Protein AF-A0A520H6G2-F1 (afdb_monomer_lite)

Sequence (380 aa):
ADELDKVNNKIVPRMNYEIDSRALRPFLKRNDLWWMGFTGRRPNNWNIYCNYYMLVTALLSGEDQKQNQQVVDKSIRSAQYFLAAYPSDGGCDEGPSYWNMAGGTFGMFVKTLSDVSGNKLDFSAHQKIHNMGSYIHKVHIDSNYFVNFADASTLVSVDPAKVMAYGTMFNDPKLKAFAAYFFQQNWYKYKTVQADEINVFFHNLESAAILLAQQPNTPLPANSWLPDLQILTSRQSAGSSKGLFFAAKGGHNAESHNHNDVGNFVLYLDGKPVVIDIGVGTYTKDTFNENRWLIWNIRSLWHNCPLVNGIEQKNGAQFKAQKVSTTSGRQLEQFSLDLSKAYPPEAQVSQWLRNFEFDRRTQSLTITESYQLDKWLGPS

Radius of gyration: 22.92 Å; chains: 1; bounding box: 66×37×67 Å

Structure (mmCIF, N/CA/C/O backbone):
data_AF-A0A520H6G2-F1
#
_entry.id   AF-A0A520H6G2-F1
#
loop_
_atom_site.group_PDB
_atom_site.id
_atom_site.type_symbol
_atom_site.label_atom_id
_atom_site.label_alt_id
_atom_site.label_comp_id
_atom_site.label_asym_id
_atom_site.label_entity_id
_atom_site.label_seq_id
_atom_site.pdbx_PDB_ins_code
_atom_site.Cartn_x
_atom_site.Cartn_y
_atom_site.Cartn_z
_atom_site.occupancy
_atom_site.B_iso_or_equiv
_atom_site.auth_seq_id
_atom_site.auth_comp_id
_atom_site.auth_asym_id
_atom_site.auth_atom_id
_atom_site.pdbx_PDB_model_num
ATOM 1 N N . ALA A 1 1 ? -25.848 9.832 28.481 1.00 60.44 1 ALA A N 1
ATOM 2 C CA . ALA A 1 1 ? -27.233 10.107 28.050 1.00 60.44 1 ALA A CA 1
ATOM 3 C C . ALA A 1 1 ? -27.775 11.321 28.804 1.00 60.44 1 ALA A C 1
ATOM 5 O O . ALA A 1 1 ? -28.230 12.272 28.183 1.00 60.44 1 ALA A O 1
ATOM 6 N N . ASP A 1 2 ? -27.537 11.354 30.114 1.00 72.56 2 ASP A N 1
ATOM 7 C CA . ASP A 1 2 ? -28.121 12.277 31.090 1.00 72.56 2 ASP A CA 1
ATOM 8 C C . ASP A 1 2 ? -28.006 13.773 30.751 1.00 72.56 2 ASP A C 1
ATOM 10 O O . ASP A 1 2 ? -28.967 14.509 30.946 1.00 72.56 2 ASP A O 1
ATOM 14 N N . GLU A 1 3 ? -26.884 14.255 30.204 1.00 83.88 3 GLU A N 1
ATOM 15 C CA . GLU A 1 3 ? -26.751 15.680 29.842 1.00 83.88 3 GLU A CA 1
ATOM 16 C C . GLU A 1 3 ? -27.542 16.070 28.580 1.00 83.88 3 GLU A C 1
ATOM 18 O O . GLU A 1 3 ? -28.084 17.170 28.508 1.00 83.88 3 GLU A O 1
ATOM 23 N N . LEU A 1 4 ? -27.660 15.173 27.591 1.00 83.19 4 LEU A N 1
ATOM 24 C CA . LEU A 1 4 ? -28.475 15.417 26.391 1.00 83.19 4 LEU A CA 1
ATOM 25 C C . LEU A 1 4 ? -29.968 15.281 26.695 1.00 83.19 4 LEU A C 1
ATOM 27 O O . LEU A 1 4 ? -30.775 16.046 26.166 1.00 83.19 4 LEU A O 1
ATOM 31 N N . ASP A 1 5 ? -30.329 14.359 27.587 1.00 85.19 5 ASP A N 1
ATOM 32 C CA . ASP A 1 5 ? -31.716 14.157 28.002 1.00 85.19 5 ASP A CA 1
ATOM 33 C C . ASP A 1 5 ? -32.266 15.353 28.791 1.00 85.19 5 ASP A C 1
ATOM 35 O O . ASP A 1 5 ? -33.452 15.668 28.668 1.00 85.19 5 ASP A O 1
ATOM 39 N N . LYS A 1 6 ? -31.402 16.085 29.515 1.00 90.12 6 LYS A N 1
ATOM 40 C CA . LYS A 1 6 ? -31.742 17.376 30.142 1.00 90.12 6 LYS A CA 1
ATOM 41 C C . LYS A 1 6 ? -32.110 18.459 29.124 1.00 90.12 6 LYS A C 1
ATOM 43 O O . LYS A 1 6 ? -32.913 19.330 29.443 1.00 90.12 6 LYS A O 1
ATOM 48 N N . VAL A 1 7 ? -31.533 18.422 27.919 1.00 92.25 7 VAL A N 1
ATOM 49 C CA . VAL A 1 7 ? -31.856 19.368 26.837 1.00 92.25 7 VAL A CA 1
ATOM 50 C C . VAL A 1 7 ? -33.122 18.925 26.109 1.00 92.25 7 VAL A C 1
ATOM 52 O O . VAL A 1 7 ? -34.040 19.720 25.914 1.00 92.25 7 VAL A O 1
ATOM 55 N N . ASN A 1 8 ? -33.176 17.657 25.690 1.00 92.62 8 ASN A N 1
ATOM 56 C CA . ASN A 1 8 ? -34.349 17.055 25.067 1.00 92.62 8 ASN A CA 1
ATOM 57 C C . ASN A 1 8 ? -34.266 15.523 25.124 1.00 92.62 8 ASN A C 1
ATOM 59 O O . ASN A 1 8 ? -33.536 14.893 24.354 1.00 92.62 8 ASN A O 1
ATOM 63 N N . ASN A 1 9 ? -35.116 14.929 25.960 1.00 91.31 9 ASN A N 1
ATOM 64 C CA . ASN A 1 9 ? -35.222 13.482 26.170 1.00 91.31 9 ASN A CA 1
ATOM 65 C C . ASN A 1 9 ? -35.617 12.655 24.929 1.00 91.31 9 ASN A C 1
ATOM 67 O O . ASN A 1 9 ? -35.671 11.430 24.999 1.00 91.31 9 ASN A O 1
ATOM 71 N N . LYS A 1 10 ? -35.915 13.286 23.784 1.00 93.19 10 LYS A N 1
ATOM 72 C CA . LYS A 1 10 ? -36.204 12.599 22.515 1.00 93.19 10 LYS A CA 1
ATOM 73 C C . LYS A 1 10 ? -34.976 12.422 21.624 1.00 93.19 10 LYS A C 1
ATOM 75 O O . LYS A 1 10 ? -35.053 11.647 20.672 1.00 93.19 10 LYS A O 1
ATOM 80 N N . ILE A 1 11 ? -33.867 13.117 21.894 1.00 90.69 11 ILE A N 1
ATOM 81 C CA . ILE A 1 11 ? -32.670 13.072 21.038 1.00 90.69 11 ILE A CA 1
ATOM 82 C C . ILE A 1 11 ? -32.054 11.674 21.054 1.00 90.69 11 ILE A C 1
ATOM 84 O O . ILE A 1 11 ? -31.912 11.067 19.993 1.00 90.69 11 ILE A O 1
ATOM 88 N N . VAL A 1 12 ? -31.746 11.136 22.237 1.00 88.75 12 VAL A N 1
ATOM 89 C CA . VAL A 1 12 ? -31.112 9.815 22.370 1.00 88.75 12 VAL A CA 1
ATOM 90 C C . VAL A 1 12 ? -32.008 8.698 21.804 1.00 88.75 12 VAL A C 1
ATOM 92 O O . VAL A 1 12 ? -31.524 7.942 20.957 1.00 88.75 12 VAL A O 1
ATOM 95 N N . PRO A 1 13 ? -33.321 8.622 22.125 1.00 89.56 13 PRO A N 1
ATOM 96 C CA . PRO A 1 13 ? -34.214 7.651 21.492 1.00 89.56 13 PRO A CA 1
ATOM 97 C C . PRO A 1 13 ? -34.267 7.772 19.967 1.00 89.56 13 PRO A C 1
ATOM 99 O O . PRO A 1 13 ? -34.276 6.759 19.265 1.00 89.56 13 PRO A O 1
ATOM 102 N N . ARG A 1 14 ? -34.272 9.001 19.427 1.00 92.25 14 ARG A N 1
ATOM 103 C CA . ARG A 1 14 ? -34.270 9.204 17.976 1.00 92.25 14 ARG A CA 1
ATOM 104 C C . ARG A 1 14 ? -32.958 8.751 17.344 1.00 92.25 14 ARG A C 1
ATOM 106 O O . ARG A 1 14 ? -33.006 8.097 16.308 1.00 92.25 14 ARG A O 1
ATOM 113 N N . MET A 1 15 ? -31.814 9.062 17.949 1.00 91.06 15 MET A N 1
ATOM 114 C CA . MET A 1 15 ? -30.508 8.595 17.475 1.00 91.06 15 MET A CA 1
ATOM 115 C C . MET A 1 15 ? -30.445 7.067 17.448 1.00 91.06 15 MET A C 1
ATOM 117 O O . MET A 1 15 ? -30.109 6.501 16.412 1.00 91.06 15 MET A O 1
ATOM 121 N N . ASN A 1 16 ? -30.853 6.404 18.534 1.00 90.31 16 ASN A N 1
ATOM 122 C CA . ASN A 1 16 ? -30.884 4.942 18.609 1.00 90.31 16 ASN A CA 1
ATOM 123 C C . ASN A 1 16 ? -31.793 4.336 17.532 1.00 90.31 16 ASN A C 1
ATOM 125 O O . ASN A 1 16 ? -31.393 3.400 16.843 1.00 90.31 16 ASN A O 1
ATOM 129 N N . TYR A 1 17 ? -32.984 4.907 17.322 1.00 92.38 17 TYR A N 1
ATOM 130 C CA . TYR A 1 17 ? -33.896 4.469 16.263 1.00 92.38 17 TYR A CA 1
ATOM 131 C C . TYR A 1 17 ? -33.285 4.609 14.858 1.00 92.38 17 TYR A C 1
ATOM 133 O O . TYR A 1 17 ? -33.437 3.719 14.018 1.00 92.38 17 TYR A O 1
ATOM 141 N N . GLU A 1 18 ? -32.602 5.720 14.569 1.00 95.00 18 GLU A N 1
ATOM 142 C CA . GLU A 1 18 ? -31.981 5.954 13.258 1.00 95.00 18 GLU A CA 1
ATOM 143 C C . GLU A 1 18 ? -30.767 5.042 13.030 1.00 95.00 18 GLU A C 1
ATOM 145 O O . GLU A 1 18 ? -30.628 4.487 11.940 1.00 95.00 18 GLU A O 1
ATOM 150 N N . ILE A 1 19 ? -29.934 4.818 14.053 1.00 94.12 19 ILE A N 1
ATOM 151 C CA . ILE A 1 19 ? -28.805 3.876 13.991 1.00 94.12 19 ILE A CA 1
ATOM 152 C C . ILE A 1 19 ? -29.310 2.456 13.723 1.00 94.12 19 ILE A C 1
ATOM 154 O O . ILE A 1 19 ? -28.844 1.786 12.798 1.00 94.12 19 ILE A O 1
ATOM 158 N N . ASP A 1 20 ? -30.308 2.005 14.477 1.00 93.25 20 ASP A N 1
ATOM 159 C CA . ASP A 1 20 ? -30.885 0.679 14.296 1.00 93.25 20 ASP A CA 1
ATOM 160 C C . ASP A 1 20 ? -31.537 0.524 12.907 1.00 93.25 20 ASP A C 1
ATOM 162 O O . ASP A 1 20 ? -31.262 -0.437 12.183 1.00 93.25 20 ASP A O 1
ATOM 166 N N . SER A 1 21 ? -32.376 1.483 12.501 1.00 94.94 21 SER A N 1
ATOM 167 C CA . SER A 1 21 ? -33.152 1.397 11.256 1.00 94.94 21 SER A CA 1
ATOM 168 C C . SER A 1 21 ? -32.323 1.554 9.985 1.00 94.94 21 SER A C 1
ATOM 170 O O . SER A 1 21 ? -32.639 0.901 8.986 1.00 94.94 21 SER A O 1
ATOM 172 N N . ARG A 1 22 ? -31.274 2.387 10.002 1.00 95.19 22 ARG A N 1
ATOM 173 C CA . ARG A 1 22 ? -30.458 2.687 8.815 1.00 95.19 22 ARG A CA 1
ATOM 174 C C . ARG A 1 22 ? -29.143 1.919 8.755 1.00 95.19 22 ARG A C 1
ATOM 176 O O . ARG A 1 22 ? -28.653 1.708 7.649 1.00 95.19 22 ARG A O 1
ATOM 183 N N . ALA A 1 23 ? -28.591 1.490 9.892 1.00 94.75 23 ALA A N 1
ATOM 184 C CA . ALA A 1 23 ? -27.298 0.807 9.944 1.00 94.75 23 ALA A CA 1
ATOM 185 C C . ALA A 1 23 ? -27.414 -0.642 10.439 1.00 94.75 23 ALA A C 1
ATOM 187 O O . ALA A 1 23 ? -27.197 -1.563 9.647 1.00 94.75 23 ALA A O 1
ATOM 188 N N . LEU A 1 24 ? -27.792 -0.875 11.705 1.00 95.44 24 LEU A N 1
ATOM 189 C CA . LEU A 1 24 ? -27.693 -2.209 12.325 1.00 95.44 24 LEU A CA 1
ATOM 190 C C . LEU A 1 24 ? -28.616 -3.243 11.659 1.00 95.44 24 LEU A C 1
ATOM 192 O O . LEU A 1 24 ? -28.146 -4.287 11.198 1.00 95.44 24 LEU A O 1
ATOM 196 N N . ARG A 1 25 ? -29.923 -2.961 11.532 1.00 95.19 25 ARG A N 1
ATOM 197 C CA . ARG A 1 25 ? -30.869 -3.892 10.884 1.00 95.19 25 ARG A CA 1
ATOM 198 C C . ARG A 1 25 ? -30.541 -4.142 9.411 1.00 95.19 25 ARG A C 1
ATOM 200 O O . ARG A 1 25 ? -30.551 -5.314 9.022 1.00 95.19 25 ARG A O 1
ATOM 207 N N . PRO A 1 26 ? -30.267 -3.123 8.571 1.00 96.88 26 PRO A N 1
ATOM 208 C CA . PRO A 1 26 ? -29.852 -3.359 7.191 1.00 96.88 26 PRO A CA 1
ATOM 209 C C . PRO A 1 26 ? -28.577 -4.196 7.091 1.00 96.88 26 PRO A C 1
ATOM 211 O O . PRO A 1 26 ? -28.556 -5.155 6.319 1.00 96.88 26 PRO A O 1
ATOM 214 N N . PHE A 1 27 ? -27.559 -3.899 7.909 1.00 97.50 27 PHE A N 1
ATOM 215 C CA . PHE A 1 27 ? -26.325 -4.679 7.955 1.00 97.50 27 PHE A CA 1
ATOM 216 C C . PHE A 1 27 ? -26.601 -6.139 8.298 1.00 97.50 27 PHE A C 1
ATOM 218 O O . PHE A 1 27 ? -26.108 -7.010 7.595 1.00 97.50 27 PHE A O 1
ATOM 225 N N . LEU A 1 28 ? -27.428 -6.436 9.305 1.00 97.19 28 LEU A N 1
ATOM 226 C CA . LEU A 1 28 ? -27.754 -7.813 9.691 1.00 97.19 28 LEU A CA 1
ATOM 227 C C . LEU A 1 28 ? -28.562 -8.562 8.626 1.00 97.19 28 LEU A C 1
ATOM 229 O O . LEU A 1 28 ? -28.247 -9.716 8.327 1.00 97.19 28 LEU A O 1
ATOM 233 N N . LYS A 1 29 ? -29.556 -7.908 8.013 1.00 97.69 29 LYS A N 1
ATOM 234 C CA . LYS A 1 29 ? -30.458 -8.528 7.027 1.00 97.69 29 LYS A CA 1
ATOM 235 C C . LYS A 1 29 ? -29.794 -8.822 5.682 1.00 97.69 29 LYS A C 1
ATOM 237 O O . LYS A 1 29 ? -30.203 -9.760 5.005 1.00 97.69 29 LYS A O 1
ATOM 242 N N . ARG A 1 30 ? -28.806 -8.024 5.274 1.00 97.31 30 ARG A N 1
ATOM 243 C CA . ARG A 1 30 ? -28.216 -8.091 3.930 1.00 97.31 30 ARG A CA 1
ATOM 244 C C . ARG A 1 30 ? -26.904 -8.853 3.911 1.00 97.31 30 ARG A C 1
ATOM 246 O O . ARG A 1 30 ? -26.015 -8.540 4.687 1.00 97.31 30 ARG A O 1
ATOM 253 N N . ASN A 1 31 ? -26.762 -9.817 3.009 1.00 96.81 31 ASN A N 1
ATOM 254 C CA . ASN A 1 31 ? -25.483 -10.487 2.718 1.00 96.81 31 ASN A CA 1
ATOM 255 C C . ASN A 1 31 ? -24.995 -10.200 1.290 1.00 96.81 31 ASN A C 1
ATOM 257 O O . ASN A 1 31 ? -24.000 -10.756 0.848 1.00 96.81 31 ASN A O 1
ATOM 261 N N . ASP A 1 32 ? -25.723 -9.356 0.564 1.00 95.94 32 ASP A N 1
ATOM 262 C CA . ASP A 1 32 ? -25.551 -9.069 -0.857 1.00 95.94 32 ASP A CA 1
ATOM 263 C C . ASP A 1 32 ? -24.778 -7.767 -1.115 1.00 95.94 32 ASP A C 1
ATOM 265 O O . ASP A 1 32 ? -24.527 -7.408 -2.265 1.00 95.94 32 ASP A O 1
ATOM 269 N N . LEU A 1 33 ? -24.387 -7.043 -0.059 1.00 95.62 33 LEU A N 1
ATOM 270 C CA . LEU A 1 33 ? -23.558 -5.853 -0.213 1.00 95.62 33 LEU A CA 1
ATOM 271 C C . LEU A 1 33 ? -22.179 -6.271 -0.731 1.00 95.62 33 LEU A C 1
ATOM 273 O O . LEU A 1 33 ? -21.486 -7.081 -0.118 1.00 95.62 33 LEU A O 1
ATOM 277 N N . TRP A 1 34 ? -21.783 -5.695 -1.865 1.00 94.19 34 TRP A N 1
ATOM 278 C CA . TRP A 1 34 ? -20.619 -6.121 -2.647 1.00 94.19 34 TRP A CA 1
ATOM 279 C C . TRP A 1 34 ? -19.295 -6.134 -1.868 1.00 94.19 34 TRP A C 1
ATOM 281 O O . TRP A 1 34 ? -18.396 -6.893 -2.219 1.00 94.19 34 TRP A O 1
ATOM 291 N N . TRP A 1 35 ? -19.169 -5.308 -0.827 1.00 95.44 35 TRP A N 1
ATOM 292 C CA . TRP A 1 35 ? -17.969 -5.199 0.000 1.00 95.44 35 TRP A CA 1
ATOM 293 C C . TRP A 1 35 ? -17.879 -6.290 1.075 1.00 95.44 35 TRP A C 1
ATOM 295 O O . TRP A 1 35 ? -16.805 -6.509 1.620 1.00 95.44 35 TRP A O 1
ATOM 305 N N . MET A 1 36 ? -18.965 -7.006 1.391 1.00 97.06 36 MET A N 1
ATOM 306 C CA . MET A 1 36 ? -19.001 -7.947 2.522 1.00 97.06 36 MET A CA 1
ATOM 307 C C . MET A 1 36 ? -18.187 -9.229 2.299 1.00 97.06 36 MET A C 1
ATOM 309 O O . MET A 1 36 ? -17.909 -9.942 3.262 1.00 97.06 36 MET A O 1
ATOM 313 N N . GLY A 1 37 ? -17.835 -9.556 1.053 1.00 96.06 37 GLY A N 1
ATOM 314 C CA . GLY A 1 37 ? -17.119 -10.789 0.698 1.00 96.06 37 GLY A CA 1
ATOM 315 C C . GLY A 1 37 ? -18.002 -12.041 0.584 1.00 96.06 37 GLY A C 1
ATOM 316 O O . GLY A 1 37 ? -17.571 -13.039 0.019 1.00 96.06 37 GLY A O 1
ATOM 317 N N . PHE A 1 38 ? -19.266 -11.994 1.024 1.00 96.88 38 PHE A N 1
ATOM 318 C CA . PHE A 1 38 ? -20.178 -13.149 0.985 1.00 96.88 38 PHE A CA 1
ATOM 319 C C . PHE A 1 38 ? -20.663 -13.541 -0.422 1.00 96.88 38 PHE A C 1
ATOM 321 O O . PHE A 1 38 ? -21.207 -14.628 -0.594 1.00 96.88 38 PHE A O 1
ATOM 328 N N . THR A 1 39 ? -20.485 -12.678 -1.425 1.00 94.31 39 THR A N 1
ATOM 329 C CA . THR A 1 39 ? -20.943 -12.903 -2.809 1.00 94.31 39 THR A CA 1
ATOM 330 C C . THR A 1 39 ? -19.839 -13.414 -3.741 1.00 94.31 39 THR A C 1
ATOM 332 O O . THR A 1 39 ? -20.042 -13.487 -4.949 1.00 94.31 39 THR A O 1
ATOM 335 N N . GLY A 1 40 ? -18.654 -13.733 -3.208 1.00 90.19 40 GLY A N 1
ATOM 336 C CA . GLY A 1 40 ? -17.501 -14.199 -3.987 1.00 90.19 40 GLY A CA 1
ATOM 337 C C . GLY A 1 40 ? -16.688 -13.088 -4.664 1.00 90.19 40 GLY A C 1
ATOM 338 O O . GLY A 1 40 ? -15.614 -13.360 -5.196 1.00 90.19 40 GLY A O 1
ATOM 339 N N . ARG A 1 41 ? -17.140 -11.825 -4.615 1.00 90.38 41 ARG A N 1
ATOM 340 C CA . ARG A 1 41 ? -16.319 -10.677 -5.029 1.00 90.38 41 ARG A CA 1
ATOM 341 C C . ARG A 1 41 ? -15.111 -10.548 -4.096 1.00 90.38 41 ARG A C 1
ATOM 343 O O . ARG A 1 41 ? -15.281 -10.537 -2.877 1.00 90.38 41 ARG A O 1
ATOM 350 N N . ARG A 1 42 ? -13.910 -10.388 -4.669 1.00 90.19 42 ARG A N 1
ATOM 351 C CA . ARG A 1 42 ? -12.683 -10.110 -3.905 1.00 90.19 42 ARG A CA 1
ATOM 352 C C . ARG A 1 42 ? -12.871 -8.827 -3.072 1.00 90.19 42 ARG A C 1
ATOM 354 O O . ARG A 1 42 ? -13.177 -7.787 -3.663 1.00 90.19 42 ARG A O 1
ATOM 361 N N . PRO A 1 43 ? -12.715 -8.883 -1.738 1.00 93.19 43 PRO A N 1
ATOM 362 C CA . PRO A 1 43 ? -12.791 -7.698 -0.892 1.00 93.19 43 PRO A CA 1
ATOM 363 C C . PRO A 1 43 ? -11.636 -6.729 -1.154 1.00 93.19 43 PRO A C 1
ATOM 365 O O . PRO A 1 43 ? -10.523 -7.159 -1.440 1.00 93.19 43 PRO A O 1
ATOM 368 N N . ASN A 1 44 ? -11.912 -5.440 -0.987 1.00 92.38 44 ASN A N 1
ATOM 369 C CA . ASN A 1 44 ? -10.935 -4.351 -0.949 1.00 92.38 44 ASN A CA 1
ATOM 370 C C . ASN A 1 44 ? -11.065 -3.598 0.392 1.00 92.38 44 ASN A C 1
ATOM 372 O O . ASN A 1 44 ? -11.763 -4.067 1.302 1.00 92.38 44 ASN A O 1
ATOM 376 N N . ASN A 1 45 ? -10.433 -2.431 0.521 1.00 94.31 45 ASN A N 1
ATOM 377 C CA . ASN A 1 45 ? -10.501 -1.589 1.720 1.00 94.31 45 ASN A CA 1
ATOM 378 C C . ASN A 1 45 ? -11.927 -1.337 2.269 1.00 94.31 45 ASN A C 1
ATOM 380 O O . ASN A 1 45 ? -12.103 -1.295 3.487 1.00 94.31 45 ASN A O 1
ATOM 384 N N . TRP A 1 46 ? -12.961 -1.248 1.418 1.00 95.56 46 TRP A N 1
ATOM 385 C CA . TRP A 1 46 ? -14.351 -1.037 1.857 1.00 95.56 46 TRP A CA 1
ATOM 386 C C . TRP A 1 46 ? -14.843 -2.109 2.823 1.00 95.56 46 TRP A C 1
ATOM 388 O O . TRP A 1 46 ? -15.635 -1.805 3.713 1.00 95.56 46 TRP A O 1
ATOM 398 N N . ASN A 1 47 ? -14.382 -3.355 2.671 1.00 97.88 47 ASN A N 1
ATOM 399 C CA . ASN A 1 47 ? -14.790 -4.435 3.558 1.00 97.88 47 ASN A CA 1
ATOM 400 C C . ASN A 1 47 ? -14.447 -4.109 5.008 1.00 97.88 47 ASN A C 1
ATOM 402 O O . ASN A 1 47 ? -15.332 -4.053 5.862 1.00 97.88 47 ASN A O 1
ATOM 406 N N . ILE A 1 48 ? -13.161 -3.894 5.284 1.00 97.56 48 ILE A N 1
ATOM 407 C CA . ILE A 1 48 ? -12.719 -3.699 6.656 1.00 97.56 48 ILE A CA 1
ATOM 408 C C . ILE A 1 48 ? -13.148 -2.339 7.189 1.00 97.56 48 ILE A C 1
ATOM 410 O O . ILE A 1 48 ? -13.519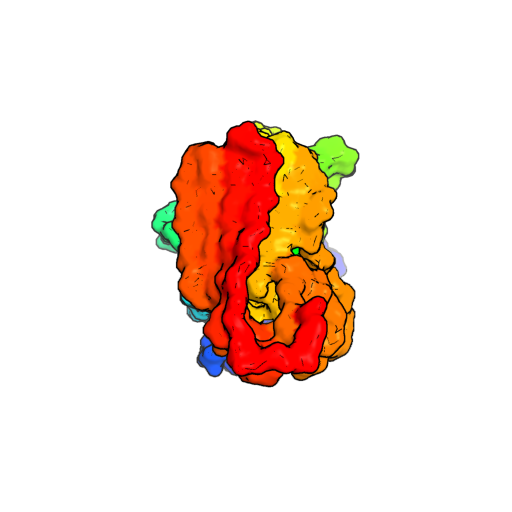 -2.242 8.358 1.00 97.56 48 ILE A O 1
ATOM 414 N N . TYR A 1 49 ? -13.195 -1.324 6.323 1.00 95.94 49 TYR A N 1
ATOM 415 C CA . TYR A 1 49 ? -13.680 -0.004 6.690 1.00 95.94 49 TYR A CA 1
ATOM 416 C C . TYR A 1 49 ? -15.125 -0.070 7.198 1.00 95.94 49 TYR A C 1
ATOM 418 O O . TYR A 1 49 ? -15.398 0.271 8.347 1.00 95.94 49 TYR A O 1
ATOM 426 N N . CYS A 1 50 ? -16.053 -0.613 6.403 1.00 97.19 50 CYS A N 1
ATOM 427 C CA . CYS A 1 50 ? -17.451 -0.738 6.814 1.00 97.19 50 CYS A CA 1
ATOM 428 C C . CYS A 1 50 ? -17.626 -1.652 8.037 1.00 97.19 50 CYS A C 1
ATOM 430 O O . CYS A 1 50 ? -18.379 -1.308 8.949 1.00 97.19 50 CYS A O 1
ATOM 432 N N . ASN A 1 51 ? -16.932 -2.794 8.093 1.00 98.38 51 ASN A N 1
ATOM 433 C CA . ASN A 1 51 ? -17.044 -3.719 9.224 1.00 98.38 51 ASN A CA 1
ATOM 434 C C . ASN A 1 51 ? -16.549 -3.110 10.543 1.00 98.38 51 ASN A C 1
ATOM 436 O O . ASN A 1 51 ? -17.182 -3.332 11.575 1.00 98.38 51 ASN A O 1
ATOM 440 N N . TYR A 1 52 ? -15.473 -2.318 10.521 1.00 97.19 52 TYR A N 1
ATOM 441 C CA . TYR A 1 52 ? -14.972 -1.633 11.711 1.00 97.19 52 TYR A CA 1
ATOM 442 C C . TYR A 1 52 ? -15.969 -0.623 12.267 1.00 97.19 52 TYR A C 1
ATOM 444 O O . TYR A 1 52 ? -16.278 -0.661 13.458 1.00 97.19 52 TYR A O 1
ATOM 452 N N . TYR A 1 53 ? -16.555 0.218 11.418 1.00 95.31 53 TYR A N 1
ATOM 453 C CA . TYR A 1 53 ? -17.544 1.182 11.893 1.00 95.31 53 TYR A CA 1
ATOM 454 C C . TYR A 1 53 ? -18.859 0.532 12.310 1.00 95.31 53 TYR A C 1
ATOM 456 O O . TYR A 1 53 ? -19.476 1.005 13.261 1.00 95.31 53 TYR A O 1
ATOM 464 N N . MET A 1 54 ? -19.269 -0.575 11.685 1.00 96.44 54 MET A N 1
ATOM 465 C CA . MET A 1 54 ? -20.414 -1.354 12.165 1.00 96.44 54 MET A CA 1
ATOM 466 C C . MET A 1 54 ? -20.144 -1.983 13.535 1.00 96.44 54 MET A C 1
ATOM 468 O O . MET A 1 54 ? -21.023 -1.943 14.394 1.00 96.44 54 MET A O 1
ATOM 472 N N . LEU A 1 55 ? -18.933 -2.508 13.759 1.00 96.00 55 LEU A N 1
ATOM 473 C CA . LEU A 1 55 ? -18.498 -3.026 15.057 1.00 96.00 55 LEU A CA 1
ATOM 474 C C . LEU A 1 55 ? -18.546 -1.929 16.126 1.00 96.00 55 LEU A C 1
ATOM 476 O O . LEU A 1 55 ? -19.229 -2.092 17.131 1.00 96.00 55 LEU A O 1
ATOM 480 N N . VAL A 1 56 ? -17.869 -0.802 15.897 1.00 93.75 56 VAL A N 1
ATOM 481 C CA . VAL A 1 56 ? -17.839 0.319 16.850 1.00 93.75 56 VAL A CA 1
ATOM 482 C C . VAL A 1 56 ? -19.246 0.863 17.096 1.00 93.75 56 VAL A C 1
ATOM 484 O O . VAL A 1 56 ? -19.609 1.118 18.239 1.00 93.75 56 VAL A O 1
ATOM 487 N N . THR A 1 57 ? -20.072 0.972 16.051 1.00 93.44 57 THR A N 1
ATOM 488 C CA . THR A 1 57 ? -21.469 1.398 16.192 1.00 93.44 57 THR A CA 1
ATOM 489 C C . THR A 1 57 ? -22.238 0.440 17.094 1.00 93.44 57 THR A C 1
ATOM 491 O O . THR A 1 57 ? -22.851 0.905 18.042 1.00 93.44 57 THR A O 1
ATOM 494 N N . ALA A 1 58 ? -22.184 -0.875 16.880 1.00 93.69 58 ALA A N 1
ATOM 495 C CA . ALA A 1 58 ? -22.876 -1.833 17.751 1.00 93.69 58 ALA A CA 1
ATOM 496 C C . ALA A 1 58 ? -22.336 -1.848 19.191 1.00 93.69 58 ALA A C 1
ATOM 498 O O . ALA A 1 58 ? -23.085 -2.098 20.122 1.00 93.69 58 ALA A O 1
ATOM 499 N N . LEU A 1 59 ? -21.051 -1.567 19.405 1.00 91.38 59 LEU A N 1
ATOM 500 C CA . LEU A 1 59 ? -20.487 -1.492 20.757 1.00 91.38 59 LEU A CA 1
ATOM 501 C C . LEU A 1 59 ? -20.905 -0.218 21.506 1.00 91.38 59 LEU A C 1
ATOM 503 O O . LEU A 1 59 ? -21.024 -0.243 22.728 1.00 91.38 59 LEU A O 1
ATOM 507 N N . LEU A 1 60 ? -21.114 0.889 20.787 1.00 88.44 60 LEU A N 1
ATOM 508 C CA . LEU A 1 60 ? -21.485 2.185 21.366 1.00 88.44 60 LEU A CA 1
ATOM 509 C C . LEU A 1 60 ? -22.996 2.447 21.373 1.00 88.44 60 LEU A C 1
ATOM 511 O O . LEU A 1 60 ? -23.464 3.292 22.134 1.00 88.44 60 LEU A O 1
ATOM 515 N N . SER A 1 61 ? -23.750 1.774 20.504 1.00 79.62 61 SER A N 1
ATOM 516 C CA . SER A 1 61 ? -25.191 1.956 20.343 1.00 79.62 61 SER A CA 1
ATOM 517 C C . SER A 1 61 ? -25.955 0.721 20.804 1.00 79.62 61 SER A C 1
ATOM 519 O O . SER A 1 61 ? -25.601 -0.413 20.497 1.00 79.62 61 SER A O 1
ATOM 521 N N . GLY A 1 62 ? -27.049 0.963 21.517 1.00 64.31 62 GLY A N 1
ATOM 522 C CA . GLY A 1 62 ? -28.040 -0.060 21.813 1.00 64.31 62 GLY A CA 1
ATOM 523 C C . GLY A 1 62 ? -27.953 -0.659 23.214 1.00 64.31 62 GLY A C 1
ATOM 524 O O . GLY A 1 62 ? -26.890 -0.968 23.743 1.00 64.31 62 GLY A O 1
ATOM 525 N N . GLU A 1 63 ? -29.139 -0.849 23.787 1.00 68.12 63 GLU A N 1
ATOM 526 C CA . GLU A 1 63 ? -29.386 -1.660 24.982 1.00 68.12 63 GLU A CA 1
ATOM 527 C C . GLU A 1 63 ? -29.559 -3.154 24.619 1.00 68.12 63 GLU A C 1
ATOM 529 O O . GLU A 1 63 ? -29.444 -4.025 25.481 1.00 68.12 63 GLU A O 1
ATOM 534 N N . ASP A 1 64 ? -29.812 -3.472 23.337 1.00 86.44 64 ASP A N 1
ATOM 535 C CA . ASP A 1 64 ? -30.039 -4.841 22.855 1.00 86.44 64 ASP A CA 1
ATOM 536 C C . ASP A 1 64 ? -28.718 -5.586 22.613 1.00 86.44 64 ASP A C 1
ATOM 538 O O . ASP A 1 64 ? -28.160 -5.639 21.512 1.00 86.44 64 ASP A O 1
ATOM 542 N N . GLN A 1 65 ? -28.245 -6.232 23.675 1.00 87.25 65 GLN A N 1
ATOM 543 C CA . GLN A 1 65 ? -27.034 -7.050 23.654 1.00 87.25 65 GLN A CA 1
ATOM 544 C C . GLN A 1 65 ? -27.078 -8.181 22.616 1.00 87.25 65 GLN A C 1
ATOM 546 O O . GLN A 1 65 ? -26.036 -8.561 22.078 1.00 87.25 65 GLN A O 1
ATOM 551 N N . LYS A 1 66 ? -28.261 -8.726 22.302 1.00 92.56 66 LYS A N 1
ATOM 552 C CA . LYS A 1 66 ? -28.386 -9.830 21.344 1.00 92.56 66 LYS A CA 1
ATOM 553 C C . LYS A 1 66 ? -28.164 -9.334 19.921 1.00 92.56 66 LYS A C 1
ATOM 555 O O . LYS A 1 66 ? -27.450 -9.987 19.160 1.00 92.56 66 LYS A O 1
ATOM 560 N N . GLN A 1 67 ? -28.751 -8.193 19.564 1.00 93.06 67 GLN A N 1
ATOM 561 C CA . GLN A 1 67 ? -28.498 -7.566 18.269 1.00 93.06 67 GLN A CA 1
ATOM 562 C C . GLN A 1 67 ? -27.015 -7.209 18.120 1.00 93.06 67 GLN A C 1
ATOM 564 O O . GLN A 1 67 ? -26.411 -7.517 17.090 1.00 93.06 67 GLN A O 1
ATOM 569 N N . ASN A 1 68 ? -26.413 -6.634 19.162 1.00 91.50 68 ASN A N 1
ATOM 570 C CA . ASN A 1 68 ? -25.004 -6.251 19.148 1.00 91.50 68 ASN A CA 1
ATOM 571 C C . ASN A 1 68 ? -24.092 -7.462 18.928 1.00 91.50 68 ASN A C 1
ATOM 573 O O . ASN A 1 68 ? -23.229 -7.418 18.050 1.00 91.50 68 ASN A O 1
ATOM 577 N N . GLN A 1 69 ? -24.349 -8.585 19.608 1.00 93.50 69 GLN A N 1
ATOM 578 C CA . GLN A 1 69 ? -23.610 -9.828 19.373 1.00 93.50 69 GLN A CA 1
ATOM 579 C C . GLN A 1 69 ? -23.713 -10.299 17.913 1.00 93.50 69 GLN A C 1
ATOM 581 O O . GLN A 1 69 ? -22.707 -10.661 17.309 1.00 93.50 69 GLN A O 1
ATOM 586 N N . GLN A 1 70 ? -24.900 -10.233 17.302 1.00 96.69 70 GLN A N 1
ATOM 587 C CA . GLN A 1 70 ? -25.073 -10.613 15.895 1.00 96.69 70 GLN A CA 1
ATOM 588 C C . GLN A 1 70 ? -24.273 -9.717 14.940 1.00 96.69 70 GLN A C 1
ATOM 590 O O . GLN A 1 70 ? -23.785 -10.195 13.911 1.00 96.69 70 GLN A O 1
ATOM 595 N N . VAL A 1 71 ? -24.143 -8.422 15.253 1.00 96.94 71 VAL A N 1
ATOM 596 C CA . VAL A 1 71 ? -23.338 -7.487 14.455 1.00 96.94 71 VAL A CA 1
ATOM 597 C C . VAL A 1 71 ? -21.857 -7.828 14.580 1.00 96.94 71 VAL A C 1
ATOM 599 O O . VAL A 1 71 ? -21.181 -7.896 13.553 1.00 96.94 71 VAL A O 1
ATOM 602 N N . VAL A 1 72 ? -21.372 -8.105 15.796 1.00 96.06 72 VAL A N 1
ATOM 603 C CA . VAL A 1 72 ? -19.992 -8.555 16.044 1.00 96.06 72 VAL A CA 1
ATOM 604 C C . VAL A 1 72 ? -19.696 -9.846 15.276 1.00 96.06 72 VAL A C 1
ATOM 606 O O . VAL A 1 72 ? -18.739 -9.906 14.507 1.00 96.06 72 VAL A O 1
ATOM 609 N N . ASP A 1 73 ? -20.552 -10.861 15.391 1.00 97.19 73 ASP A N 1
ATOM 610 C CA . ASP A 1 73 ? -20.353 -12.147 14.712 1.00 97.19 73 ASP A CA 1
ATOM 611 C C . ASP A 1 73 ? -20.319 -11.986 13.187 1.00 97.19 73 ASP A C 1
ATOM 613 O O . ASP A 1 73 ? -19.529 -12.617 12.476 1.00 97.19 73 ASP A O 1
ATOM 617 N N . LYS A 1 74 ? -21.195 -11.135 12.643 1.00 98.44 74 LYS A N 1
ATOM 618 C CA . LYS A 1 74 ? -21.253 -10.885 11.204 1.00 98.44 74 LYS A CA 1
ATOM 619 C C . LYS A 1 74 ? -20.062 -10.069 10.706 1.00 98.44 74 LYS A C 1
ATOM 621 O O . LYS A 1 74 ? -19.551 -10.389 9.631 1.00 98.44 74 LYS A O 1
ATOM 626 N N . SER A 1 75 ? -19.618 -9.061 11.456 1.00 98.31 75 SER A N 1
ATOM 627 C CA . SER A 1 75 ? -18.463 -8.247 11.075 1.00 98.31 75 SER A CA 1
ATOM 628 C C . SER A 1 75 ? -17.181 -9.076 11.079 1.00 98.31 75 SER A C 1
ATOM 630 O O . SER A 1 75 ? -16.418 -8.994 10.121 1.00 98.31 75 SER A O 1
ATOM 632 N N . ILE A 1 76 ? -17.003 -9.974 12.058 1.00 98.06 76 ILE A N 1
ATOM 633 C CA . ILE A 1 76 ? -15.887 -10.933 12.090 1.00 98.06 76 ILE A CA 1
ATOM 634 C C . ILE A 1 76 ? -15.913 -11.832 10.851 1.00 98.06 76 ILE A C 1
ATOM 636 O O . ILE A 1 76 ? -14.914 -11.919 10.137 1.00 98.06 76 ILE A O 1
ATOM 640 N N . ARG A 1 77 ? -17.055 -12.467 10.544 1.00 98.25 77 ARG A N 1
ATOM 641 C CA . ARG A 1 77 ? -17.177 -13.330 9.353 1.00 98.25 77 ARG A CA 1
ATOM 642 C C . ARG A 1 77 ? -16.895 -12.586 8.050 1.00 98.25 77 ARG A C 1
ATOM 644 O O . ARG A 1 77 ? -16.314 -13.162 7.139 1.00 98.25 77 ARG A O 1
ATOM 651 N N . SER A 1 78 ? -17.312 -11.327 7.937 1.00 98.50 78 SER A N 1
ATOM 652 C CA . SER A 1 78 ? -17.051 -10.518 6.746 1.00 98.50 78 SER A CA 1
ATOM 653 C C . SER A 1 78 ? -15.577 -10.092 6.655 1.00 98.50 78 SER A C 1
ATOM 655 O O . SER A 1 78 ? -14.976 -10.214 5.586 1.00 98.50 78 SER A O 1
ATOM 657 N N . ALA A 1 79 ? -14.968 -9.684 7.773 1.00 98.44 79 ALA A N 1
ATOM 658 C CA . ALA A 1 79 ? -13.562 -9.289 7.854 1.00 98.44 79 ALA A CA 1
ATOM 659 C C . ALA A 1 79 ? -12.591 -10.455 7.596 1.00 98.44 79 ALA A C 1
ATOM 661 O O . ALA A 1 79 ? -11.485 -10.238 7.101 1.00 98.44 79 ALA A O 1
ATOM 662 N N . GLN A 1 80 ? -13.000 -11.701 7.862 1.00 97.75 80 GLN A N 1
ATOM 663 C CA . GLN A 1 80 ? -12.225 -12.893 7.502 1.00 97.75 80 GLN A CA 1
ATOM 664 C C . GLN A 1 80 ? -11.967 -12.992 5.993 1.00 97.75 80 GLN A C 1
ATOM 666 O O . GLN A 1 80 ? -10.873 -13.390 5.602 1.00 97.75 80 GLN A O 1
ATOM 671 N N . TYR A 1 81 ? -12.915 -12.584 5.139 1.00 98.00 81 TYR A N 1
ATOM 672 C CA . TYR A 1 81 ? -12.689 -12.555 3.689 1.00 98.00 81 TYR A CA 1
ATOM 673 C C . TYR A 1 81 ? -11.633 -11.520 3.301 1.00 98.00 81 TYR A C 1
ATOM 675 O O . TYR A 1 81 ? -10.806 -11.792 2.431 1.00 98.00 81 TYR A O 1
ATOM 683 N N . PHE A 1 82 ? -11.633 -10.351 3.950 1.00 97.69 82 PHE A N 1
ATOM 684 C CA . PHE A 1 82 ? -10.594 -9.345 3.740 1.00 97.69 82 PHE A CA 1
ATOM 685 C C . PHE A 1 82 ? -9.228 -9.872 4.178 1.00 97.69 82 PHE A C 1
ATOM 687 O O . PHE A 1 82 ? -8.299 -9.873 3.374 1.00 97.69 82 PHE A O 1
ATOM 694 N N . LEU A 1 83 ? -9.119 -10.418 5.396 1.00 97.75 83 LEU A N 1
ATOM 695 C CA . LEU A 1 83 ? -7.873 -11.015 5.880 1.00 97.75 83 LEU A CA 1
ATOM 696 C C . LEU A 1 83 ? -7.397 -12.156 4.972 1.00 97.75 83 LEU A C 1
ATOM 698 O O . LEU A 1 83 ? -6.199 -12.278 4.740 1.00 97.75 83 LEU A O 1
ATOM 702 N N . ALA A 1 84 ? -8.300 -12.985 4.444 1.00 96.75 84 ALA A N 1
ATOM 703 C CA . ALA A 1 84 ? -7.950 -14.063 3.523 1.00 96.75 84 ALA A CA 1
ATOM 704 C C . ALA A 1 84 ? -7.385 -13.529 2.196 1.00 96.75 84 ALA A C 1
ATOM 706 O O . ALA A 1 84 ? -6.364 -14.032 1.735 1.00 96.75 84 ALA A O 1
ATOM 707 N N . ALA A 1 85 ? -8.007 -12.495 1.620 1.00 94.50 85 ALA A N 1
ATOM 708 C CA . ALA A 1 85 ? -7.620 -11.915 0.331 1.00 94.50 85 ALA A CA 1
ATOM 709 C C . ALA A 1 85 ? -6.394 -10.984 0.391 1.00 94.50 85 ALA A C 1
ATOM 711 O O . ALA A 1 85 ? -5.785 -10.715 -0.648 1.00 94.50 85 ALA A O 1
ATOM 712 N N . TYR A 1 86 ? -6.056 -10.476 1.579 1.00 96.25 86 TYR A N 1
ATOM 713 C CA . TYR A 1 86 ? -4.904 -9.602 1.795 1.00 96.25 86 TYR A CA 1
ATOM 714 C C . TYR A 1 86 ? -3.580 -10.363 1.567 1.00 96.25 86 TYR A C 1
ATOM 716 O O . TYR A 1 86 ? -3.511 -11.548 1.902 1.00 96.25 86 TYR A O 1
ATOM 724 N N . PRO A 1 87 ? -2.514 -9.737 1.048 1.00 96.12 87 PRO A N 1
ATOM 725 C CA . PRO A 1 87 ? -1.194 -10.363 0.932 1.00 96.12 87 PRO A CA 1
ATOM 726 C C . PRO A 1 87 ? -0.634 -10.920 2.253 1.00 96.12 87 PRO A C 1
ATOM 728 O O . PRO A 1 87 ? -0.818 -10.346 3.329 1.00 96.12 87 PRO A O 1
ATOM 731 N N . SER A 1 88 ? 0.056 -12.059 2.191 1.00 97.19 88 SER A N 1
ATOM 732 C CA . SER A 1 88 ? 0.682 -12.723 3.347 1.00 97.19 88 SER A CA 1
ATOM 733 C C . SER A 1 88 ? 1.895 -11.953 3.872 1.00 97.19 88 SER A C 1
ATOM 735 O O . SER A 1 88 ? 2.170 -11.964 5.075 1.00 97.19 88 SER A O 1
ATOM 737 N N . ASP A 1 89 ? 2.597 -11.247 2.987 1.00 96.56 89 ASP A N 1
ATOM 738 C CA . ASP A 1 89 ? 3.710 -10.346 3.313 1.00 96.56 89 ASP A CA 1
ATOM 739 C C . ASP A 1 89 ? 3.271 -8.988 3.901 1.00 96.56 89 ASP A C 1
ATOM 741 O O . ASP A 1 89 ? 4.120 -8.185 4.319 1.00 96.56 89 ASP A O 1
ATOM 745 N N . GLY A 1 90 ? 1.952 -8.763 3.989 1.00 97.19 90 GLY A N 1
ATOM 746 C CA . GLY A 1 90 ? 1.325 -7.561 4.530 1.00 97.19 90 GLY A CA 1
ATOM 747 C C . GLY A 1 90 ? 1.211 -6.396 3.550 1.00 97.19 90 GLY A C 1
ATOM 748 O O . GLY A 1 90 ? 0.787 -5.317 3.961 1.00 97.19 90 GLY A O 1
ATOM 749 N N . GLY A 1 91 ? 1.573 -6.588 2.281 1.00 96.25 91 GLY A N 1
ATOM 750 C CA . GLY A 1 91 ? 1.455 -5.578 1.237 1.00 96.25 91 GLY A CA 1
ATOM 751 C C . GLY A 1 91 ? 0.049 -4.980 1.114 1.00 96.25 91 GLY A C 1
ATOM 752 O O . GLY A 1 91 ? -0.926 -5.715 1.030 1.00 96.25 91 GLY A O 1
ATOM 753 N N . CYS A 1 92 ? -0.065 -3.649 1.081 1.00 95.88 92 CYS A N 1
ATOM 754 C CA . CYS A 1 92 ? -1.283 -2.966 0.629 1.00 95.88 92 CYS A CA 1
ATOM 755 C C . CYS A 1 92 ? -1.206 -2.820 -0.898 1.00 95.88 92 CYS A C 1
ATOM 757 O O . CYS A 1 92 ? -0.391 -2.032 -1.379 1.00 95.88 92 CYS A O 1
ATOM 759 N N . ASP A 1 93 ? -1.994 -3.590 -1.653 1.00 90.38 93 ASP A N 1
ATOM 760 C CA . ASP A 1 93 ? -2.004 -3.543 -3.126 1.00 90.38 93 ASP A CA 1
ATOM 761 C C . ASP A 1 93 ? -2.551 -2.208 -3.663 1.00 90.38 93 ASP A C 1
ATOM 763 O O . ASP A 1 93 ? -2.081 -1.723 -4.685 1.00 90.38 93 ASP A O 1
ATOM 767 N N . GLU A 1 94 ? -3.447 -1.563 -2.910 1.00 91.75 94 GLU A N 1
ATOM 768 C CA . GLU A 1 94 ? -3.943 -0.198 -3.164 1.00 91.75 94 GLU A CA 1
ATOM 769 C C . GLU A 1 94 ? -2.897 0.905 -2.873 1.00 91.75 94 GLU A C 1
ATOM 771 O O . GLU A 1 94 ? -3.147 2.087 -3.106 1.00 91.75 94 GLU A O 1
ATOM 776 N N . GLY A 1 95 ? -1.727 0.542 -2.334 1.00 93.56 95 GLY A N 1
ATOM 777 C CA . GLY A 1 95 ? -0.643 1.465 -1.999 1.00 93.56 95 GLY A CA 1
ATOM 778 C C . GLY A 1 95 ? -0.735 2.086 -0.592 1.00 93.56 95 GLY A C 1
ATOM 779 O O . GLY A 1 95 ? -1.712 1.897 0.143 1.00 93.56 95 GLY A O 1
ATOM 780 N N . PRO A 1 96 ? 0.300 2.833 -0.160 1.00 94.94 96 PRO A N 1
ATOM 781 C CA . PRO A 1 96 ? 0.403 3.341 1.211 1.00 94.94 96 PRO A CA 1
ATOM 782 C C . PRO A 1 96 ? -0.651 4.388 1.582 1.00 94.94 96 PRO A C 1
ATOM 784 O O . PRO A 1 96 ? -1.014 4.470 2.753 1.00 94.94 96 PRO A O 1
ATOM 787 N N . SER A 1 97 ? -1.197 5.150 0.628 1.00 92.50 97 SER A N 1
ATOM 788 C CA . SER A 1 97 ? -2.284 6.105 0.916 1.00 92.50 97 SER A CA 1
ATOM 789 C C . SER A 1 97 ? -3.566 5.420 1.384 1.00 92.50 97 SER A C 1
ATOM 791 O O . SER A 1 97 ? -4.296 5.969 2.205 1.00 92.50 97 SER A O 1
ATOM 793 N N . TYR A 1 98 ? -3.810 4.200 0.911 1.00 93.75 98 TYR A N 1
ATOM 794 C CA . TYR A 1 98 ? -4.962 3.395 1.300 1.00 93.75 98 TYR A CA 1
ATOM 795 C C . TYR A 1 98 ? -4.726 2.564 2.561 1.00 93.75 98 TYR A C 1
ATOM 797 O O . TYR A 1 98 ? -5.686 2.070 3.157 1.00 93.75 98 TYR A O 1
ATOM 805 N N . TRP A 1 99 ? -3.478 2.454 3.032 1.00 96.38 99 TRP A N 1
ATOM 806 C CA . TRP A 1 99 ? -3.146 1.639 4.199 1.00 96.38 99 TRP A CA 1
ATOM 807 C C . TRP A 1 99 ? -3.947 2.048 5.438 1.00 96.38 99 TRP A C 1
ATOM 809 O O . TRP A 1 99 ? -4.487 1.171 6.110 1.00 96.38 99 TRP A O 1
ATOM 819 N N . ASN A 1 100 ? -4.113 3.351 5.705 1.00 94.62 100 ASN A N 1
ATOM 820 C CA . ASN A 1 100 ? -4.909 3.835 6.842 1.00 94.62 100 ASN A CA 1
ATOM 821 C C . ASN A 1 100 ? -6.350 3.303 6.811 1.00 94.62 100 ASN A C 1
ATOM 823 O O . ASN A 1 100 ? -6.893 3.003 7.871 1.00 94.62 100 ASN A O 1
ATOM 827 N N . MET A 1 101 ? -6.956 3.184 5.624 1.00 94.06 101 MET A N 1
ATOM 828 C CA . MET A 1 101 ? -8.340 2.729 5.420 1.00 94.06 101 MET A CA 1
ATOM 829 C C . MET A 1 101 ? -8.454 1.200 5.376 1.00 94.06 101 MET A C 1
ATOM 831 O O . MET A 1 101 ? -9.505 0.652 5.701 1.00 94.06 101 MET A O 1
ATOM 835 N N . ALA A 1 102 ? -7.374 0.525 4.976 1.00 96.12 102 ALA A N 1
ATOM 836 C CA . ALA A 1 102 ? -7.273 -0.918 4.821 1.00 96.12 102 ALA A CA 1
ATOM 837 C C . ALA A 1 102 ? -6.573 -1.561 6.034 1.00 96.12 102 ALA A C 1
ATOM 839 O O . ALA A 1 102 ? -7.192 -1.766 7.080 1.00 96.12 102 ALA A O 1
ATOM 840 N N . GLY A 1 103 ? -5.277 -1.877 5.920 1.00 97.12 103 GLY A N 1
ATOM 841 C CA . GLY A 1 103 ? -4.503 -2.561 6.962 1.00 97.12 103 GLY A CA 1
ATOM 842 C C . GLY A 1 103 ? -4.478 -1.830 8.311 1.00 97.12 103 GLY A C 1
ATOM 843 O O . GLY A 1 103 ? -4.565 -2.473 9.356 1.00 97.12 103 GLY A O 1
ATOM 844 N N . GLY A 1 104 ? -4.440 -0.498 8.316 1.00 96.56 104 GLY A N 1
ATOM 845 C CA . GLY A 1 104 ? -4.530 0.327 9.521 1.00 96.56 104 GLY A CA 1
ATOM 846 C C . GLY A 1 104 ? -5.862 0.139 10.255 1.00 96.56 104 GLY A C 1
ATOM 847 O O . GLY A 1 104 ? -5.875 -0.170 11.447 1.00 96.56 104 GLY A O 1
ATOM 848 N N . THR A 1 105 ? -6.985 0.252 9.540 1.00 96.94 105 THR A N 1
ATOM 849 C CA . THR A 1 105 ? -8.328 0.003 10.094 1.00 96.94 105 THR A CA 1
ATOM 850 C C . THR A 1 105 ? -8.512 -1.451 10.525 1.00 96.94 105 THR A C 1
ATOM 852 O O . THR A 1 105 ? -9.136 -1.702 11.554 1.00 96.94 105 THR A O 1
ATOM 855 N N . PHE A 1 106 ? -7.913 -2.414 9.817 1.00 98.19 106 PHE A N 1
ATOM 856 C CA . PHE A 1 106 ? -7.899 -3.814 10.251 1.00 98.19 106 PHE A CA 1
ATOM 857 C C . PHE A 1 106 ? -7.235 -3.989 11.622 1.00 98.19 106 PHE A C 1
ATOM 859 O O . PHE A 1 106 ? -7.764 -4.698 12.475 1.00 98.19 106 PHE A O 1
ATOM 866 N N . GLY A 1 107 ? -6.115 -3.301 11.859 1.00 97.62 107 GLY A N 1
ATOM 867 C CA . GLY A 1 107 ? -5.433 -3.303 13.155 1.00 97.62 107 GLY A CA 1
ATOM 868 C C . GLY A 1 107 ? -6.326 -2.779 14.276 1.00 97.62 107 GLY A C 1
ATOM 869 O O . GLY A 1 107 ? -6.410 -3.386 15.342 1.00 97.62 107 GLY A O 1
ATOM 870 N N . MET A 1 108 ? -7.059 -1.694 14.011 1.00 96.69 108 MET A N 1
ATOM 871 C CA . MET A 1 108 ? -8.041 -1.160 14.958 1.00 96.69 108 MET A CA 1
ATOM 872 C C . MET A 1 108 ? -9.204 -2.125 15.188 1.00 96.69 108 MET A C 1
ATOM 874 O O . MET A 1 108 ? -9.621 -2.297 16.328 1.00 96.69 108 MET A O 1
ATOM 878 N N . PHE A 1 109 ? -9.693 -2.794 14.142 1.00 97.94 109 PHE A N 1
ATOM 879 C CA . PHE A 1 109 ? -10.753 -3.797 14.244 1.00 97.94 109 PHE A CA 1
ATOM 880 C C . PHE A 1 109 ? -10.370 -4.939 15.185 1.00 97.94 109 PHE A C 1
ATOM 882 O O . PHE A 1 109 ? -11.102 -5.222 16.133 1.00 97.94 109 PHE A O 1
ATOM 889 N N . VAL A 1 110 ? -9.207 -5.563 14.975 1.00 98.06 110 VAL A N 1
ATOM 890 C CA . VAL A 1 110 ? -8.765 -6.674 15.831 1.00 98.06 110 VAL A CA 1
ATOM 891 C C . VAL A 1 110 ? -8.415 -6.206 17.241 1.00 98.06 110 VAL A C 1
ATOM 893 O O . VAL A 1 110 ? -8.783 -6.887 18.194 1.00 98.06 110 VAL A O 1
ATOM 896 N N . LYS A 1 111 ? -7.817 -5.014 17.396 1.00 96.12 111 LYS A N 1
ATOM 897 C CA . LYS A 1 111 ? -7.578 -4.414 18.715 1.00 96.12 111 LYS A CA 1
ATOM 898 C C . LYS A 1 111 ? -8.891 -4.226 19.475 1.00 96.12 111 LYS A C 1
ATOM 900 O O . LYS A 1 111 ? -8.990 -4.651 20.619 1.00 96.12 111 LYS A O 1
ATOM 905 N N . THR A 1 112 ? -9.908 -3.636 18.843 1.00 95.81 112 THR A N 1
ATOM 906 C CA . THR A 1 112 ? -11.220 -3.436 19.470 1.00 95.81 112 THR A CA 1
ATOM 907 C C . THR A 1 112 ? -11.835 -4.767 19.900 1.00 95.81 112 THR A C 1
ATOM 909 O O . THR A 1 112 ? -12.344 -4.856 21.012 1.00 95.81 112 THR A O 1
ATOM 912 N N . LEU A 1 113 ? -11.746 -5.818 19.078 1.00 97.06 113 LEU A N 1
ATOM 913 C CA . LEU A 1 113 ? -12.210 -7.159 19.454 1.00 97.06 113 LEU A CA 1
ATOM 914 C C . LEU A 1 113 ? -11.443 -7.737 20.656 1.00 97.06 113 LEU A C 1
ATOM 916 O O . LEU A 1 113 ? -12.060 -8.312 21.557 1.00 97.06 113 LEU A O 1
ATOM 920 N N . SER A 1 114 ? -10.118 -7.576 20.698 1.00 96.75 114 SER A N 1
ATOM 921 C CA . SER A 1 114 ? -9.304 -7.968 21.854 1.00 96.75 114 SER A CA 1
ATOM 922 C C . SER A 1 114 ? -9.732 -7.217 23.114 1.00 96.75 114 SER A C 1
ATOM 924 O O . SER A 1 114 ? -10.051 -7.862 24.113 1.00 96.75 114 SER A O 1
ATOM 926 N N . ASP A 1 115 ? -9.846 -5.888 23.046 1.00 93.88 115 ASP A N 1
ATOM 927 C CA . ASP A 1 115 ? -10.213 -5.039 24.183 1.00 93.88 115 ASP A CA 1
ATOM 928 C C . ASP A 1 115 ? -11.582 -5.440 24.765 1.00 93.88 115 ASP A C 1
ATOM 930 O O . ASP A 1 115 ? -11.693 -5.738 25.956 1.00 93.88 115 ASP A O 1
ATOM 934 N N . VAL A 1 116 ? -12.630 -5.512 23.930 1.00 93.00 116 VAL A N 1
ATOM 935 C CA . VAL A 1 116 ? -13.999 -5.791 24.410 1.00 93.00 116 VAL A CA 1
ATOM 936 C C . VAL A 1 116 ? -14.201 -7.232 24.867 1.00 93.00 116 VAL A C 1
ATOM 938 O O . VAL A 1 116 ? -15.097 -7.510 25.661 1.00 93.00 116 VAL A O 1
ATOM 941 N N . SER A 1 117 ? -13.367 -8.161 24.396 1.00 93.88 117 SER A N 1
ATOM 942 C CA . SER A 1 117 ? -13.390 -9.553 24.856 1.00 93.88 117 SER A CA 1
ATOM 943 C C . SER A 1 117 ? -12.613 -9.774 26.160 1.00 93.88 117 SER A C 1
ATOM 945 O O . SER A 1 117 ? -12.581 -10.902 26.659 1.00 93.88 117 SER A O 1
ATOM 947 N N . GLY A 1 118 ? -11.974 -8.734 26.713 1.00 94.56 118 GLY A N 1
ATOM 948 C CA . GLY A 1 118 ? -11.062 -8.862 27.849 1.00 94.56 118 GLY A CA 1
ATOM 949 C C . GLY A 1 118 ? -9.825 -9.696 27.502 1.00 94.56 118 GLY A C 1
ATOM 950 O O . GLY A 1 118 ? -9.405 -10.526 28.303 1.00 94.56 118 GLY A O 1
ATOM 951 N N . ASN A 1 119 ? -9.286 -9.516 26.291 1.00 93.38 119 ASN A N 1
ATOM 952 C CA . ASN A 1 119 ? -8.150 -10.247 25.714 1.00 93.38 119 ASN A CA 1
ATOM 953 C C . ASN A 1 119 ? -8.371 -11.755 25.501 1.00 93.38 119 ASN A C 1
ATOM 955 O O . ASN A 1 119 ? -7.411 -12.511 25.376 1.00 93.38 119 ASN A O 1
ATOM 959 N N . LYS A 1 120 ? -9.626 -12.219 25.424 1.00 95.88 120 LYS A N 1
ATOM 960 C CA . LYS A 1 120 ? -9.927 -13.613 25.039 1.00 95.88 120 LYS A CA 1
ATOM 961 C C . LYS A 1 120 ? -9.716 -13.861 23.546 1.00 95.88 120 LYS A C 1
ATOM 963 O O . LYS A 1 120 ? -9.387 -14.976 23.153 1.00 95.88 120 LYS A O 1
ATOM 968 N N . LEU A 1 121 ? -9.932 -12.837 22.721 1.00 95.38 121 LEU A N 1
ATOM 969 C CA . LEU A 1 121 ? -9.531 -12.824 21.318 1.00 95.38 121 LEU A CA 1
ATOM 970 C C . LEU A 1 121 ? -8.131 -12.210 21.232 1.00 95.38 121 LEU A C 1
ATOM 972 O O . LEU A 1 121 ? -7.991 -10.993 21.331 1.00 95.38 121 LEU A O 1
ATOM 976 N N . ASP A 1 122 ? -7.106 -13.045 21.079 1.00 95.62 122 ASP A N 1
ATOM 977 C CA . ASP A 1 122 ? -5.707 -12.616 21.003 1.00 95.62 122 ASP A CA 1
ATOM 978 C C . ASP A 1 122 ? -5.140 -12.820 19.591 1.00 95.62 122 ASP A C 1
ATOM 980 O O . ASP A 1 122 ? -5.188 -13.916 19.029 1.00 95.62 122 ASP A O 1
ATOM 984 N N . PHE A 1 123 ? -4.594 -11.745 19.021 1.00 96.50 123 PHE A N 1
ATOM 985 C CA . PHE A 1 123 ? -3.997 -11.712 17.684 1.00 96.50 123 PHE A CA 1
ATOM 986 C C . PHE A 1 123 ? -2.495 -11.394 17.710 1.00 96.50 123 PHE A C 1
ATOM 988 O O . PHE A 1 123 ? -1.872 -11.321 16.649 1.00 96.50 123 PHE A O 1
ATOM 995 N N . SER A 1 124 ? -1.898 -11.240 18.897 1.00 96.12 124 SER A N 1
ATOM 996 C CA . SER A 1 124 ? -0.504 -10.813 19.105 1.00 96.12 124 SER A CA 1
ATOM 997 C C . SER A 1 124 ? 0.548 -11.767 18.525 1.00 96.12 124 SER A C 1
ATOM 999 O O . SER A 1 124 ? 1.688 -11.370 18.302 1.00 96.12 124 SER A O 1
ATOM 1001 N N . ALA A 1 125 ? 0.174 -13.012 18.220 1.00 97.00 125 ALA A N 1
ATOM 1002 C CA . ALA A 1 125 ? 1.040 -14.002 17.575 1.00 97.00 125 ALA A CA 1
ATOM 1003 C C . ALA A 1 125 ? 0.764 -14.186 16.066 1.00 97.00 125 ALA A C 1
ATOM 1005 O O . ALA A 1 125 ? 1.399 -15.014 15.411 1.00 97.00 125 ALA A O 1
ATOM 1006 N N . HIS A 1 126 ? -0.190 -13.453 15.479 1.00 98.00 126 HIS A N 1
ATOM 1007 C CA . HIS A 1 126 ? -0.615 -13.688 14.099 1.00 98.00 126 HIS A CA 1
ATOM 1008 C C . HIS A 1 126 ? 0.284 -12.966 13.080 1.00 98.00 126 HIS A C 1
ATOM 1010 O O . HIS A 1 126 ? 0.057 -11.805 12.735 1.00 98.00 126 HIS A O 1
ATOM 1016 N N . GLN A 1 127 ? 1.246 -13.688 12.494 1.00 98.12 127 GLN A N 1
ATOM 1017 C CA . GLN A 1 127 ? 2.282 -13.111 11.620 1.00 98.12 127 GLN A CA 1
ATOM 1018 C C . GLN A 1 127 ? 1.745 -12.269 10.453 1.00 98.12 127 GLN A C 1
ATOM 1020 O O . GLN A 1 127 ? 2.263 -11.190 10.186 1.00 98.12 127 GLN A O 1
ATOM 1025 N N . LYS A 1 128 ? 0.694 -12.723 9.756 1.00 98.31 128 LYS A N 1
ATOM 1026 C CA . LYS A 1 128 ? 0.097 -11.943 8.656 1.00 98.31 128 LYS A CA 1
ATOM 1027 C C . LYS A 1 128 ? -0.429 -10.584 9.127 1.00 98.31 128 LYS A C 1
ATOM 1029 O O . LYS A 1 128 ? -0.208 -9.587 8.457 1.00 98.31 128 LYS A O 1
ATOM 1034 N N . ILE A 1 129 ? -1.073 -10.537 10.295 1.00 98.50 129 ILE A N 1
ATOM 1035 C CA . ILE A 1 129 ? -1.599 -9.299 10.876 1.00 98.50 129 ILE A CA 1
ATOM 1036 C C . ILE A 1 129 ? -0.426 -8.390 11.263 1.00 98.50 129 ILE A C 1
ATOM 1038 O O . ILE A 1 129 ? -0.432 -7.214 10.914 1.00 98.50 129 ILE A O 1
ATOM 1042 N N . HIS A 1 130 ? 0.638 -8.929 11.870 1.00 98.56 130 HIS A N 1
ATOM 1043 C CA . HIS A 1 130 ? 1.861 -8.154 12.126 1.00 98.56 130 HIS A CA 1
ATOM 1044 C C . HIS A 1 130 ? 2.443 -7.563 10.839 1.00 98.56 130 HIS A C 1
ATOM 1046 O O . HIS A 1 130 ? 2.709 -6.364 10.773 1.00 98.56 130 HIS A O 1
ATOM 1052 N N . ASN A 1 131 ? 2.545 -8.376 9.786 1.00 98.56 131 ASN A N 1
ATOM 1053 C CA . ASN A 1 131 ? 3.044 -7.952 8.485 1.00 98.56 131 ASN A CA 1
ATOM 1054 C C . ASN A 1 131 ? 2.221 -6.799 7.889 1.00 98.56 131 ASN A C 1
ATOM 1056 O O . ASN A 1 131 ? 2.815 -5.872 7.335 1.00 98.56 131 ASN A O 1
ATOM 1060 N N . MET A 1 132 ? 0.887 -6.829 8.022 1.00 98.56 132 MET A N 1
ATOM 1061 C CA . MET A 1 132 ? -0.001 -5.736 7.593 1.00 98.56 132 MET A CA 1
ATOM 1062 C C . MET A 1 132 ? 0.357 -4.422 8.291 1.00 98.56 132 MET A C 1
ATOM 1064 O O . MET A 1 132 ? 0.401 -3.377 7.645 1.00 98.56 132 MET A O 1
ATOM 1068 N N . GLY A 1 133 ? 0.661 -4.473 9.591 1.00 98.00 133 GLY A N 1
ATOM 1069 C CA . GLY A 1 133 ? 1.146 -3.327 10.360 1.00 98.00 133 GLY A CA 1
ATOM 1070 C C . GLY A 1 133 ? 2.526 -2.843 9.912 1.00 98.00 133 GLY A C 1
ATOM 1071 O O . GLY A 1 133 ? 2.756 -1.646 9.755 1.00 98.00 133 GLY A O 1
ATOM 1072 N N . SER A 1 134 ? 3.447 -3.774 9.664 1.00 97.69 134 SER A N 1
ATOM 1073 C CA . SER A 1 134 ? 4.829 -3.474 9.275 1.00 97.69 134 SER A CA 1
ATOM 1074 C C . SER A 1 134 ? 4.989 -2.963 7.843 1.00 97.69 134 SER A C 1
ATOM 1076 O O . SER A 1 134 ? 6.001 -2.336 7.538 1.00 97.69 134 SER A O 1
ATOM 1078 N N . TYR A 1 135 ? 4.025 -3.198 6.950 1.00 98.31 135 TYR A N 1
ATOM 1079 C CA . TYR A 1 135 ? 4.099 -2.743 5.558 1.00 98.31 135 TYR A CA 1
ATOM 1080 C C . TYR A 1 135 ? 4.458 -1.261 5.433 1.00 98.31 135 TYR A C 1
ATOM 1082 O O . TYR A 1 135 ? 5.367 -0.919 4.678 1.00 98.31 135 TYR A O 1
ATOM 1090 N N . ILE A 1 136 ? 3.814 -0.396 6.220 1.00 97.44 136 ILE A N 1
ATOM 1091 C CA . ILE A 1 136 ? 3.925 1.053 6.042 1.00 97.44 136 ILE A CA 1
ATOM 1092 C C . ILE A 1 136 ? 5.366 1.563 6.207 1.00 97.44 136 ILE A C 1
ATOM 1094 O O . ILE A 1 136 ? 5.800 2.434 5.461 1.00 97.44 136 ILE A O 1
ATOM 1098 N N . HIS A 1 137 ? 6.165 0.967 7.101 1.00 96.88 137 HIS A N 1
ATOM 1099 C CA . HIS A 1 137 ? 7.567 1.363 7.266 1.00 96.88 137 HIS A CA 1
ATOM 1100 C C . HIS A 1 137 ? 8.511 0.706 6.241 1.00 96.88 137 HIS A C 1
ATOM 1102 O O . HIS A 1 137 ? 9.653 1.145 6.102 1.00 96.88 137 HIS A O 1
ATOM 1108 N N . LYS A 1 138 ? 8.089 -0.368 5.554 1.00 97.75 138 LYS A N 1
ATOM 1109 C CA . LYS A 1 138 ? 8.868 -1.028 4.483 1.00 97.75 138 LYS A CA 1
ATOM 1110 C C . LYS A 1 138 ? 8.857 -0.208 3.189 1.00 97.75 138 LYS A C 1
ATOM 1112 O O . LYS A 1 138 ? 9.813 -0.267 2.418 1.00 97.75 138 LYS A O 1
ATOM 1117 N N . VAL A 1 139 ? 7.792 0.570 2.982 1.00 97.69 139 VAL A N 1
ATOM 1118 C CA . VAL A 1 139 ? 7.601 1.473 1.832 1.00 97.69 139 VAL A CA 1
ATOM 1119 C C . VAL A 1 139 ? 7.828 2.952 2.171 1.00 97.69 139 VAL A C 1
ATOM 1121 O O . VAL A 1 139 ? 7.581 3.825 1.341 1.00 97.69 139 VAL A O 1
ATOM 1124 N N . HIS A 1 140 ? 8.316 3.250 3.379 1.00 98.06 140 HIS A N 1
ATOM 1125 C CA . HIS A 1 140 ? 8.679 4.604 3.800 1.00 98.06 140 HIS A CA 1
ATOM 1126 C C . HIS A 1 140 ? 10.032 5.022 3.216 1.00 98.06 140 HIS A C 1
ATOM 1128 O O . HIS A 1 140 ? 11.031 4.311 3.366 1.00 98.06 140 HIS A O 1
ATOM 1134 N N . ILE A 1 141 ? 10.069 6.185 2.565 1.00 97.94 141 ILE A N 1
ATOM 1135 C CA . ILE A 1 141 ? 11.277 6.730 1.938 1.00 97.94 141 ILE A CA 1
ATOM 1136 C C . ILE A 1 141 ? 12.010 7.613 2.948 1.00 97.94 141 ILE A C 1
ATOM 1138 O O . ILE A 1 141 ? 13.100 7.254 3.412 1.00 97.94 141 ILE A O 1
ATOM 1142 N N . ASP A 1 142 ? 11.378 8.738 3.288 1.00 96.94 142 ASP A N 1
ATOM 1143 C CA . ASP A 1 142 ? 11.803 9.743 4.263 1.00 96.94 142 ASP A CA 1
ATOM 1144 C C . ASP A 1 142 ? 10.645 10.709 4.557 1.00 96.94 142 ASP A C 1
ATOM 1146 O O . ASP A 1 142 ? 9.803 10.927 3.691 1.00 96.94 142 ASP A O 1
ATOM 1150 N N . SER A 1 143 ? 10.604 11.340 5.735 1.00 94.31 143 SER A N 1
ATOM 1151 C CA . SER A 1 143 ? 9.565 12.328 6.087 1.00 94.31 143 SER A CA 1
ATOM 1152 C C . SER A 1 143 ? 8.148 11.825 5.736 1.00 94.31 143 SER A C 1
ATOM 1154 O O . SER A 1 143 ? 7.769 10.747 6.192 1.00 94.31 143 SER A O 1
ATOM 1156 N N . ASN A 1 144 ? 7.389 12.536 4.894 1.00 94.44 144 ASN A N 1
ATOM 1157 C CA . ASN A 1 144 ? 6.073 12.102 4.409 1.00 94.44 144 ASN A CA 1
ATOM 1158 C C . ASN A 1 144 ? 6.126 11.435 3.022 1.00 94.44 144 ASN A C 1
ATOM 1160 O O . ASN A 1 144 ? 5.072 11.180 2.448 1.00 94.44 144 ASN A O 1
ATOM 1164 N N . TYR A 1 145 ? 7.313 11.159 2.475 1.00 97.25 145 TYR A N 1
ATOM 1165 C CA . TYR A 1 145 ? 7.485 10.455 1.206 1.00 97.25 145 TYR A CA 1
ATOM 1166 C C . TYR A 1 145 ? 7.381 8.941 1.388 1.00 97.25 145 TYR A C 1
ATOM 1168 O O . TYR A 1 145 ? 8.078 8.336 2.210 1.00 97.25 145 TYR A O 1
ATOM 1176 N N . PHE A 1 146 ? 6.537 8.324 0.568 1.00 97.75 146 PHE A N 1
ATOM 1177 C CA . PHE A 1 146 ? 6.338 6.878 0.507 1.00 97.75 146 PHE A CA 1
ATOM 1178 C C . PHE A 1 146 ? 6.375 6.410 -0.946 1.00 97.75 146 PHE A C 1
ATOM 1180 O O . PHE A 1 146 ? 6.119 7.189 -1.861 1.00 97.75 146 PHE A O 1
ATOM 1187 N N . VAL A 1 147 ? 6.686 5.131 -1.154 1.00 97.44 147 VAL A N 1
ATOM 1188 C CA . VAL A 1 147 ? 6.616 4.505 -2.481 1.00 97.44 147 VAL A CA 1
ATOM 1189 C C . VAL A 1 147 ? 5.161 4.492 -2.946 1.00 97.44 147 VAL A C 1
ATOM 1191 O O . VAL A 1 147 ? 4.340 3.768 -2.387 1.00 97.44 147 VAL A O 1
ATOM 1194 N N . ASN A 1 148 ? 4.841 5.301 -3.953 1.00 95.44 148 ASN A N 1
ATOM 1195 C CA . ASN A 1 148 ? 3.472 5.650 -4.322 1.00 95.44 148 ASN A CA 1
ATOM 1196 C C . ASN A 1 148 ? 2.943 4.920 -5.566 1.00 95.44 148 ASN A C 1
ATOM 1198 O O . ASN A 1 148 ? 2.289 5.534 -6.400 1.00 95.44 148 ASN A O 1
ATOM 1202 N N . PHE A 1 149 ? 3.207 3.617 -5.685 1.00 95.62 149 PHE A N 1
ATOM 1203 C CA . PHE A 1 149 ? 2.560 2.792 -6.714 1.00 95.62 149 PHE A CA 1
ATOM 1204 C C . PHE A 1 149 ? 1.050 2.638 -6.446 1.00 95.62 149 PHE A C 1
ATOM 1206 O O . PHE A 1 149 ? 0.629 2.722 -5.288 1.00 95.62 149 PHE A O 1
ATOM 1213 N N . ALA A 1 150 ? 0.271 2.343 -7.500 1.00 91.94 150 ALA A N 1
ATOM 1214 C CA . ALA A 1 150 ? -1.203 2.336 -7.498 1.00 91.94 150 ALA A CA 1
ATOM 1215 C C . ALA A 1 150 ? -1.812 3.733 -7.224 1.00 91.94 150 ALA A C 1
ATOM 1217 O O . ALA A 1 150 ? -1.150 4.751 -7.421 1.00 91.94 150 ALA A O 1
ATOM 1218 N N . ASP A 1 151 ? -3.075 3.818 -6.784 1.00 91.50 151 ASP A N 1
ATOM 1219 C CA . ASP A 1 151 ? -3.730 5.081 -6.394 1.00 91.50 151 ASP A CA 1
ATOM 1220 C C . ASP A 1 151 ? -3.170 5.654 -5.064 1.00 91.50 151 ASP A C 1
ATOM 1222 O O . ASP A 1 151 ? -3.909 6.044 -4.157 1.00 91.50 151 ASP A O 1
ATOM 1226 N N . ALA A 1 152 ? -1.845 5.749 -4.942 1.00 92.94 152 ALA A N 1
ATOM 1227 C CA . ALA A 1 152 ? -1.164 6.376 -3.825 1.00 92.94 152 ALA A CA 1
ATOM 1228 C C . ALA A 1 152 ? -0.633 7.773 -4.181 1.00 92.94 152 ALA A C 1
ATOM 1230 O O . ALA A 1 152 ? -0.098 8.036 -5.258 1.00 92.94 152 ALA A O 1
ATOM 1231 N N . SER A 1 153 ? -0.764 8.685 -3.223 1.00 92.56 153 SER A N 1
ATOM 1232 C CA . SER A 1 153 ? -0.089 9.977 -3.219 1.00 92.56 153 SER A CA 1
ATOM 1233 C C . SER A 1 153 ? 1.380 9.795 -2.849 1.00 92.56 153 SER A C 1
ATOM 1235 O O . SER A 1 153 ? 1.722 9.017 -1.958 1.00 92.56 153 SER A O 1
ATOM 1237 N N . THR A 1 154 ? 2.248 10.583 -3.480 1.00 90.88 154 THR A N 1
ATOM 1238 C CA . THR A 1 154 ? 3.674 10.680 -3.138 1.00 90.88 154 THR A CA 1
ATOM 1239 C C . THR A 1 154 ? 3.895 11.118 -1.688 1.00 90.88 154 THR A C 1
ATOM 1241 O O . THR A 1 154 ? 4.866 10.707 -1.052 1.00 90.88 154 THR A O 1
ATOM 1244 N N . LEU A 1 155 ? 2.987 11.948 -1.162 1.00 93.69 155 LEU A N 1
ATOM 1245 C CA . LEU A 1 155 ? 2.970 12.378 0.231 1.00 93.69 155 LEU A CA 1
ATOM 1246 C C . LEU A 1 155 ? 1.832 11.682 0.973 1.00 93.69 155 LEU A C 1
ATOM 1248 O O . LEU A 1 155 ? 0.662 11.875 0.635 1.00 93.69 155 LEU A O 1
ATOM 1252 N N . VAL A 1 156 ? 2.172 10.903 1.998 1.00 92.06 156 VAL A N 1
ATOM 1253 C CA . VAL A 1 156 ? 1.199 10.165 2.813 1.00 92.06 156 VAL A CA 1
ATOM 1254 C C . VAL A 1 156 ? 1.216 10.685 4.243 1.00 92.06 156 VAL A C 1
ATOM 1256 O O . VAL A 1 156 ? 2.273 10.904 4.837 1.00 92.06 156 VAL A O 1
ATOM 1259 N N . SER A 1 157 ? 0.020 10.881 4.795 1.00 89.56 157 SER A N 1
ATOM 1260 C CA . SER A 1 157 ? -0.178 11.085 6.225 1.00 89.56 157 SER A CA 1
ATOM 1261 C C . SER A 1 157 ? -0.514 9.742 6.857 1.00 89.56 157 SER A C 1
ATOM 1263 O O . SER A 1 157 ? -1.534 9.141 6.528 1.00 89.56 157 SER A O 1
ATOM 1265 N N . VAL A 1 158 ? 0.360 9.231 7.717 1.00 91.31 158 VAL A N 1
ATOM 1266 C CA . VAL A 1 158 ? 0.143 7.954 8.407 1.00 91.31 158 VAL A CA 1
ATOM 1267 C C . VAL A 1 158 ? -0.564 8.213 9.729 1.00 91.31 158 VAL A C 1
ATOM 1269 O O . VAL A 1 158 ? -0.104 9.049 10.502 1.00 91.31 158 VAL A O 1
ATOM 1272 N N . ASP A 1 159 ? -1.632 7.466 10.015 1.00 93.62 159 ASP A N 1
ATOM 1273 C CA . ASP A 1 159 ? -2.376 7.588 11.272 1.00 93.62 159 ASP A CA 1
ATOM 1274 C C . ASP A 1 159 ? -1.574 7.014 12.456 1.00 93.62 159 ASP A C 1
ATOM 1276 O O . ASP A 1 159 ? -1.431 5.787 12.567 1.00 93.62 159 ASP A O 1
ATOM 1280 N N . PRO A 1 160 ? -1.089 7.849 13.400 1.00 94.88 160 PRO A N 1
ATOM 1281 C CA . PRO A 1 160 ? -0.204 7.377 14.461 1.00 94.88 160 PRO A CA 1
ATOM 1282 C C . PRO A 1 160 ? -0.859 6.363 15.396 1.00 94.88 160 PRO A C 1
ATOM 1284 O O . PRO A 1 160 ? -0.229 5.367 15.745 1.00 94.88 160 PRO A O 1
ATOM 1287 N N . ALA A 1 161 ? -2.128 6.556 15.767 1.00 94.19 161 ALA A N 1
ATOM 1288 C CA . ALA A 1 161 ? -2.854 5.609 16.608 1.00 94.19 161 ALA A CA 1
ATOM 1289 C C . ALA A 1 161 ? -2.995 4.225 15.959 1.00 94.19 161 ALA A C 1
ATOM 1291 O O . ALA A 1 161 ? -2.835 3.216 16.646 1.00 94.19 161 ALA A O 1
ATOM 1292 N N . LYS A 1 162 ? -3.223 4.155 14.638 1.00 95.81 162 LYS A N 1
ATOM 1293 C CA . LYS A 1 162 ? -3.328 2.876 13.913 1.00 95.81 162 LYS A CA 1
ATOM 1294 C C . LYS A 1 162 ? -1.991 2.131 13.939 1.00 95.81 162 LYS A C 1
ATOM 1296 O O . LYS A 1 162 ? -1.952 0.936 14.218 1.00 95.81 162 LYS A O 1
ATOM 1301 N N . VAL A 1 163 ? -0.876 2.835 13.735 1.00 97.31 163 VAL A N 1
ATOM 1302 C CA . VAL A 1 163 ? 0.471 2.243 13.854 1.00 97.31 163 VAL A CA 1
ATOM 1303 C C . VAL A 1 163 ? 0.782 1.847 15.306 1.00 97.31 163 VAL A C 1
ATOM 1305 O O . VAL A 1 163 ? 1.300 0.757 15.553 1.00 97.31 163 VAL A O 1
ATOM 1308 N N . MET A 1 164 ? 0.437 2.693 16.281 1.00 96.81 164 MET A N 1
ATOM 1309 C CA . MET A 1 164 ? 0.642 2.429 17.710 1.00 96.81 164 MET A CA 1
ATOM 1310 C C . MET A 1 164 ? -0.158 1.213 18.192 1.00 96.81 164 MET A C 1
ATOM 1312 O O . MET A 1 164 ? 0.341 0.452 19.024 1.00 96.81 164 MET A O 1
ATOM 1316 N N . ALA A 1 165 ? -1.357 0.986 17.647 1.00 96.12 165 ALA A N 1
ATOM 1317 C CA . ALA A 1 165 ? -2.156 -0.205 17.915 1.00 96.12 165 ALA A CA 1
ATOM 1318 C C . ALA A 1 165 ? -1.395 -1.482 17.533 1.00 96.12 165 ALA A C 1
ATOM 1320 O O . ALA A 1 165 ? -1.267 -2.382 18.362 1.00 96.12 165 ALA A O 1
ATOM 1321 N N . TYR A 1 166 ? -0.804 -1.530 16.334 1.00 98.38 166 TYR A N 1
ATOM 1322 C CA . TYR A 1 166 ? 0.063 -2.639 15.929 1.00 98.38 166 TYR A CA 1
ATOM 1323 C C . TYR A 1 166 ? 1.309 -2.757 16.811 1.00 98.38 166 TYR A C 1
ATOM 1325 O O . TYR A 1 166 ? 1.627 -3.847 17.282 1.00 98.38 166 TYR A O 1
ATOM 1333 N N . GLY A 1 167 ? 1.997 -1.640 17.068 1.00 97.88 167 GLY A N 1
ATOM 1334 C CA . GLY A 1 167 ? 3.189 -1.625 17.914 1.00 97.88 167 GLY A CA 1
ATOM 1335 C C . GLY A 1 167 ? 2.916 -2.172 19.313 1.00 97.88 167 GLY A C 1
ATOM 1336 O O . GLY A 1 167 ? 3.702 -2.954 19.838 1.00 97.88 167 GLY A O 1
ATOM 1337 N N . THR A 1 168 ? 1.782 -1.814 19.908 1.00 96.75 168 THR A N 1
ATOM 1338 C CA . THR A 1 168 ? 1.354 -2.329 21.214 1.00 96.75 168 THR A CA 1
ATOM 1339 C C . THR A 1 168 ? 0.972 -3.803 21.141 1.00 96.75 168 THR A C 1
ATOM 1341 O O . THR A 1 168 ? 1.530 -4.591 21.899 1.00 96.75 168 THR A O 1
ATOM 1344 N N . MET A 1 169 ? 0.094 -4.181 20.205 1.00 97.38 169 MET A N 1
ATOM 1345 C CA . MET A 1 169 ? -0.411 -5.551 20.050 1.00 97.38 169 MET A CA 1
ATOM 1346 C C . MET A 1 169 ? 0.709 -6.578 19.829 1.00 97.38 169 MET A C 1
ATOM 1348 O O . MET A 1 169 ? 0.665 -7.654 20.412 1.00 97.38 169 MET A O 1
ATOM 1352 N N . PHE A 1 170 ? 1.724 -6.243 19.030 1.00 98.06 170 PHE A N 1
ATOM 1353 C CA . PHE A 1 170 ? 2.849 -7.137 18.719 1.00 98.06 170 PHE A CA 1
ATOM 1354 C C . PHE A 1 170 ? 4.103 -6.871 19.560 1.00 98.06 170 PHE A C 1
ATOM 1356 O O . PHE A 1 170 ? 5.151 -7.465 19.320 1.00 98.06 170 PHE A O 1
ATOM 1363 N N . ASN A 1 171 ? 4.023 -5.945 20.520 1.00 97.62 171 ASN A N 1
ATOM 1364 C CA . ASN A 1 171 ? 5.173 -5.422 21.255 1.00 97.62 171 ASN A CA 1
ATOM 1365 C C . ASN A 1 171 ? 6.359 -5.024 20.342 1.00 97.62 171 ASN A C 1
ATOM 1367 O O . ASN A 1 171 ? 7.521 -5.257 20.669 1.00 97.62 171 ASN A O 1
ATOM 1371 N N . ASP A 1 172 ? 6.065 -4.412 19.194 1.00 98.19 172 ASP A N 1
ATOM 1372 C CA . ASP A 1 172 ? 7.055 -4.033 18.188 1.00 98.19 172 ASP A CA 1
ATOM 1373 C C . ASP A 1 172 ? 7.580 -2.605 18.454 1.00 98.19 172 ASP A C 1
ATOM 1375 O O . ASP A 1 172 ? 6.866 -1.621 18.211 1.00 98.19 172 ASP A O 1
ATOM 1379 N N . PRO A 1 173 ? 8.830 -2.445 18.936 1.00 97.81 173 PRO A N 1
ATOM 1380 C CA . PRO A 1 173 ? 9.383 -1.131 19.246 1.00 97.81 173 PRO A CA 1
ATOM 1381 C C . PRO A 1 173 ? 9.587 -0.263 17.999 1.00 97.81 173 PRO A C 1
ATOM 1383 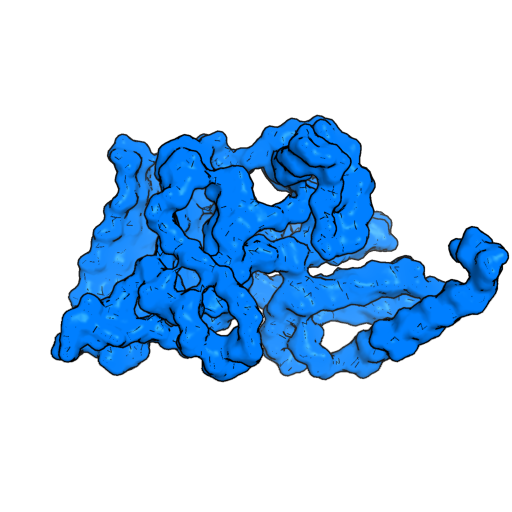O O . PRO A 1 173 ? 9.547 0.963 18.107 1.00 97.81 173 PRO A O 1
ATOM 1386 N N . LYS A 1 174 ? 9.776 -0.863 16.814 1.00 97.69 174 LYS A N 1
ATOM 1387 C CA . LYS A 1 174 ? 9.941 -0.115 15.561 1.00 97.69 174 LYS A CA 1
ATOM 1388 C C . LYS A 1 174 ? 8.635 0.571 15.188 1.00 97.69 174 LYS A C 1
ATOM 1390 O O . LYS A 1 174 ? 8.652 1.752 14.859 1.00 97.69 174 LYS A O 1
ATOM 1395 N N . LEU A 1 175 ? 7.511 -0.137 15.302 1.00 98.38 175 LEU A N 1
ATOM 1396 C CA . LEU A 1 175 ? 6.186 0.432 15.047 1.00 98.38 175 LEU A CA 1
ATOM 1397 C C . LEU A 1 175 ? 5.806 1.490 16.086 1.00 98.38 175 LEU A C 1
ATOM 1399 O O . LEU A 1 175 ? 5.319 2.553 15.710 1.00 98.38 175 LEU A O 1
ATOM 1403 N N . LYS A 1 176 ? 6.098 1.261 17.374 1.00 98.38 176 LYS A N 1
ATOM 1404 C CA . LYS A 1 176 ? 5.878 2.273 18.425 1.00 98.38 176 LYS A CA 1
ATOM 1405 C C . LYS A 1 176 ? 6.648 3.567 18.133 1.00 98.38 176 LYS A C 1
ATOM 1407 O O . LYS A 1 176 ? 6.071 4.651 18.181 1.00 98.38 176 LYS A O 1
ATOM 1412 N N . ALA A 1 177 ? 7.933 3.460 17.788 1.00 98.12 177 ALA A N 1
ATOM 1413 C CA . ALA A 1 177 ? 8.766 4.616 17.457 1.00 98.12 177 ALA A CA 1
ATOM 1414 C C . ALA A 1 177 ? 8.331 5.313 16.154 1.00 98.12 177 ALA A C 1
ATOM 1416 O O . ALA A 1 177 ? 8.363 6.542 16.081 1.00 98.12 177 ALA A O 1
ATOM 1417 N N . PHE A 1 178 ? 7.875 4.544 15.158 1.00 97.88 178 PHE A N 1
ATOM 1418 C CA . PHE A 1 178 ? 7.354 5.070 13.893 1.00 97.88 178 PHE A CA 1
ATOM 1419 C C . PHE A 1 178 ? 6.048 5.847 14.087 1.00 97.88 178 PHE A C 1
ATOM 1421 O O . PHE A 1 178 ? 5.898 6.946 13.560 1.00 97.88 178 PHE A O 1
ATOM 1428 N N . ALA A 1 179 ? 5.133 5.325 14.907 1.00 97.06 179 ALA A N 1
ATOM 1429 C CA . ALA A 1 179 ? 3.922 6.036 15.304 1.00 97.06 179 ALA A CA 1
ATOM 1430 C C . ALA A 1 179 ? 4.258 7.362 16.005 1.00 97.06 179 ALA A C 1
ATOM 1432 O O . ALA A 1 179 ? 3.721 8.414 15.657 1.00 97.06 179 ALA A O 1
ATOM 1433 N N . ALA A 1 180 ? 5.194 7.323 16.959 1.00 97.12 180 ALA A N 1
ATOM 1434 C CA . ALA A 1 180 ? 5.640 8.506 17.686 1.00 97.12 180 ALA A CA 1
ATOM 1435 C C . ALA A 1 180 ? 6.250 9.565 16.758 1.00 97.12 180 ALA A C 1
ATOM 1437 O O . ALA A 1 180 ? 5.949 10.744 16.917 1.00 97.12 180 ALA A O 1
ATOM 1438 N N . TYR A 1 181 ? 7.037 9.159 15.755 1.00 95.94 181 TYR A N 1
ATOM 1439 C CA . TYR A 1 181 ? 7.611 10.068 14.760 1.00 95.94 181 TYR A CA 1
ATOM 1440 C C . TYR A 1 181 ? 6.536 10.907 14.052 1.00 95.94 181 TYR A C 1
ATOM 1442 O O . TYR A 1 181 ? 6.593 12.135 14.114 1.00 95.94 181 TYR A O 1
ATOM 1450 N N . PHE A 1 182 ? 5.517 10.275 13.460 1.00 94.06 182 PHE A N 1
ATOM 1451 C CA . PHE A 1 182 ? 4.456 11.007 12.752 1.00 94.06 182 PHE A CA 1
ATOM 1452 C C . PHE A 1 182 ? 3.581 11.847 13.685 1.00 94.06 182 PHE A C 1
ATOM 1454 O O . PHE A 1 182 ? 3.225 12.977 13.347 1.00 94.06 182 PHE A O 1
ATOM 1461 N N . PHE A 1 183 ? 3.268 11.343 14.882 1.00 94.62 183 PHE A N 1
ATOM 1462 C CA . PHE A 1 183 ? 2.501 12.120 15.857 1.00 94.62 183 PHE A CA 1
ATOM 1463 C C . PHE A 1 183 ? 3.252 13.385 16.289 1.00 94.62 183 PHE A C 1
ATOM 1465 O O . PHE A 1 183 ? 2.705 14.489 16.274 1.00 94.62 183 PHE A O 1
ATOM 1472 N N . GLN A 1 184 ? 4.526 13.231 16.655 1.00 94.12 184 GLN A N 1
ATOM 1473 C CA . GLN A 1 184 ? 5.346 14.310 17.194 1.00 94.12 184 GLN A CA 1
ATOM 1474 C C . GLN A 1 184 ? 5.677 15.380 16.152 1.00 94.12 184 GLN A C 1
ATOM 1476 O O . GLN A 1 184 ? 5.717 16.560 16.501 1.00 94.12 184 GLN A O 1
ATOM 1481 N N . GLN A 1 185 ? 5.847 15.012 14.877 1.00 88.62 185 GLN A N 1
ATOM 1482 C CA . GLN A 1 185 ? 6.037 15.981 13.792 1.00 88.62 185 GLN A CA 1
ATOM 1483 C C . GLN A 1 185 ? 4.901 17.007 13.721 1.00 88.62 185 GLN A C 1
ATOM 1485 O O . GLN A 1 185 ? 5.150 18.215 13.694 1.00 88.62 185 GLN A O 1
ATOM 1490 N N . ASN A 1 186 ? 3.656 16.533 13.750 1.00 83.50 186 ASN A N 1
ATOM 1491 C CA . ASN A 1 186 ? 2.481 17.399 13.743 1.00 83.50 186 ASN A CA 1
ATOM 1492 C C . ASN A 1 186 ? 2.319 18.143 15.072 1.00 83.50 186 ASN A C 1
ATOM 1494 O O . ASN A 1 186 ? 2.110 19.360 15.089 1.00 83.50 186 ASN A O 1
ATOM 1498 N N . TRP A 1 187 ? 2.470 17.436 16.194 1.00 86.62 187 TRP A N 1
ATOM 1499 C CA . TRP A 1 187 ? 2.270 18.011 17.520 1.00 86.62 187 TRP A CA 1
ATOM 1500 C C . TRP A 1 187 ? 3.250 19.145 17.831 1.00 86.62 187 TRP A C 1
ATOM 1502 O O . TRP A 1 187 ? 2.848 20.194 18.337 1.00 86.62 187 TRP A O 1
ATOM 1512 N N . TYR A 1 188 ? 4.540 18.978 17.539 1.00 86.50 188 TYR A N 1
ATOM 1513 C CA . TYR A 1 188 ? 5.529 20.011 17.842 1.00 86.50 188 TYR A CA 1
ATOM 1514 C C . TYR A 1 188 ? 5.392 21.241 16.952 1.00 86.50 188 TYR A C 1
ATOM 1516 O O . TYR A 1 188 ? 5.649 22.345 17.432 1.00 86.50 188 TYR A O 1
ATOM 1524 N N . LYS A 1 189 ? 4.936 21.071 15.708 1.00 82.44 189 LYS A N 1
ATOM 1525 C CA . LYS A 1 189 ? 4.763 22.177 14.766 1.00 82.44 189 LYS A CA 1
ATOM 1526 C C . LYS A 1 189 ? 3.466 22.957 14.985 1.00 82.44 189 LYS A C 1
ATOM 1528 O O . LYS A 1 189 ? 3.488 24.182 14.924 1.00 82.44 189 LYS A O 1
ATOM 1533 N N . TYR A 1 190 ? 2.358 22.266 15.243 1.00 83.94 190 TYR A N 1
ATOM 1534 C CA . TYR A 1 190 ? 1.022 22.873 15.213 1.00 83.94 190 TYR A CA 1
ATOM 1535 C C . TYR A 1 190 ? 0.251 22.773 16.528 1.00 83.94 190 TYR A C 1
ATOM 1537 O O . TYR A 1 190 ? -0.741 23.473 16.692 1.00 83.94 190 TYR A O 1
ATOM 1545 N N . LYS A 1 191 ? 0.681 21.922 17.471 1.00 82.81 191 LYS A N 1
ATOM 1546 C CA . LYS A 1 191 ? -0.091 21.573 18.682 1.00 82.81 191 LYS A CA 1
ATOM 1547 C C . LYS A 1 191 ? -1.489 21.030 18.357 1.00 82.81 191 LYS A C 1
ATOM 1549 O O . LYS A 1 191 ? -2.422 21.186 19.137 1.00 82.81 191 LYS A O 1
ATOM 1554 N N . THR A 1 192 ? -1.620 20.375 17.205 1.00 79.56 192 THR A N 1
ATOM 1555 C CA . THR A 1 192 ? -2.865 19.772 16.727 1.00 79.56 192 THR A CA 1
ATOM 1556 C C . THR A 1 192 ? -2.708 18.270 16.564 1.00 79.56 192 THR A C 1
ATOM 1558 O O . THR A 1 192 ? -1.640 17.779 16.195 1.00 79.56 192 THR A O 1
ATOM 1561 N N . VAL A 1 193 ? -3.806 17.549 16.771 1.00 80.88 193 VAL A N 1
ATOM 1562 C CA . VAL A 1 193 ? -3.936 16.149 16.371 1.00 80.88 193 VAL A CA 1
ATOM 1563 C C . VAL A 1 193 ? -4.495 16.126 14.955 1.00 80.88 193 VAL A C 1
ATOM 1565 O O . VAL A 1 193 ? -5.627 16.550 14.737 1.00 80.88 193 VAL A O 1
ATOM 1568 N N . GLN A 1 194 ? -3.698 15.664 13.992 1.00 71.00 194 GLN A N 1
ATOM 1569 C CA . GLN A 1 194 ? -4.197 15.426 12.642 1.00 71.00 194 GLN A CA 1
ATOM 1570 C C . GLN A 1 194 ? -5.059 14.164 12.651 1.00 71.00 194 GLN A C 1
ATOM 1572 O O . GLN A 1 194 ? -4.628 13.116 13.133 1.00 71.00 194 GLN A O 1
ATOM 1577 N N . ALA A 1 195 ? -6.276 14.286 12.140 1.00 79.88 195 ALA A N 1
ATOM 1578 C CA . ALA A 1 195 ? -7.172 13.169 11.925 1.00 79.88 195 ALA A CA 1
ATOM 1579 C C . ALA A 1 195 ? -8.211 13.568 10.881 1.00 79.88 195 ALA A C 1
ATOM 1581 O O . ALA A 1 195 ? -8.852 14.611 11.012 1.00 79.88 195 ALA A O 1
ATOM 1582 N N . ASP A 1 196 ? -8.399 12.706 9.891 1.00 77.12 196 ASP A N 1
ATOM 1583 C CA . ASP A 1 196 ? -9.440 12.876 8.874 1.00 77.12 196 ASP A CA 1
ATOM 1584 C C . ASP A 1 196 ? -10.772 12.238 9.327 1.00 77.12 196 ASP A C 1
ATOM 1586 O O . ASP A 1 196 ? -11.807 12.384 8.679 1.00 77.12 196 ASP A O 1
ATOM 1590 N N . GLU A 1 197 ? -10.761 11.556 10.481 1.00 83.19 197 GLU A N 1
ATOM 1591 C CA . GLU A 1 197 ? -11.890 10.830 11.061 1.00 83.19 197 GLU A CA 1
ATOM 1592 C C . GLU A 1 197 ? -12.013 11.126 12.564 1.00 83.19 197 GLU A C 1
ATOM 1594 O O . GLU A 1 197 ? -11.023 11.135 13.301 1.00 83.19 197 GLU A O 1
ATOM 1599 N N . ILE A 1 198 ? -13.241 11.303 13.059 1.00 85.19 198 ILE A N 1
ATOM 1600 C CA . ILE A 1 198 ? -13.486 11.637 14.471 1.00 85.19 198 ILE A CA 1
ATOM 1601 C C . ILE A 1 198 ? -13.020 10.536 15.440 1.00 85.19 198 ILE A C 1
ATOM 1603 O O . ILE A 1 198 ? -12.490 10.826 16.508 1.00 85.19 198 ILE A O 1
ATOM 1607 N N . ASN A 1 199 ? -13.162 9.261 15.074 1.00 84.44 199 ASN A N 1
ATOM 1608 C CA . ASN A 1 199 ? -12.663 8.144 15.880 1.00 84.44 199 ASN A CA 1
ATOM 1609 C C . ASN A 1 199 ? -11.131 8.134 15.926 1.00 84.44 199 ASN A C 1
ATOM 1611 O O . ASN A 1 199 ? -10.562 7.909 16.987 1.00 84.44 199 ASN A O 1
ATOM 1615 N N . VAL A 1 200 ? -10.455 8.407 14.805 1.00 85.81 200 VAL A N 1
ATOM 1616 C CA . VAL A 1 200 ? -8.987 8.497 14.767 1.00 85.81 200 VAL A CA 1
ATOM 1617 C C . VAL A 1 200 ? -8.500 9.661 15.617 1.00 85.81 200 VAL A C 1
ATOM 1619 O O . VAL A 1 200 ? -7.518 9.507 16.339 1.00 85.81 200 VAL A O 1
ATOM 1622 N N . PHE A 1 201 ? -9.211 10.791 15.600 1.00 90.25 201 PHE A N 1
ATOM 1623 C CA . PHE A 1 201 ? -8.933 11.914 16.490 1.00 90.25 201 PHE A CA 1
ATOM 1624 C C . PHE A 1 201 ? -8.951 11.483 17.961 1.00 90.25 201 PHE A C 1
ATOM 1626 O O . PHE A 1 201 ? -7.979 11.732 18.673 1.00 90.25 201 PHE A O 1
ATOM 1633 N N . PHE A 1 202 ? -10.001 10.782 18.401 1.00 90.25 202 PHE A N 1
ATOM 1634 C CA . PHE A 1 202 ? -10.084 10.282 19.775 1.00 90.25 202 PHE A CA 1
ATOM 1635 C C . PHE A 1 202 ? -8.996 9.254 20.097 1.00 90.25 202 PHE A C 1
ATOM 1637 O O . PHE A 1 202 ? -8.323 9.407 21.109 1.00 90.25 202 PHE A O 1
ATOM 1644 N N . HIS A 1 203 ? -8.730 8.284 19.218 1.00 91.31 203 HIS A N 1
ATOM 1645 C CA . HIS A 1 203 ? -7.657 7.302 19.437 1.00 91.31 203 HIS A CA 1
ATOM 1646 C C . HIS A 1 203 ? -6.273 7.954 19.537 1.00 91.31 203 HIS A C 1
ATOM 1648 O O . HIS A 1 203 ? -5.446 7.561 20.363 1.00 91.31 203 HIS A O 1
ATOM 1654 N N . ASN A 1 204 ? -6.011 8.971 18.712 1.00 91.56 204 ASN A N 1
ATOM 1655 C CA . ASN A 1 204 ? -4.783 9.758 18.776 1.00 91.56 204 ASN A CA 1
ATOM 1656 C C . ASN A 1 204 ? -4.706 10.582 20.069 1.00 91.56 204 ASN A C 1
ATOM 1658 O O . ASN A 1 204 ? -3.626 10.673 20.649 1.00 91.56 204 ASN A O 1
ATOM 1662 N N . LEU A 1 205 ? -5.818 11.162 20.536 1.00 91.00 205 LEU A N 1
ATOM 1663 C CA . LEU A 1 205 ? -5.875 11.871 21.818 1.00 91.00 205 LEU A CA 1
ATOM 1664 C C . LEU A 1 205 ? -5.632 10.934 23.005 1.00 91.00 205 LEU A C 1
ATOM 1666 O O . LEU A 1 205 ? -4.811 11.246 23.864 1.00 91.00 205 LEU A O 1
ATOM 1670 N N . GLU A 1 206 ? -6.294 9.779 23.038 1.00 91.38 206 GLU A N 1
ATOM 1671 C CA . GLU A 1 206 ? -6.112 8.758 24.077 1.00 91.38 206 GLU A CA 1
ATOM 1672 C C . GLU A 1 206 ? -4.667 8.251 24.115 1.00 91.38 206 GLU A C 1
ATOM 1674 O O . GLU A 1 206 ? -4.084 8.061 25.182 1.00 91.38 206 GLU A O 1
ATOM 1679 N N . SER A 1 207 ? -4.052 8.100 22.941 1.00 92.12 207 SER A N 1
ATOM 1680 C CA . SER A 1 207 ? -2.666 7.647 22.809 1.00 92.12 207 SER A CA 1
ATOM 1681 C C . SER A 1 207 ? -1.637 8.775 22.947 1.00 92.12 207 SER A C 1
ATOM 1683 O O . SER A 1 207 ? -0.438 8.491 22.942 1.00 92.12 207 SER A O 1
ATOM 1685 N N . ALA A 1 208 ? -2.051 10.043 23.069 1.00 93.38 208 ALA A N 1
ATOM 1686 C CA . ALA A 1 208 ? -1.157 11.197 22.947 1.00 93.38 208 ALA A CA 1
ATOM 1687 C C . ALA A 1 208 ? -0.028 11.176 23.982 1.00 93.38 208 ALA A C 1
ATOM 1689 O O . ALA A 1 208 ? 1.133 11.372 23.631 1.00 93.38 208 ALA A O 1
ATOM 1690 N N . ALA A 1 209 ? -0.341 10.890 25.250 1.00 93.94 209 ALA A N 1
ATOM 1691 C CA . ALA A 1 209 ? 0.668 10.832 26.308 1.00 93.94 209 ALA A CA 1
ATOM 1692 C C . ALA A 1 209 ? 1.729 9.750 26.032 1.00 93.94 209 ALA A C 1
ATOM 1694 O O . ALA A 1 209 ? 2.924 10.002 26.180 1.00 93.94 209 ALA A O 1
ATOM 1695 N N . ILE A 1 210 ? 1.299 8.573 25.564 1.00 95.19 210 ILE A N 1
ATOM 1696 C CA . ILE A 1 210 ? 2.190 7.459 25.206 1.00 95.19 210 ILE A CA 1
ATOM 1697 C C . ILE A 1 210 ? 3.040 7.832 23.983 1.00 95.19 210 ILE A C 1
ATOM 1699 O O . ILE A 1 210 ? 4.254 7.639 23.989 1.00 95.19 210 ILE A O 1
ATOM 1703 N N . LEU A 1 211 ? 2.421 8.410 22.951 1.00 95.56 211 LEU A N 1
ATOM 1704 C CA . LEU A 1 211 ? 3.092 8.841 21.723 1.00 95.56 211 LEU A CA 1
ATOM 1705 C C . LEU A 1 211 ? 4.126 9.945 21.976 1.00 95.56 211 LEU A C 1
ATOM 1707 O O . LEU A 1 211 ? 5.176 9.943 21.339 1.00 95.56 211 LEU A O 1
ATOM 1711 N N . LEU A 1 212 ? 3.860 10.867 22.904 1.00 95.50 212 LEU A N 1
ATOM 1712 C CA . LEU A 1 212 ? 4.787 11.938 23.287 1.00 95.50 212 LEU A CA 1
ATOM 1713 C C . LEU A 1 212 ? 5.931 11.451 24.182 1.00 95.50 212 LEU A C 1
ATOM 1715 O O . LEU A 1 212 ? 7.014 12.027 24.139 1.00 95.50 212 LEU A O 1
ATOM 1719 N N . ALA A 1 213 ? 5.704 10.413 24.988 1.00 96.06 213 ALA A N 1
ATOM 1720 C CA . ALA A 1 213 ? 6.738 9.816 25.833 1.00 96.06 213 ALA A CA 1
ATOM 1721 C C . ALA A 1 213 ? 7.679 8.876 25.057 1.00 96.06 213 ALA A C 1
ATOM 1723 O O . ALA A 1 213 ? 8.805 8.619 25.486 1.00 96.06 213 ALA A O 1
ATOM 1724 N N . GLN A 1 214 ? 7.225 8.344 23.922 1.00 97.75 214 GLN A N 1
ATOM 1725 C CA . GLN A 1 214 ? 7.997 7.438 23.083 1.00 97.75 214 GLN A CA 1
ATOM 1726 C C . GLN A 1 214 ? 9.104 8.185 22.323 1.00 97.75 214 GLN A C 1
ATOM 1728 O O . GLN A 1 214 ? 8.871 9.236 21.731 1.00 97.75 214 GLN A O 1
ATOM 1733 N N . GLN A 1 215 ? 10.309 7.608 22.274 1.00 96.88 215 GLN A N 1
ATOM 1734 C CA . GLN A 1 215 ? 11.385 8.138 21.430 1.00 96.88 215 GLN A CA 1
ATOM 1735 C C . GLN A 1 215 ? 11.020 7.957 19.945 1.00 96.88 215 GLN A C 1
ATOM 1737 O O . GLN A 1 215 ? 10.837 6.806 19.522 1.00 96.88 215 GLN A O 1
ATOM 1742 N N . PRO A 1 216 ? 10.886 9.047 19.162 1.00 96.88 216 PRO A N 1
ATOM 1743 C CA . PRO A 1 216 ? 10.494 8.971 17.761 1.00 96.88 216 PRO A CA 1
ATOM 1744 C C . PRO A 1 216 ? 11.644 8.422 16.916 1.00 96.88 216 PRO A C 1
ATOM 1746 O O . PRO A 1 216 ? 12.793 8.840 17.058 1.00 96.88 216 PRO A O 1
ATOM 1749 N N . ASN A 1 217 ? 11.343 7.502 16.003 1.00 96.62 217 ASN A N 1
ATOM 1750 C CA . ASN A 1 217 ? 12.324 7.015 15.038 1.00 96.62 217 ASN A CA 1
ATOM 1751 C C . ASN A 1 217 ? 11.643 6.460 13.785 1.00 96.62 217 ASN A C 1
ATOM 1753 O O . ASN A 1 217 ? 10.506 5.999 13.837 1.00 96.62 217 ASN A O 1
ATOM 1757 N N . THR A 1 218 ? 12.370 6.436 12.671 1.00 96.12 218 THR A N 1
ATOM 1758 C CA . THR A 1 218 ? 11.943 5.772 11.437 1.00 96.12 218 THR A CA 1
ATOM 1759 C C . THR A 1 218 ? 12.782 4.504 11.218 1.00 96.12 218 THR A C 1
ATOM 1761 O O . THR A 1 218 ? 14.007 4.560 11.324 1.00 96.12 218 THR A O 1
ATOM 1764 N N . PRO A 1 219 ? 12.174 3.326 10.954 1.00 95.69 219 PRO A N 1
ATOM 1765 C CA . PRO A 1 219 ? 12.937 2.077 10.840 1.00 95.69 219 PRO A CA 1
ATOM 1766 C C . PRO A 1 219 ? 13.937 2.026 9.678 1.00 95.69 219 PRO A C 1
ATOM 1768 O O . PRO A 1 219 ? 14.967 1.371 9.812 1.00 95.69 219 PRO A O 1
ATOM 1771 N N . LEU A 1 220 ? 13.616 2.673 8.548 1.00 97.19 220 LEU A N 1
ATOM 1772 C CA . LEU A 1 220 ? 14.458 2.826 7.349 1.00 97.19 220 LEU A CA 1
ATOM 1773 C C . LEU A 1 220 ? 15.323 1.583 7.027 1.00 97.19 220 LEU A C 1
ATOM 1775 O O . LEU A 1 220 ? 16.557 1.653 7.076 1.00 97.19 220 LEU A O 1
ATOM 1779 N N . PRO A 1 221 ? 14.709 0.421 6.727 1.00 96.88 221 PRO A N 1
ATOM 1780 C CA . PRO A 1 221 ? 15.456 -0.809 6.469 1.00 96.88 221 PRO A CA 1
ATOM 1781 C C . PRO A 1 221 ? 16.343 -0.679 5.219 1.00 96.88 221 PRO A C 1
ATOM 1783 O O . PRO A 1 221 ? 16.009 0.070 4.302 1.00 96.88 221 PRO A O 1
ATOM 1786 N N . ALA A 1 222 ? 17.463 -1.417 5.176 1.00 96.88 222 ALA A N 1
ATOM 1787 C CA . ALA A 1 222 ? 18.392 -1.424 4.033 1.00 96.88 222 ALA A CA 1
ATOM 1788 C C . ALA A 1 222 ? 17.717 -1.845 2.720 1.00 96.88 222 ALA A C 1
ATOM 1790 O O . ALA A 1 222 ? 18.046 -1.311 1.661 1.00 96.88 222 ALA A O 1
ATOM 1791 N N . ASN A 1 223 ? 16.806 -2.812 2.816 1.00 97.50 223 ASN A N 1
ATOM 1792 C CA . ASN A 1 223 ? 15.903 -3.230 1.759 1.00 97.50 223 ASN A CA 1
ATOM 1793 C C . ASN A 1 223 ? 14.622 -3.828 2.356 1.00 97.50 223 ASN A C 1
ATOM 1795 O O . ASN A 1 223 ? 14.535 -4.100 3.559 1.00 97.50 223 ASN A O 1
ATOM 1799 N N . SER A 1 224 ? 13.605 -4.005 1.525 1.00 97.81 224 SER A N 1
ATOM 1800 C CA . SER A 1 224 ? 12.420 -4.798 1.838 1.00 97.81 224 SER A CA 1
ATOM 1801 C C . SER A 1 224 ? 11.880 -5.425 0.562 1.00 97.81 224 SER A C 1
ATOM 1803 O O . SER A 1 224 ? 11.682 -4.729 -0.428 1.00 97.81 224 SER A O 1
ATOM 1805 N N . TRP A 1 225 ? 11.624 -6.731 0.608 1.00 97.88 225 TRP A N 1
ATOM 1806 C CA . TRP A 1 225 ? 10.984 -7.476 -0.471 1.00 97.88 225 TRP A CA 1
ATOM 1807 C C . TRP A 1 225 ? 9.569 -7.883 -0.056 1.00 97.88 225 TRP A C 1
ATOM 1809 O O . TRP A 1 225 ? 9.380 -8.501 0.995 1.00 97.88 225 TRP A O 1
ATOM 1819 N N . LEU A 1 226 ? 8.589 -7.511 -0.876 1.00 98.12 226 LEU A N 1
ATOM 1820 C CA . LEU A 1 226 ? 7.181 -7.874 -0.744 1.00 98.12 226 LEU A CA 1
ATOM 1821 C C . LEU A 1 226 ? 6.831 -8.831 -1.896 1.00 98.12 226 LEU A C 1
ATOM 1823 O O . LEU A 1 226 ? 6.489 -8.351 -2.977 1.00 98.12 226 LEU A O 1
ATOM 1827 N N . PRO A 1 227 ? 6.991 -10.160 -1.727 1.00 97.38 227 PRO A N 1
ATOM 1828 C CA . P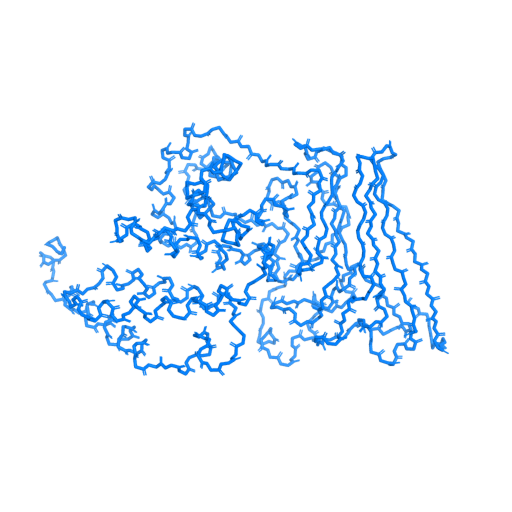RO A 1 227 ? 6.835 -11.133 -2.811 1.00 97.38 227 PRO A CA 1
ATOM 1829 C C . PRO A 1 227 ? 5.436 -11.188 -3.428 1.00 97.38 227 PRO A C 1
ATOM 1831 O O . PRO A 1 227 ? 5.331 -11.455 -4.624 1.00 97.38 227 PRO A O 1
ATOM 1834 N N . ASP A 1 228 ? 4.380 -10.938 -2.653 1.00 96.31 228 ASP A N 1
ATOM 1835 C CA . ASP A 1 228 ? 3.004 -11.057 -3.143 1.00 96.31 228 ASP A CA 1
ATOM 1836 C C . ASP A 1 228 ? 2.635 -9.867 -4.043 1.00 96.31 228 ASP A C 1
ATOM 1838 O O . ASP A 1 228 ? 1.914 -10.041 -5.023 1.00 96.31 228 ASP A O 1
ATOM 1842 N N . LEU A 1 229 ? 3.176 -8.676 -3.746 1.00 95.56 229 LEU A N 1
ATOM 1843 C CA . LEU A 1 229 ? 3.066 -7.475 -4.595 1.00 95.56 229 LEU A CA 1
ATOM 1844 C C . LEU A 1 229 ? 4.198 -7.350 -5.624 1.00 95.56 229 LEU A C 1
ATOM 1846 O O . LEU A 1 229 ? 4.144 -6.521 -6.529 1.00 95.56 229 LEU A O 1
ATOM 1850 N N . GLN A 1 230 ? 5.262 -8.132 -5.450 1.00 97.88 230 GLN A N 1
ATOM 1851 C CA . GLN A 1 230 ? 6.530 -8.018 -6.166 1.00 97.88 230 GLN A CA 1
ATOM 1852 C C . GLN A 1 230 ? 7.137 -6.609 -6.104 1.00 97.88 230 GLN A C 1
ATOM 1854 O O . GLN A 1 230 ? 7.608 -6.077 -7.111 1.00 97.88 230 GLN A O 1
ATOM 1859 N N . ILE A 1 231 ? 7.125 -6.005 -4.915 1.00 98.19 231 ILE A N 1
ATOM 1860 C CA . ILE A 1 231 ? 7.724 -4.691 -4.667 1.00 98.19 231 ILE A CA 1
ATOM 1861 C C . ILE A 1 231 ? 9.038 -4.868 -3.917 1.00 98.19 231 ILE A C 1
ATOM 1863 O O . ILE A 1 231 ? 9.082 -5.470 -2.840 1.00 98.19 231 ILE A O 1
ATOM 1867 N N . LEU A 1 232 ? 10.099 -4.288 -4.468 1.00 98.56 232 LEU A N 1
ATOM 1868 C CA . LEU A 1 232 ? 11.387 -4.146 -3.805 1.00 98.56 232 LEU A CA 1
ATOM 1869 C C . LEU A 1 232 ? 11.590 -2.687 -3.401 1.00 98.56 232 LEU A C 1
ATOM 1871 O O . LEU A 1 232 ? 11.373 -1.787 -4.209 1.00 98.56 232 LEU A O 1
ATOM 1875 N N . THR A 1 233 ? 12.072 -2.461 -2.182 1.00 98.56 233 THR A N 1
ATOM 1876 C CA . THR A 1 233 ? 12.672 -1.189 -1.763 1.00 98.56 233 THR A CA 1
ATOM 1877 C C . THR A 1 233 ? 14.113 -1.421 -1.335 1.00 98.56 233 THR A C 1
ATOM 1879 O O . THR A 1 233 ? 14.447 -2.476 -0.797 1.00 98.56 233 THR A O 1
ATOM 1882 N N . SER A 1 234 ? 14.986 -0.449 -1.579 1.00 98.44 234 SER A N 1
ATOM 1883 C CA . SER A 1 234 ? 16.406 -0.510 -1.249 1.00 98.44 234 SER A CA 1
ATOM 1884 C C . SER A 1 234 ? 16.937 0.889 -0.969 1.00 98.44 234 SER A C 1
ATOM 1886 O O . SER A 1 234 ? 16.530 1.855 -1.609 1.00 98.44 234 SER A O 1
ATOM 1888 N N . ARG A 1 235 ? 17.853 1.020 -0.012 1.00 97.75 235 ARG A N 1
ATOM 1889 C CA . ARG A 1 235 ? 18.506 2.294 0.304 1.00 97.75 235 ARG A CA 1
ATOM 1890 C C . ARG A 1 235 ? 20.006 2.155 0.476 1.00 97.75 235 ARG A C 1
ATOM 1892 O O . ARG A 1 235 ? 20.523 1.071 0.758 1.00 97.75 235 ARG A O 1
ATOM 1899 N N . GLN A 1 236 ? 20.685 3.290 0.363 1.00 98.06 236 GLN A N 1
ATOM 1900 C CA . GLN A 1 236 ? 22.129 3.432 0.472 1.00 98.06 236 GLN A CA 1
ATOM 1901 C C . GLN A 1 236 ? 22.670 2.898 1.803 1.00 98.06 236 GLN A C 1
ATOM 1903 O O . GLN A 1 236 ? 23.627 2.126 1.817 1.00 98.06 236 GLN A O 1
ATOM 1908 N N . SER A 1 237 ? 22.028 3.275 2.911 1.00 96.75 237 SER A N 1
ATOM 1909 C CA . SER A 1 237 ? 22.417 2.881 4.266 1.00 96.75 237 SER A CA 1
ATOM 1910 C C . SER A 1 237 ? 21.178 2.648 5.125 1.00 96.75 237 SER A C 1
ATOM 1912 O O . SER A 1 237 ? 20.272 3.480 5.149 1.00 96.75 237 SER A O 1
ATOM 1914 N N . ALA A 1 238 ? 21.139 1.534 5.860 1.00 96.69 238 ALA A N 1
ATOM 1915 C CA . ALA A 1 238 ? 20.089 1.284 6.848 1.00 96.69 238 ALA A CA 1
ATOM 1916 C C . ALA A 1 238 ? 20.033 2.413 7.891 1.00 96.69 238 ALA A C 1
ATOM 1918 O O . ALA A 1 238 ? 21.074 2.928 8.300 1.00 96.69 238 ALA A O 1
ATOM 1919 N N . GLY A 1 239 ? 18.831 2.771 8.342 1.00 96.81 239 GLY A N 1
ATOM 1920 C CA . GLY A 1 239 ? 18.629 3.783 9.382 1.00 96.81 239 GLY A CA 1
ATOM 1921 C C . GLY A 1 239 ? 18.848 5.230 8.926 1.00 96.81 239 GLY A C 1
ATOM 1922 O O . GLY A 1 239 ? 18.901 6.118 9.770 1.00 96.81 239 GLY A O 1
ATOM 1923 N N . SER A 1 240 ? 19.001 5.488 7.623 1.00 96.56 240 SER A N 1
ATOM 1924 C CA . SER A 1 240 ? 19.261 6.828 7.087 1.00 96.56 240 SER A CA 1
ATOM 1925 C C . SER A 1 240 ? 18.481 7.085 5.797 1.00 96.56 240 SER A C 1
ATOM 1927 O O . SER A 1 240 ? 18.305 6.187 4.969 1.00 96.56 240 SER A O 1
ATOM 1929 N N . SER A 1 241 ? 18.024 8.324 5.612 1.00 96.38 241 SER A N 1
ATOM 1930 C CA . SER A 1 241 ? 17.505 8.827 4.334 1.00 96.38 241 SER A CA 1
ATOM 1931 C C . SER A 1 241 ? 18.598 9.422 3.440 1.00 96.38 241 SER A C 1
ATOM 1933 O O . SER A 1 241 ? 18.328 9.698 2.276 1.00 96.38 241 SER A O 1
ATOM 1935 N N . LYS A 1 242 ? 19.830 9.588 3.951 1.00 97.69 242 LYS A N 1
ATOM 1936 C CA . LYS A 1 242 ? 20.974 10.083 3.169 1.00 97.69 242 LYS A CA 1
ATOM 1937 C C . LYS A 1 242 ? 21.423 9.072 2.112 1.00 97.69 242 LYS A C 1
ATOM 1939 O O . LYS A 1 242 ? 21.557 7.882 2.413 1.00 97.69 242 LYS A O 1
ATOM 1944 N N . GLY A 1 243 ? 21.758 9.570 0.929 1.00 98.00 243 GLY A N 1
ATOM 1945 C CA . GLY A 1 243 ? 22.123 8.795 -0.251 1.00 98.00 243 GLY A CA 1
ATOM 1946 C C . GLY A 1 243 ? 20.909 8.336 -1.055 1.00 98.00 243 GLY A C 1
ATOM 1947 O O . GLY A 1 243 ? 19.813 8.880 -0.919 1.00 98.00 243 GLY A O 1
ATOM 1948 N N . LEU A 1 244 ? 21.114 7.348 -1.925 1.00 98.44 244 LEU A N 1
ATOM 1949 C CA . LEU A 1 244 ? 20.057 6.854 -2.799 1.00 98.44 244 LEU A CA 1
ATOM 1950 C C . LEU A 1 244 ? 19.019 5.995 -2.063 1.00 98.44 244 LEU A C 1
ATOM 1952 O O . LEU A 1 244 ? 19.354 5.174 -1.206 1.00 98.44 244 LEU A O 1
ATOM 1956 N N . PHE A 1 245 ? 17.764 6.126 -2.476 1.00 98.69 245 PHE A N 1
ATOM 1957 C CA . PHE A 1 245 ? 16.686 5.174 -2.227 1.00 98.69 245 PHE A CA 1
ATOM 1958 C C . PHE A 1 245 ? 16.057 4.784 -3.566 1.00 98.69 245 PHE A C 1
ATOM 1960 O O . PHE A 1 245 ? 15.781 5.646 -4.395 1.00 98.69 245 PHE A O 1
ATOM 1967 N N . PHE A 1 246 ? 15.815 3.495 -3.761 1.00 98.31 246 PHE A N 1
ATOM 1968 C CA . PHE A 1 246 ? 15.252 2.897 -4.965 1.00 98.31 246 PHE A CA 1
ATOM 1969 C C . PHE A 1 246 ? 14.058 2.019 -4.592 1.00 98.31 246 PHE A C 1
ATOM 1971 O O . PHE A 1 246 ? 14.119 1.269 -3.615 1.00 98.31 246 PHE A O 1
ATOM 1978 N N . ALA A 1 247 ? 12.996 2.075 -5.391 1.00 98.62 247 ALA A N 1
ATOM 1979 C CA . ALA A 1 247 ? 11.938 1.077 -5.345 1.00 98.62 247 ALA A CA 1
ATOM 1980 C C . ALA A 1 247 ? 11.474 0.704 -6.750 1.00 98.62 247 ALA A C 1
ATOM 1982 O O . ALA A 1 247 ? 11.441 1.559 -7.630 1.00 98.62 247 ALA A O 1
ATOM 1983 N N . ALA A 1 248 ? 11.093 -0.555 -6.947 1.00 98.56 248 ALA A N 1
ATOM 1984 C CA . ALA A 1 248 ? 10.557 -1.057 -8.208 1.00 98.56 248 ALA A CA 1
ATOM 1985 C C . ALA A 1 248 ? 9.444 -2.076 -7.971 1.00 98.56 248 ALA A C 1
ATOM 1987 O O . ALA A 1 248 ? 9.400 -2.731 -6.924 1.00 98.56 248 ALA A O 1
ATOM 1988 N N . LYS A 1 249 ? 8.555 -2.195 -8.959 1.00 97.62 249 LYS A N 1
ATOM 1989 C CA . LYS A 1 249 ? 7.362 -3.039 -8.910 1.00 97.62 249 LYS A CA 1
ATOM 1990 C C . LYS A 1 249 ? 7.326 -4.022 -10.076 1.00 97.62 249 LYS A C 1
ATOM 1992 O O . LYS A 1 249 ? 7.554 -3.648 -11.222 1.00 97.62 249 LYS A O 1
ATOM 1997 N N . GLY A 1 250 ? 7.006 -5.277 -9.778 1.00 97.88 250 GLY A N 1
ATOM 1998 C CA . GLY A 1 250 ? 6.532 -6.264 -10.746 1.00 97.88 250 GLY A CA 1
ATOM 1999 C C . GLY A 1 250 ? 5.003 -6.282 -10.788 1.00 97.88 250 GLY A C 1
ATOM 2000 O O . GLY A 1 250 ? 4.379 -5.338 -11.261 1.00 97.88 250 GLY A O 1
ATOM 2001 N N . GLY A 1 251 ? 4.409 -7.357 -10.280 1.00 96.69 251 GLY A N 1
ATOM 2002 C CA . GLY A 1 251 ? 2.974 -7.468 -10.036 1.00 96.69 251 GLY A CA 1
ATOM 2003 C C . GLY A 1 251 ? 2.171 -7.704 -11.311 1.00 96.69 251 GLY A C 1
ATOM 2004 O O . GLY A 1 251 ? 2.656 -8.312 -12.277 1.00 96.69 251 GLY A O 1
ATOM 2005 N N . HIS A 1 252 ? 0.915 -7.257 -11.303 1.00 97.38 252 HIS A N 1
ATOM 2006 C CA . HIS A 1 252 ? 0.019 -7.363 -12.454 1.00 97.38 252 HIS A CA 1
ATOM 2007 C C . HIS A 1 252 ? -0.990 -6.213 -12.553 1.00 97.38 252 HIS A C 1
ATOM 2009 O O . HIS A 1 252 ? -1.426 -5.646 -11.554 1.00 97.38 252 HIS A O 1
ATOM 2015 N N . ASN A 1 253 ? -1.483 -5.951 -13.764 1.00 97.00 253 ASN A N 1
ATOM 2016 C CA . ASN A 1 253 ? -2.386 -4.834 -14.060 1.00 97.00 253 ASN A CA 1
ATOM 2017 C C . ASN A 1 253 ? -3.863 -5.109 -13.693 1.00 97.00 253 ASN A C 1
ATOM 2019 O O . ASN A 1 253 ? -4.783 -4.725 -14.417 1.00 97.00 253 ASN A O 1
ATOM 2023 N N . ALA A 1 254 ? -4.108 -5.814 -12.588 1.00 94.06 254 ALA A N 1
ATOM 2024 C CA . ALA A 1 254 ? -5.449 -6.069 -12.037 1.00 94.06 254 ALA A CA 1
ATOM 2025 C C . ALA A 1 254 ? -5.452 -6.153 -10.502 1.00 94.06 254 ALA A C 1
ATOM 2027 O O . ALA A 1 254 ? -6.285 -6.840 -9.905 1.00 94.06 254 ALA A O 1
ATOM 2028 N N . GLU A 1 255 ? -4.460 -5.530 -9.872 1.00 91.88 255 GLU A N 1
ATOM 2029 C CA . GLU A 1 255 ? -4.448 -5.278 -8.431 1.00 91.88 255 GLU A CA 1
ATOM 2030 C C . GLU A 1 255 ? -5.538 -4.253 -8.065 1.00 91.88 255 GLU A C 1
ATOM 2032 O O . GLU A 1 255 ? -6.074 -3.553 -8.928 1.00 91.88 255 GLU A O 1
ATOM 2037 N N . SER A 1 256 ? -5.920 -4.169 -6.792 1.00 87.12 256 SER A N 1
ATOM 2038 C CA . SER A 1 256 ? -6.920 -3.181 -6.372 1.00 87.12 256 SER A CA 1
ATOM 2039 C C . SER A 1 256 ? -6.365 -1.769 -6.570 1.00 87.12 256 SER A C 1
ATOM 2041 O O . SER A 1 256 ? -5.234 -1.499 -6.183 1.00 87.12 256 SER A O 1
ATOM 2043 N N . HIS A 1 257 ? -7.149 -0.864 -7.168 1.00 90.12 257 HIS A N 1
ATOM 2044 C CA . HIS A 1 257 ? -6.735 0.532 -7.390 1.00 90.12 257 HIS A CA 1
ATOM 2045 C C . HIS A 1 257 ? -5.427 0.707 -8.191 1.00 90.12 257 HIS A C 1
ATOM 2047 O O . HIS A 1 257 ? -4.763 1.736 -8.104 1.00 90.12 257 HIS A O 1
ATOM 2053 N N . ASN A 1 258 ? -5.060 -0.281 -9.007 1.00 93.19 258 ASN A N 1
ATOM 2054 C CA . ASN A 1 258 ? -3.799 -0.272 -9.736 1.00 93.19 258 ASN A CA 1
ATOM 2055 C C . ASN A 1 258 ? -3.780 0.707 -10.918 1.00 93.19 258 ASN A C 1
ATOM 2057 O O . ASN A 1 258 ? -4.827 1.148 -11.417 1.00 93.19 258 ASN A O 1
ATOM 2061 N N . HIS A 1 259 ? -2.564 0.954 -11.403 1.00 96.19 259 HIS A N 1
ATOM 2062 C CA . HIS A 1 259 ? -2.270 1.515 -12.721 1.00 96.19 259 HIS A CA 1
ATOM 2063 C C . HIS A 1 259 ? -1.671 0.433 -13.627 1.00 96.19 259 HIS A C 1
ATOM 2065 O O . HIS A 1 259 ? -1.395 -0.679 -13.172 1.00 96.19 259 HIS A O 1
ATOM 2071 N N . ASN A 1 260 ? -1.509 0.726 -14.916 1.00 97.62 260 ASN A N 1
ATOM 2072 C CA . ASN A 1 260 ? -0.794 -0.151 -15.838 1.00 97.62 260 ASN A CA 1
ATOM 2073 C C . ASN A 1 260 ? 0.716 0.114 -15.720 1.00 97.62 260 ASN A C 1
ATOM 2075 O O . ASN A 1 260 ? 1.299 0.768 -16.579 1.00 97.62 260 ASN A O 1
ATOM 2079 N N . ASP A 1 261 ? 1.328 -0.333 -14.623 1.00 97.25 261 ASP A N 1
ATOM 2080 C CA . ASP A 1 261 ? 2.649 0.116 -14.163 1.00 97.25 261 ASP A CA 1
ATOM 2081 C C . ASP A 1 261 ? 3.635 -1.032 -13.870 1.00 97.25 261 ASP A C 1
ATOM 2083 O O . ASP A 1 261 ? 4.581 -0.881 -13.093 1.00 97.25 261 ASP A O 1
ATOM 2087 N N . VAL A 1 262 ? 3.457 -2.198 -14.496 1.00 98.50 262 VAL A N 1
ATOM 2088 C CA . VAL A 1 262 ? 4.359 -3.342 -14.295 1.00 98.50 262 VAL A CA 1
ATOM 2089 C C . VAL A 1 262 ? 5.772 -2.991 -14.774 1.00 98.50 262 VAL A C 1
ATOM 2091 O O . VAL A 1 262 ? 5.983 -2.655 -15.937 1.00 98.50 262 VAL A O 1
ATOM 2094 N N . GLY A 1 263 ? 6.769 -3.109 -13.896 1.00 98.19 263 GLY A N 1
ATOM 2095 C CA . GLY A 1 263 ? 8.158 -2.730 -14.177 1.00 98.19 263 GLY A CA 1
ATOM 2096 C C . GLY A 1 263 ? 8.506 -1.279 -13.887 1.00 98.19 263 GLY A C 1
ATOM 2097 O O . GLY A 1 263 ? 9.646 -0.879 -14.136 1.00 98.19 263 GLY A O 1
ATOM 2098 N N . ASN A 1 264 ? 7.565 -0.510 -13.349 1.00 98.38 264 ASN A N 1
ATOM 2099 C CA . ASN A 1 264 ? 7.797 0.846 -12.894 1.00 98.38 264 ASN A CA 1
ATOM 2100 C C . ASN A 1 264 ? 8.785 0.902 -11.716 1.00 98.38 264 ASN A C 1
ATOM 2102 O O . ASN A 1 264 ? 8.955 -0.062 -10.960 1.00 98.38 264 ASN A O 1
ATOM 2106 N N . PHE A 1 265 ? 9.441 2.049 -11.561 1.00 98.62 265 PHE A N 1
ATOM 2107 C CA . PHE A 1 265 ? 10.399 2.299 -10.494 1.00 98.62 265 PHE A CA 1
ATOM 2108 C C . PHE A 1 265 ? 10.444 3.776 -10.104 1.00 98.62 265 PHE A C 1
ATOM 2110 O O . PHE A 1 265 ? 10.028 4.643 -10.866 1.00 98.62 265 PHE A O 1
ATOM 2117 N N . VAL A 1 266 ? 10.998 4.051 -8.925 1.00 98.62 266 VAL A N 1
ATOM 2118 C CA . VAL A 1 266 ? 11.279 5.399 -8.425 1.00 98.62 266 VAL A CA 1
ATOM 2119 C C . VAL A 1 266 ? 12.682 5.469 -7.825 1.00 98.62 266 VAL A C 1
ATOM 2121 O O . VAL A 1 266 ? 13.210 4.472 -7.320 1.00 98.62 266 VAL A O 1
ATOM 2124 N N . LEU A 1 267 ? 13.285 6.657 -7.864 1.00 98.62 267 LEU A N 1
ATOM 2125 C CA . LEU A 1 267 ? 14.608 6.941 -7.311 1.00 98.62 267 LEU A CA 1
ATOM 2126 C C . LEU A 1 267 ? 14.581 8.260 -6.538 1.00 98.62 267 LEU A C 1
ATOM 2128 O O . LEU A 1 267 ? 14.080 9.273 -7.026 1.00 98.62 267 LEU A O 1
ATOM 2132 N N . TYR A 1 268 ? 15.165 8.241 -5.348 1.00 98.62 268 TYR A N 1
ATOM 2133 C CA . TYR A 1 268 ? 15.287 9.384 -4.453 1.00 98.62 268 TYR A CA 1
ATOM 2134 C C . TYR A 1 268 ? 16.749 9.556 -4.036 1.00 98.62 268 TYR A C 1
ATOM 2136 O O . TYR A 1 268 ? 17.481 8.573 -3.926 1.00 98.62 268 TYR A O 1
ATOM 2144 N N . LEU A 1 269 ? 17.160 10.794 -3.771 1.00 98.44 269 LEU A N 1
ATOM 2145 C CA . LEU A 1 269 ? 18.471 11.153 -3.232 1.00 98.44 269 LEU A CA 1
ATOM 2146 C C . LEU A 1 269 ? 18.274 12.025 -1.992 1.00 98.44 269 LEU A C 1
ATOM 2148 O O . LEU A 1 269 ? 17.593 13.046 -2.057 1.00 98.44 269 LEU A O 1
ATOM 2152 N N . ASP A 1 270 ? 18.858 11.622 -0.864 1.00 97.94 270 ASP A N 1
ATOM 2153 C CA . ASP A 1 270 ? 18.736 12.329 0.418 1.00 97.94 270 ASP A CA 1
ATOM 2154 C C . ASP A 1 270 ? 17.269 12.586 0.818 1.00 97.94 270 ASP A C 1
ATOM 2156 O O . ASP A 1 270 ? 16.899 13.681 1.245 1.00 97.94 270 ASP A O 1
ATOM 2160 N N . GLY A 1 271 ? 16.411 11.582 0.604 1.00 97.00 271 GLY A N 1
ATOM 2161 C CA . GLY A 1 271 ? 14.970 11.660 0.866 1.00 97.00 271 GLY A CA 1
ATOM 2162 C C . GLY A 1 271 ? 14.166 12.503 -0.134 1.00 97.00 271 GLY A C 1
ATOM 2163 O O . GLY A 1 271 ? 12.957 12.644 0.033 1.00 97.00 271 GLY A O 1
ATOM 2164 N N . LYS A 1 272 ? 14.795 13.053 -1.182 1.00 97.75 272 LYS A N 1
ATOM 2165 C CA . LYS A 1 272 ? 14.144 13.917 -2.180 1.00 97.75 272 LYS A CA 1
ATOM 2166 C C . LYS A 1 272 ? 13.951 13.206 -3.522 1.00 97.75 272 LYS A C 1
ATOM 2168 O O . LYS A 1 272 ? 14.821 12.428 -3.912 1.00 97.75 272 LYS A O 1
ATOM 2173 N N . PRO A 1 273 ? 12.843 13.468 -4.236 1.00 97.06 273 PRO A N 1
ATOM 2174 C CA . PRO A 1 273 ? 12.538 12.797 -5.499 1.00 97.06 273 PRO A CA 1
ATOM 2175 C C . PRO A 1 273 ? 13.552 13.130 -6.605 1.00 97.06 273 PRO A C 1
ATOM 2177 O O . PRO A 1 273 ? 13.949 14.286 -6.749 1.00 97.06 273 PRO A O 1
ATOM 2180 N N . VAL A 1 274 ? 13.929 12.124 -7.404 1.00 97.56 274 VAL A N 1
ATOM 2181 C CA . VAL A 1 274 ? 14.767 12.259 -8.615 1.00 97.56 274 VAL A CA 1
ATOM 2182 C C . VAL A 1 274 ? 14.043 11.668 -9.825 1.00 97.56 274 VAL A C 1
ATOM 2184 O O . VAL A 1 274 ? 13.760 12.385 -10.779 1.00 97.56 274 VAL A O 1
ATOM 2187 N N . VAL A 1 275 ? 13.702 10.377 -9.762 1.00 98.00 275 VAL A N 1
ATOM 2188 C CA . VAL A 1 275 ? 12.811 9.707 -10.720 1.00 98.00 275 VAL A CA 1
ATOM 2189 C C . VAL A 1 275 ? 11.525 9.396 -9.978 1.00 98.00 275 VAL A C 1
ATOM 2191 O O . VAL A 1 275 ? 11.551 8.683 -8.973 1.00 98.00 275 VAL A O 1
ATOM 2194 N N . ILE A 1 276 ? 10.424 9.979 -10.435 1.00 96.75 276 ILE A N 1
ATOM 2195 C CA . ILE A 1 276 ? 9.151 9.958 -9.717 1.00 96.75 276 ILE A CA 1
ATOM 2196 C C . ILE A 1 276 ? 8.150 9.027 -10.375 1.00 96.75 276 ILE A C 1
ATOM 2198 O O . ILE A 1 276 ? 8.218 8.769 -11.576 1.00 96.75 276 ILE A O 1
ATOM 2202 N N . ASP A 1 277 ? 7.181 8.606 -9.574 1.00 96.31 277 ASP A N 1
ATOM 2203 C CA . ASP A 1 277 ? 5.878 8.204 -10.065 1.00 96.31 277 ASP A CA 1
ATOM 2204 C C . ASP A 1 277 ? 4.891 9.345 -9.804 1.00 96.31 277 ASP A C 1
ATOM 2206 O O . ASP A 1 277 ? 4.880 9.921 -8.711 1.00 96.31 277 ASP A O 1
ATOM 2210 N N . ILE A 1 278 ? 4.082 9.683 -10.803 1.00 92.19 278 ILE A N 1
ATOM 2211 C CA . ILE A 1 278 ? 3.103 10.772 -10.711 1.00 92.19 278 ILE A CA 1
ATOM 2212 C C . ILE A 1 278 ? 1.948 10.471 -9.741 1.00 92.19 278 ILE A C 1
ATOM 2214 O O . ILE A 1 278 ? 1.320 11.402 -9.240 1.00 92.19 278 ILE A O 1
ATOM 2218 N N . GLY A 1 279 ? 1.694 9.195 -9.454 1.00 91.75 279 GLY A N 1
ATOM 2219 C CA . GLY A 1 279 ? 0.719 8.709 -8.494 1.00 91.75 279 GLY A CA 1
ATOM 2220 C C . GLY A 1 279 ? -0.735 8.941 -8.892 1.00 91.75 279 GLY A C 1
ATOM 2221 O O . GLY A 1 279 ? -1.127 8.985 -10.063 1.00 91.75 279 GLY A O 1
ATOM 2222 N N . VAL A 1 280 ? -1.566 9.056 -7.860 1.00 93.50 280 VAL A N 1
ATOM 2223 C CA . VAL A 1 280 ? -3.015 9.220 -7.984 1.00 93.50 280 VAL A CA 1
ATOM 2224 C C . VAL A 1 280 ? -3.415 10.595 -8.534 1.00 93.50 280 VAL A C 1
ATOM 2226 O O . VAL A 1 280 ? -2.973 11.642 -8.063 1.00 93.50 280 VAL A O 1
ATOM 2229 N N . GLY A 1 281 ? -4.314 10.593 -9.517 1.00 91.69 281 GLY A N 1
ATOM 2230 C CA . GLY A 1 281 ? -4.978 11.789 -10.031 1.00 91.69 281 GLY A CA 1
ATOM 2231 C C . GLY A 1 281 ? -6.271 12.117 -9.279 1.00 91.69 281 GLY A C 1
ATOM 2232 O O . GLY A 1 281 ? -6.785 11.329 -8.487 1.00 91.69 281 GLY A O 1
ATOM 2233 N N . THR A 1 282 ? -6.857 13.282 -9.556 1.00 93.06 282 THR A N 1
ATOM 2234 C CA . THR A 1 282 ? -8.194 13.616 -9.042 1.00 93.06 282 THR A CA 1
ATOM 2235 C C . THR A 1 282 ? -9.236 12.641 -9.585 1.00 93.06 282 THR A C 1
ATOM 2237 O O . THR A 1 282 ? -9.329 12.437 -10.796 1.00 93.06 282 THR A O 1
ATOM 2240 N N . TYR A 1 283 ? -10.051 12.066 -8.699 1.00 93.62 283 TYR A N 1
ATOM 2241 C CA . TYR A 1 283 ? -11.112 11.151 -9.106 1.00 93.62 283 TYR A CA 1
ATOM 2242 C C . TYR A 1 283 ? -12.186 11.855 -9.926 1.00 93.62 283 TYR A C 1
ATOM 2244 O O . TYR A 1 283 ? -12.655 12.944 -9.594 1.00 93.62 283 TYR A O 1
ATOM 2252 N N . THR A 1 284 ? -12.584 11.195 -11.005 1.00 94.31 284 THR A N 1
ATOM 2253 C CA . THR A 1 284 ? -13.609 11.650 -11.937 1.00 94.31 284 THR A CA 1
ATOM 2254 C C . THR A 1 284 ? -14.708 10.595 -12.030 1.00 94.31 284 THR A C 1
ATOM 2256 O O . THR A 1 284 ? -14.619 9.512 -11.447 1.00 94.31 284 THR A O 1
ATOM 2259 N N . LYS A 1 285 ? -15.754 10.879 -12.812 1.00 95.81 285 LYS A N 1
ATOM 2260 C CA . LYS A 1 285 ? -16.800 9.893 -13.121 1.00 95.81 285 LYS A CA 1
ATOM 2261 C C . LYS A 1 285 ? -16.254 8.604 -13.760 1.00 95.81 285 LYS A C 1
ATOM 2263 O O . LYS A 1 285 ? -16.936 7.587 -13.711 1.00 95.81 285 LYS A O 1
ATOM 2268 N N . ASP A 1 286 ? -15.055 8.657 -14.343 1.00 96.12 286 ASP A N 1
ATOM 2269 C CA . ASP A 1 286 ? -14.431 7.562 -15.085 1.00 96.12 286 ASP A CA 1
ATOM 2270 C C . ASP A 1 286 ? -13.501 6.691 -14.218 1.00 96.12 286 ASP A C 1
ATOM 2272 O O . ASP A 1 286 ? -13.032 5.649 -14.659 1.00 96.12 286 ASP A O 1
ATOM 2276 N N . THR A 1 287 ? -13.248 7.058 -12.954 1.00 93.75 287 THR A N 1
ATOM 2277 C CA . THR A 1 287 ? -12.282 6.354 -12.085 1.00 93.75 287 THR A CA 1
ATOM 2278 C C . THR A 1 287 ? -12.670 4.907 -11.760 1.00 93.75 287 THR A C 1
ATOM 2280 O O . THR A 1 287 ? -11.789 4.062 -11.584 1.00 93.75 287 THR A O 1
ATOM 2283 N N . PHE A 1 288 ? -13.971 4.616 -11.665 1.00 92.00 288 PHE A N 1
ATOM 2284 C CA . PHE A 1 288 ? -14.503 3.327 -11.197 1.00 92.00 288 PHE A CA 1
ATOM 2285 C C . PHE A 1 288 ? -15.370 2.610 -12.236 1.00 92.00 288 PHE A C 1
ATOM 2287 O O . PHE A 1 288 ? -16.195 1.768 -11.879 1.00 92.00 288 PHE A O 1
ATOM 2294 N N . ASN A 1 289 ? -15.199 2.950 -13.512 1.00 93.50 289 ASN A N 1
ATOM 2295 C CA . ASN A 1 289 ? -15.891 2.316 -14.628 1.00 93.50 289 ASN A CA 1
ATOM 2296 C C . ASN A 1 289 ? -14.882 1.852 -15.698 1.00 93.50 289 ASN A C 1
ATOM 2298 O O . ASN A 1 289 ? -13.666 1.912 -15.512 1.00 93.50 289 ASN A O 1
ATOM 2302 N N . GLU A 1 290 ? -15.389 1.361 -16.821 1.00 94.00 290 GLU A N 1
ATOM 2303 C CA . GLU A 1 290 ? -14.609 0.871 -17.957 1.00 94.00 290 GLU A CA 1
ATOM 2304 C C . GLU A 1 290 ? -13.662 1.915 -18.577 1.00 94.00 290 GLU A C 1
ATOM 2306 O O . GLU A 1 290 ? -12.636 1.539 -19.147 1.00 94.00 290 GLU A O 1
ATOM 2311 N N . ASN A 1 291 ? -13.946 3.212 -18.414 1.0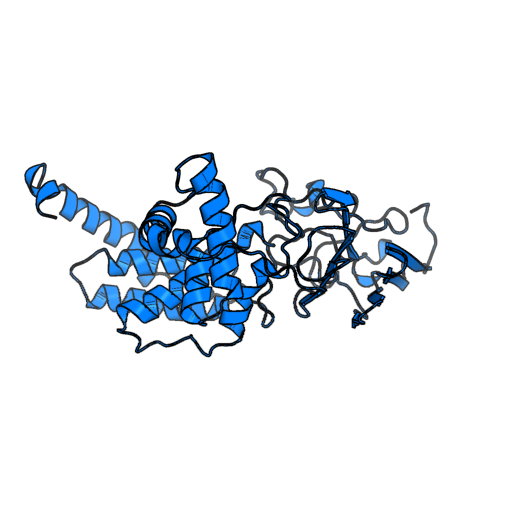0 96.19 291 ASN A N 1
ATOM 2312 C CA . ASN A 1 291 ? -13.121 4.309 -18.920 1.00 96.19 291 ASN A CA 1
ATOM 2313 C C . ASN A 1 291 ? -11.901 4.601 -18.036 1.00 96.19 291 ASN A C 1
ATOM 2315 O O . ASN A 1 291 ? -11.070 5.419 -18.432 1.00 96.19 291 ASN A O 1
ATOM 2319 N N . ARG A 1 292 ? -11.742 3.934 -16.880 1.00 95.56 292 ARG A N 1
ATOM 2320 C CA . ARG A 1 292 ? -10.590 4.109 -15.974 1.00 95.56 292 ARG A CA 1
ATOM 2321 C C . ARG A 1 292 ? -9.261 4.080 -16.726 1.00 95.56 292 ARG A C 1
ATOM 2323 O O . ARG A 1 292 ? -8.384 4.897 -16.478 1.00 95.56 292 ARG A O 1
ATOM 2330 N N . TRP A 1 293 ? -9.130 3.170 -17.684 1.00 95.25 293 TRP A N 1
ATOM 2331 C CA . TRP A 1 293 ? -7.891 2.941 -18.433 1.00 95.25 293 TRP A CA 1
ATOM 2332 C C . TRP A 1 293 ? -7.599 4.008 -19.501 1.00 95.25 293 TRP A C 1
ATOM 2334 O O . TRP A 1 293 ? -6.528 3.995 -20.099 1.00 95.25 293 TRP A O 1
ATOM 2344 N N . LEU A 1 294 ? -8.527 4.943 -19.734 1.00 94.69 294 LEU A N 1
ATOM 2345 C CA . LEU A 1 294 ? -8.310 6.134 -20.561 1.00 94.69 294 LEU A CA 1
ATOM 2346 C C . LEU A 1 294 ? -7.717 7.297 -19.754 1.00 94.69 294 LEU A C 1
ATOM 2348 O O . LEU A 1 294 ? -7.191 8.246 -20.341 1.00 94.69 294 LEU A O 1
ATOM 2352 N N . ILE A 1 295 ? -7.796 7.237 -18.421 1.00 96.75 295 ILE A N 1
ATOM 2353 C CA . ILE A 1 295 ? -7.255 8.264 -17.535 1.00 96.75 295 ILE A CA 1
ATOM 2354 C C . ILE A 1 295 ? -5.732 8.259 -17.667 1.00 96.75 295 ILE A C 1
ATOM 2356 O O . ILE A 1 295 ? -5.074 7.238 -17.480 1.00 96.75 295 ILE A O 1
ATOM 2360 N N . TRP A 1 296 ? -5.176 9.421 -18.004 1.00 95.56 296 TRP A N 1
ATOM 2361 C CA . TRP A 1 296 ? -3.772 9.568 -18.378 1.00 95.56 296 TRP A CA 1
ATOM 2362 C C . TRP A 1 296 ? -2.811 9.035 -17.307 1.00 95.56 296 TRP A C 1
ATOM 2364 O O . TRP A 1 296 ? -1.933 8.256 -17.643 1.00 95.56 296 TRP A O 1
ATOM 2374 N N . ASN A 1 297 ? -3.022 9.345 -16.026 1.00 95.25 297 ASN A N 1
ATOM 2375 C CA . ASN A 1 297 ? -2.108 8.930 -14.960 1.00 95.25 297 ASN A CA 1
ATOM 2376 C C . ASN A 1 297 ? -2.203 7.440 -14.577 1.00 95.25 297 ASN A C 1
ATOM 2378 O O . ASN A 1 297 ? -1.464 7.009 -13.709 1.00 95.25 297 ASN A O 1
ATOM 2382 N N . ILE A 1 298 ? -3.129 6.679 -15.174 1.00 96.81 298 ILE A N 1
ATOM 2383 C CA . ILE A 1 298 ? -3.304 5.228 -14.953 1.00 96.81 298 ILE A CA 1
ATOM 2384 C C . ILE A 1 298 ? -2.619 4.421 -16.074 1.00 96.81 298 ILE A C 1
ATOM 2386 O O . ILE A 1 298 ? -2.445 3.204 -15.984 1.00 96.81 298 ILE A O 1
ATOM 2390 N N . ARG A 1 299 ? -2.261 5.092 -17.170 1.00 97.06 299 ARG A N 1
ATOM 2391 C CA . ARG A 1 299 ? -1.692 4.510 -18.385 1.00 97.06 299 ARG A CA 1
ATOM 2392 C C . ARG A 1 299 ? -0.178 4.336 -18.257 1.00 97.06 299 ARG A C 1
ATOM 2394 O O . ARG A 1 299 ? 0.497 5.213 -17.726 1.00 97.06 299 ARG A O 1
ATOM 2401 N N . SER A 1 300 ? 0.372 3.258 -18.825 1.00 97.25 300 SER A N 1
ATOM 2402 C CA . SER A 1 300 ? 1.806 2.932 -18.708 1.00 97.25 300 SER A CA 1
ATOM 2403 C C . SER A 1 300 ? 2.734 4.016 -19.244 1.00 97.25 300 SER A C 1
ATOM 2405 O O . SER A 1 300 ? 3.848 4.151 -18.751 1.00 97.25 300 SER A O 1
ATOM 2407 N N . LEU A 1 301 ? 2.273 4.798 -20.227 1.00 95.44 301 LEU A N 1
ATOM 2408 C CA . LEU A 1 301 ? 3.004 5.935 -20.795 1.00 95.44 301 LEU A CA 1
ATOM 2409 C C . LEU A 1 301 ? 3.414 6.987 -19.753 1.00 95.44 301 LEU A C 1
ATOM 2411 O O . LEU A 1 301 ? 4.357 7.738 -19.977 1.00 95.44 301 LEU A O 1
ATOM 2415 N N . TRP A 1 302 ? 2.695 7.061 -18.635 1.00 95.75 302 TRP A N 1
ATOM 2416 C CA . TRP A 1 302 ? 2.928 8.050 -17.586 1.00 95.75 302 TRP A CA 1
ATOM 2417 C C . 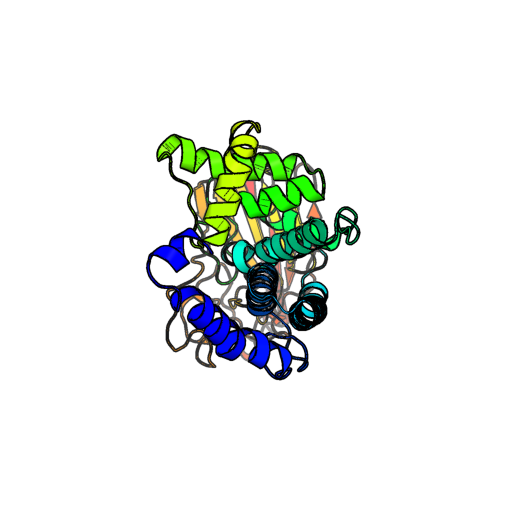TRP A 1 302 ? 3.647 7.484 -16.357 1.00 95.75 302 TRP A C 1
ATOM 2419 O O . TRP A 1 302 ? 3.790 8.173 -15.348 1.00 95.75 302 TRP A O 1
ATOM 2429 N N . HIS A 1 303 ? 4.153 6.259 -16.477 1.00 97.44 303 HIS A N 1
ATOM 2430 C CA . HIS A 1 303 ? 5.030 5.610 -15.511 1.00 97.44 303 HIS A CA 1
ATOM 2431 C C . HIS A 1 303 ? 6.411 5.396 -16.137 1.00 97.44 303 HIS A C 1
ATOM 2433 O O . HIS A 1 303 ? 6.587 5.537 -17.348 1.00 97.44 303 HIS A O 1
ATOM 2439 N N . ASN A 1 304 ? 7.407 4.997 -15.342 1.00 97.56 304 ASN A N 1
ATOM 2440 C CA . ASN A 1 304 ? 8.759 4.721 -15.838 1.00 97.56 304 ASN A CA 1
ATOM 2441 C C . ASN A 1 304 ? 8.832 3.358 -16.556 1.00 97.56 304 ASN A C 1
ATOM 2443 O O . ASN A 1 304 ? 9.697 2.532 -16.267 1.00 97.56 304 ASN A O 1
ATOM 2447 N N . CYS A 1 305 ? 7.901 3.100 -17.474 1.00 97.12 305 CYS A N 1
ATOM 2448 C CA . CYS A 1 305 ? 7.737 1.877 -18.252 1.00 97.12 305 CYS A CA 1
ATOM 2449 C C . CYS A 1 305 ? 8.087 2.131 -19.728 1.00 97.12 305 CYS A C 1
ATOM 2451 O O . CYS A 1 305 ? 7.934 3.252 -20.209 1.00 97.12 305 CYS A O 1
ATOM 2453 N N . PRO A 1 306 ? 8.555 1.115 -20.472 1.00 95.75 306 PRO A N 1
ATOM 2454 C CA . PRO A 1 306 ? 8.830 1.288 -21.889 1.00 95.75 306 PRO A CA 1
ATOM 2455 C C . PRO A 1 306 ? 7.523 1.362 -22.692 1.00 95.75 306 PRO A C 1
ATOM 2457 O O . PRO A 1 306 ? 6.510 0.757 -22.335 1.00 95.75 306 PRO A O 1
ATOM 2460 N N . LEU A 1 307 ? 7.550 2.056 -23.821 1.00 95.88 307 LEU A N 1
ATOM 2461 C CA . LEU A 1 307 ? 6.625 1.785 -24.917 1.00 95.88 307 LEU A CA 1
ATOM 2462 C C . LEU A 1 307 ? 7.240 0.698 -25.795 1.00 95.88 307 LEU A C 1
ATOM 2464 O O . LEU A 1 307 ? 8.447 0.684 -26.033 1.00 95.88 307 LEU A O 1
ATOM 2468 N N . VAL A 1 308 ? 6.425 -0.225 -26.289 1.00 96.69 308 VAL A N 1
ATOM 2469 C CA . VAL A 1 308 ? 6.909 -1.324 -27.128 1.00 96.69 308 VAL A CA 1
ATOM 2470 C C . VAL A 1 308 ? 6.201 -1.240 -28.466 1.00 96.69 308 VAL A C 1
ATOM 2472 O O . VAL A 1 308 ? 4.994 -1.452 -28.523 1.00 96.69 308 VAL A O 1
ATOM 2475 N N . ASN A 1 309 ? 6.925 -0.900 -29.540 1.00 96.69 309 ASN A N 1
ATOM 2476 C CA . ASN A 1 309 ? 6.319 -0.641 -30.855 1.00 96.69 309 ASN A CA 1
ATOM 2477 C C . ASN A 1 309 ? 5.206 0.437 -30.798 1.00 96.69 309 ASN A C 1
ATOM 2479 O O . ASN A 1 309 ? 4.188 0.332 -31.482 1.00 96.69 309 ASN A O 1
ATOM 2483 N N . GLY A 1 310 ? 5.366 1.449 -29.935 1.00 95.62 310 GLY A N 1
ATOM 2484 C CA . GLY A 1 310 ? 4.343 2.467 -29.665 1.00 95.62 310 GLY A CA 1
ATOM 2485 C C . GLY A 1 310 ? 3.113 1.961 -28.895 1.00 95.62 310 GLY A C 1
ATOM 2486 O O . GLY A 1 310 ? 2.128 2.688 -28.776 1.00 95.62 310 GLY A O 1
ATOM 2487 N N . ILE A 1 311 ? 3.144 0.726 -28.381 1.00 97.38 311 ILE A N 1
ATOM 2488 C CA . ILE A 1 311 ? 2.048 0.098 -27.641 1.00 97.38 311 ILE A CA 1
ATOM 2489 C C . ILE A 1 311 ? 2.329 0.134 -26.136 1.00 97.38 311 ILE A C 1
ATOM 2491 O O . ILE A 1 311 ? 3.419 -0.194 -25.664 1.00 97.38 311 ILE A O 1
ATOM 2495 N N . GLU A 1 312 ? 1.304 0.532 -25.389 1.00 97.81 312 GLU A N 1
ATOM 2496 C CA . GLU A 1 312 ? 1.273 0.564 -23.930 1.00 97.81 312 GLU A CA 1
ATOM 2497 C C . GLU A 1 312 ? 0.916 -0.794 -23.315 1.00 97.81 312 GLU A C 1
ATOM 2499 O O . GLU A 1 312 ? 0.394 -1.696 -23.976 1.00 97.81 312 GLU A O 1
ATOM 2504 N N . GLN A 1 313 ? 1.146 -0.924 -22.010 1.00 98.25 313 GLN A N 1
ATOM 2505 C CA . GLN A 1 313 ? 0.626 -2.055 -21.253 1.00 98.25 313 GLN A CA 1
ATOM 2506 C C . GLN A 1 313 ? -0.903 -2.030 -21.191 1.00 98.25 313 GLN A C 1
ATOM 2508 O O . GLN A 1 313 ? -1.544 -0.977 -21.273 1.00 98.25 313 GLN A O 1
ATOM 2513 N N . LYS A 1 314 ? -1.497 -3.205 -20.978 1.00 97.88 314 LYS A N 1
ATOM 2514 C CA . LYS A 1 314 ? -2.952 -3.372 -20.905 1.00 97.88 314 LYS A CA 1
ATOM 2515 C C . LYS A 1 314 ? -3.393 -3.821 -19.515 1.00 97.88 314 LYS A C 1
ATOM 2517 O O . LYS A 1 314 ? -2.632 -4.445 -18.781 1.00 97.88 314 LYS A O 1
ATOM 2522 N N . ASN A 1 315 ? -4.631 -3.498 -19.159 1.00 97.19 315 ASN A N 1
ATOM 2523 C CA . ASN A 1 315 ? -5.236 -3.884 -17.891 1.00 97.19 315 ASN A CA 1
ATOM 2524 C C . ASN A 1 315 ? -5.716 -5.344 -17.904 1.00 97.19 315 ASN A C 1
ATOM 2526 O O . ASN A 1 315 ? -6.217 -5.840 -18.916 1.00 97.19 315 ASN A O 1
ATOM 2530 N N . GLY A 1 316 ? -5.610 -6.025 -16.766 1.00 97.06 316 GLY A N 1
ATOM 2531 C CA . GLY A 1 316 ? -6.014 -7.420 -16.582 1.00 97.06 316 GLY A CA 1
ATOM 2532 C C . GLY A 1 316 ? -4.950 -8.262 -15.876 1.00 97.06 316 GLY A C 1
ATOM 2533 O O . GLY A 1 316 ? -3.758 -7.997 -15.974 1.00 97.06 316 GLY A O 1
ATOM 2534 N N . ALA A 1 317 ? -5.377 -9.316 -15.176 1.00 96.44 317 ALA A N 1
ATOM 2535 C CA . ALA A 1 317 ? -4.481 -10.171 -14.386 1.00 96.44 317 ALA A CA 1
ATOM 2536 C C . ALA A 1 317 ? -3.495 -10.978 -15.251 1.00 96.44 317 ALA A C 1
ATOM 2538 O O . ALA A 1 317 ? -2.451 -11.425 -14.775 1.00 96.44 317 ALA A O 1
ATOM 2539 N N . GLN A 1 318 ? -3.825 -11.177 -16.529 1.00 97.81 318 GLN A N 1
ATOM 2540 C CA . GLN A 1 318 ? -2.933 -11.773 -17.518 1.00 97.81 318 GLN A CA 1
ATOM 2541 C C . GLN A 1 318 ? -1.769 -10.851 -17.902 1.00 97.81 318 GLN A C 1
ATOM 2543 O O . GLN A 1 318 ? -0.744 -11.359 -18.355 1.00 97.81 318 GLN A O 1
ATOM 2548 N N . PHE A 1 319 ? -1.920 -9.536 -17.707 1.00 98.50 319 PHE A N 1
ATOM 2549 C CA . PHE A 1 319 ? -0.886 -8.549 -17.979 1.00 98.50 319 PHE A CA 1
ATOM 2550 C C . PHE A 1 319 ? -0.040 -8.338 -16.733 1.00 98.50 319 PHE A C 1
ATOM 2552 O O . PHE A 1 319 ? -0.433 -7.633 -15.805 1.00 98.50 319 PHE A O 1
ATOM 2559 N N . LYS A 1 320 ? 1.088 -9.042 -16.676 1.00 98.56 320 LYS A N 1
ATOM 2560 C CA . LYS A 1 320 ? 1.883 -9.196 -15.456 1.00 98.56 320 LYS A CA 1
ATOM 2561 C C . LYS A 1 320 ? 3.362 -9.367 -15.740 1.00 98.56 320 LYS A C 1
ATOM 2563 O O . LYS A 1 320 ? 3.735 -9.796 -16.833 1.00 98.56 320 LYS A O 1
ATOM 2568 N N . ALA A 1 321 ? 4.179 -9.127 -14.722 1.00 98.44 321 ALA A N 1
ATOM 2569 C CA . ALA A 1 321 ? 5.588 -9.474 -14.766 1.00 98.44 321 ALA A CA 1
ATOM 2570 C C . ALA A 1 321 ? 5.772 -11.000 -14.805 1.00 98.44 321 ALA A C 1
ATOM 2572 O O . ALA A 1 321 ? 5.023 -11.767 -14.187 1.00 98.44 321 ALA A O 1
ATOM 2573 N N . GLN A 1 322 ? 6.802 -11.455 -15.511 1.00 98.31 322 GLN A N 1
ATOM 2574 C CA . GLN A 1 322 ? 7.263 -12.841 -15.480 1.00 98.31 322 GLN A CA 1
ATOM 2575 C C . GLN A 1 322 ? 8.715 -12.917 -15.016 1.00 98.31 322 GLN A C 1
ATOM 2577 O O . GLN A 1 322 ? 9.433 -11.924 -15.038 1.00 98.31 322 GLN A O 1
ATOM 2582 N N . LYS A 1 323 ? 9.151 -14.115 -14.599 1.00 97.88 323 LYS A N 1
ATOM 2583 C CA . LYS A 1 323 ? 10.544 -14.389 -14.195 1.00 97.88 323 LYS A CA 1
ATOM 2584 C C . LYS A 1 323 ? 11.090 -13.363 -13.190 1.00 97.88 323 LYS A C 1
ATOM 2586 O O . LYS A 1 323 ? 12.239 -12.951 -13.287 1.00 97.88 323 LYS A O 1
ATOM 2591 N N . VAL A 1 324 ? 10.243 -12.939 -12.253 1.00 98.56 324 VAL A N 1
ATOM 2592 C CA . VAL A 1 324 ? 10.615 -11.932 -11.261 1.00 98.56 324 VAL A CA 1
ATOM 2593 C C . VAL A 1 324 ? 11.589 -12.540 -10.267 1.00 98.56 324 VAL A C 1
ATOM 2595 O O . VAL A 1 324 ? 11.300 -13.573 -9.663 1.00 98.56 324 VAL A O 1
ATOM 2598 N N . SER A 1 325 ? 12.736 -11.897 -10.101 1.00 98.00 325 SER A N 1
ATOM 2599 C CA . SER A 1 325 ? 13.781 -12.333 -9.183 1.00 98.00 325 SER A CA 1
ATOM 2600 C C . SER A 1 325 ? 14.418 -11.148 -8.482 1.00 98.00 325 SER A C 1
ATOM 2602 O O . SER A 1 325 ? 14.616 -10.094 -9.084 1.00 98.00 325 SER A O 1
ATOM 2604 N N . THR A 1 326 ? 14.791 -11.352 -7.223 1.00 97.75 326 THR A N 1
ATOM 2605 C CA . THR A 1 326 ? 15.557 -10.388 -6.437 1.00 97.75 326 THR A CA 1
ATOM 2606 C C . THR A 1 326 ? 16.741 -11.088 -5.785 1.00 97.75 326 THR A C 1
ATOM 2608 O O . THR A 1 326 ? 16.599 -12.207 -5.286 1.00 97.75 326 THR A O 1
ATOM 2611 N N . THR A 1 327 ? 17.892 -10.424 -5.763 1.00 97.31 327 THR A N 1
ATOM 2612 C CA . THR A 1 327 ? 19.085 -10.877 -5.042 1.00 97.31 327 THR A CA 1
ATOM 2613 C C . THR A 1 327 ? 19.577 -9.745 -4.156 1.00 97.31 327 THR A C 1
ATOM 2615 O O . THR A 1 327 ? 20.078 -8.730 -4.642 1.00 97.31 327 THR A O 1
ATOM 2618 N N . SER A 1 328 ? 19.458 -9.944 -2.845 1.00 94.62 328 SER A N 1
ATOM 2619 C CA . SER A 1 328 ? 19.814 -8.942 -1.844 1.00 94.62 328 SER A CA 1
ATOM 2620 C C . SER A 1 328 ? 21.176 -9.221 -1.225 1.00 94.62 328 SER A C 1
ATOM 2622 O O . SER A 1 328 ? 21.366 -10.210 -0.517 1.00 94.62 328 SER A O 1
ATOM 2624 N N . GLY A 1 329 ? 22.126 -8.319 -1.455 1.00 92.56 329 GLY A N 1
ATOM 2625 C CA . GLY A 1 329 ? 23.449 -8.328 -0.845 1.00 92.56 329 GLY A CA 1
ATOM 2626 C C . GLY A 1 329 ? 23.731 -7.060 -0.038 1.00 92.56 329 GLY A C 1
ATOM 2627 O O . GLY A 1 329 ? 23.057 -6.038 -0.154 1.00 92.56 329 GLY A O 1
ATOM 2628 N N . ARG A 1 330 ? 24.794 -7.100 0.777 1.00 93.31 330 ARG A N 1
ATOM 2629 C CA . ARG A 1 330 ? 25.224 -5.942 1.585 1.00 93.31 330 ARG A CA 1
ATOM 2630 C C . ARG A 1 330 ? 25.614 -4.733 0.727 1.00 93.31 330 ARG A C 1
ATOM 2632 O O . ARG A 1 330 ? 25.420 -3.599 1.149 1.00 93.31 330 ARG A O 1
ATOM 2639 N N . GLN A 1 331 ? 26.222 -4.977 -0.432 1.00 95.88 331 GLN A N 1
ATOM 2640 C CA . GLN A 1 331 ? 26.727 -3.933 -1.332 1.00 95.88 331 GLN A CA 1
ATOM 2641 C C . GLN A 1 331 ? 25.843 -3.760 -2.565 1.00 95.88 331 GLN A C 1
ATOM 2643 O O . GLN A 1 331 ? 25.634 -2.634 -2.999 1.00 95.88 331 GLN A O 1
ATOM 2648 N N . LEU A 1 332 ? 25.295 -4.859 -3.078 1.00 97.44 332 LEU A N 1
ATOM 2649 C CA . LEU A 1 332 ? 24.548 -4.905 -4.325 1.00 97.44 332 LEU A CA 1
ATOM 2650 C C . LEU A 1 332 ? 23.126 -5.383 -4.063 1.00 97.44 332 LEU A C 1
ATOM 2652 O O . LEU A 1 332 ? 22.930 -6.342 -3.320 1.00 97.44 332 LEU A O 1
ATOM 2656 N N . GLU A 1 333 ? 22.153 -4.724 -4.669 1.00 98.25 333 GLU A N 1
ATOM 2657 C CA . GLU A 1 333 ? 20.773 -5.188 -4.738 1.00 98.25 333 GLU A CA 1
ATOM 2658 C C . GLU A 1 333 ? 20.404 -5.354 -6.212 1.00 98.25 333 GLU A C 1
ATOM 2660 O O . GLU A 1 333 ? 20.613 -4.432 -7.000 1.00 98.25 333 GLU A O 1
ATOM 2665 N N . GLN A 1 334 ? 19.891 -6.523 -6.586 1.00 98.44 334 GLN A N 1
ATOM 2666 C CA . GLN A 1 334 ? 19.497 -6.822 -7.961 1.00 98.44 334 GLN A CA 1
ATOM 2667 C C . GLN A 1 334 ? 18.015 -7.163 -8.025 1.00 98.44 334 GLN A C 1
ATOM 2669 O O . GLN A 1 334 ? 17.535 -7.955 -7.217 1.00 98.44 334 GLN A O 1
ATOM 2674 N N . PHE A 1 335 ? 17.314 -6.603 -9.007 1.00 98.69 335 PHE A N 1
ATOM 2675 C CA . PHE A 1 335 ? 15.913 -6.898 -9.292 1.00 98.69 335 PHE A CA 1
ATOM 2676 C C . PHE A 1 335 ? 15.714 -7.055 -10.792 1.00 98.69 335 PHE A C 1
ATOM 2678 O O . PHE A 1 335 ? 16.057 -6.160 -11.560 1.00 98.69 335 PHE A O 1
ATOM 2685 N N . SER A 1 336 ? 15.155 -8.182 -11.213 1.00 98.62 336 SER A N 1
ATOM 2686 C CA . SER A 1 336 ? 14.977 -8.497 -12.629 1.00 98.62 336 SER A CA 1
ATOM 2687 C C . SER A 1 336 ? 13.576 -9.016 -12.889 1.00 98.62 336 SER A C 1
ATOM 2689 O O . SER A 1 336 ? 13.002 -9.719 -12.055 1.00 98.62 336 SER A O 1
ATOM 2691 N N . LEU A 1 337 ? 13.038 -8.688 -14.060 1.00 98.75 337 LEU A N 1
ATOM 2692 C CA . LEU A 1 337 ? 11.734 -9.150 -14.509 1.00 98.75 337 LEU A CA 1
ATOM 2693 C C . LEU A 1 337 ? 11.605 -9.104 -16.034 1.00 98.75 337 LEU A C 1
ATOM 2695 O O . LEU A 1 337 ? 12.235 -8.291 -16.706 1.00 98.75 337 LEU A O 1
ATOM 2699 N N . ASP A 1 338 ? 10.755 -9.977 -16.564 1.00 98.75 338 ASP A N 1
ATOM 2700 C CA . ASP A 1 338 ? 10.319 -9.989 -17.956 1.00 98.75 338 ASP A CA 1
ATOM 2701 C C . ASP A 1 338 ? 8.971 -9.260 -18.067 1.00 98.75 338 ASP A C 1
ATOM 2703 O O . ASP A 1 338 ? 7.972 -9.685 -17.476 1.00 98.75 338 ASP A O 1
ATOM 2707 N N . LEU A 1 339 ? 8.957 -8.147 -18.800 1.00 98.62 339 LEU A N 1
ATOM 2708 C CA . LEU A 1 339 ? 7.797 -7.278 -18.994 1.00 98.62 339 LEU A CA 1
ATOM 2709 C C . LEU A 1 339 ? 6.922 -7.706 -20.172 1.00 98.62 339 LEU A C 1
ATOM 2711 O O . LEU A 1 339 ? 5.828 -7.172 -20.318 1.00 98.62 339 LEU A O 1
ATOM 2715 N N . SER A 1 340 ? 7.356 -8.657 -21.007 1.00 98.31 340 SER A N 1
ATOM 2716 C CA . SER A 1 340 ? 6.672 -8.993 -22.269 1.00 98.31 340 SER A CA 1
ATOM 2717 C C . SER A 1 340 ? 5.181 -9.293 -22.100 1.00 98.31 340 SER A C 1
ATOM 2719 O O . SER A 1 340 ? 4.369 -8.861 -22.914 1.00 98.31 340 SER A O 1
ATOM 2721 N N . LYS A 1 341 ? 4.786 -9.969 -21.013 1.00 98.44 341 LYS A N 1
ATOM 2722 C CA . LYS A 1 341 ? 3.374 -10.266 -20.730 1.00 98.44 341 LYS A CA 1
ATOM 2723 C C . LYS A 1 341 ? 2.559 -9.092 -20.222 1.00 98.44 341 LYS A C 1
ATOM 2725 O O . LYS A 1 341 ? 1.343 -9.204 -20.263 1.00 98.44 341 LYS A O 1
ATOM 2730 N N . ALA A 1 342 ? 3.161 -7.993 -19.781 1.00 98.50 342 ALA A N 1
ATOM 2731 C CA . ALA A 1 342 ? 2.420 -6.778 -19.450 1.00 98.50 342 ALA A CA 1
ATOM 2732 C C . ALA A 1 342 ? 1.864 -6.074 -20.705 1.00 98.50 342 ALA A C 1
ATOM 2734 O O . ALA A 1 342 ? 0.902 -5.308 -20.615 1.00 98.50 342 ALA A O 1
ATOM 2735 N N . TYR A 1 343 ? 2.425 -6.381 -21.879 1.00 98.44 343 TYR A N 1
ATOM 2736 C CA . TYR A 1 343 ? 2.002 -5.841 -23.166 1.00 98.44 343 TYR A CA 1
ATOM 2737 C C . TYR A 1 343 ? 1.053 -6.796 -23.894 1.00 98.44 343 TYR A C 1
ATOM 2739 O O . TYR A 1 343 ? 1.144 -8.021 -23.749 1.00 98.44 343 TYR A O 1
ATOM 2747 N N . PRO A 1 344 ? 0.113 -6.259 -24.685 1.00 98.00 344 PRO A N 1
ATOM 2748 C CA . PRO A 1 344 ? -0.778 -7.079 -25.484 1.00 98.00 344 PRO A CA 1
ATOM 2749 C C . PRO A 1 344 ? -0.074 -7.591 -26.759 1.00 98.00 344 PRO A C 1
ATOM 2751 O O . PRO A 1 344 ? 0.972 -7.058 -27.137 1.00 98.00 344 PRO A O 1
ATOM 2754 N N . PRO A 1 345 ? -0.599 -8.637 -27.430 1.00 97.94 345 PRO A N 1
ATOM 2755 C CA . PRO A 1 345 ? 0.054 -9.255 -28.594 1.00 97.94 345 PRO A CA 1
ATOM 2756 C C . PRO A 1 345 ? 0.393 -8.285 -29.738 1.00 97.94 345 PRO A C 1
ATOM 2758 O O . PRO A 1 345 ? 1.334 -8.510 -30.500 1.00 97.94 345 PRO A O 1
ATOM 2761 N N . GLU A 1 346 ? -0.349 -7.187 -29.856 1.00 97.75 346 GLU A N 1
ATOM 2762 C CA . GLU A 1 346 ? -0.133 -6.114 -30.826 1.00 97.75 346 GLU A CA 1
ATOM 2763 C C . GLU A 1 346 ? 1.222 -5.414 -30.641 1.00 97.75 346 GLU A C 1
ATOM 2765 O O . GLU A 1 346 ? 1.766 -4.893 -31.610 1.00 97.75 346 GLU A O 1
ATOM 2770 N N . ALA A 1 347 ? 1.806 -5.457 -29.439 1.00 97.88 347 ALA A N 1
ATOM 2771 C CA . ALA A 1 347 ? 3.146 -4.938 -29.176 1.00 97.88 347 ALA A CA 1
ATOM 2772 C C . ALA A 1 347 ? 4.256 -5.767 -29.847 1.00 97.88 347 ALA A C 1
ATOM 2774 O O . ALA A 1 347 ? 5.378 -5.285 -29.960 1.00 97.88 347 ALA A O 1
ATOM 2775 N N . GLN A 1 348 ? 3.963 -6.991 -30.314 1.00 98.12 348 GLN A N 1
ATOM 2776 C CA . GLN A 1 348 ? 4.911 -7.870 -31.019 1.00 98.12 348 GLN A CA 1
ATOM 2777 C C . GLN A 1 348 ? 6.225 -8.088 -30.247 1.00 98.12 348 GLN A C 1
ATOM 2779 O O . GLN A 1 348 ? 7.307 -8.062 -30.832 1.00 98.12 348 GLN A O 1
ATOM 2784 N N . VAL A 1 349 ? 6.135 -8.282 -28.930 1.00 98.06 349 VAL A N 1
ATOM 2785 C CA . VAL A 1 349 ? 7.276 -8.559 -28.048 1.00 98.06 349 VAL A CA 1
ATOM 2786 C C . VAL A 1 349 ? 7.202 -9.976 -27.505 1.00 98.06 349 VAL A C 1
ATOM 2788 O O . VAL A 1 349 ? 6.225 -10.361 -26.863 1.00 98.06 349 VAL A O 1
ATOM 2791 N N . SER A 1 350 ? 8.262 -10.746 -27.731 1.00 97.69 350 SER A N 1
ATOM 2792 C CA . SER A 1 350 ? 8.389 -12.101 -27.195 1.00 97.69 350 SER A CA 1
ATOM 2793 C C . SER A 1 350 ? 9.128 -12.128 -25.863 1.00 97.69 350 SER A C 1
ATOM 2795 O O . SER A 1 350 ? 8.870 -13.003 -25.037 1.00 97.69 350 SER A O 1
ATOM 2797 N N . GLN A 1 351 ? 10.014 -11.157 -25.628 1.00 98.25 351 GLN A N 1
ATOM 2798 C CA . GLN A 1 351 ? 10.739 -10.996 -24.373 1.00 98.25 351 GLN A CA 1
ATOM 2799 C C . GLN A 1 351 ? 11.130 -9.535 -24.148 1.00 98.25 351 GLN A C 1
ATOM 2801 O O . GLN A 1 351 ? 11.594 -8.869 -25.071 1.00 98.25 351 GLN A O 1
ATOM 2806 N N . TRP A 1 352 ? 11.003 -9.060 -22.908 1.00 98.31 352 TRP A N 1
ATOM 2807 C CA . TRP A 1 352 ? 11.555 -7.772 -22.486 1.00 98.31 352 TRP A CA 1
ATOM 2808 C C . TRP A 1 352 ? 12.116 -7.890 -21.074 1.00 98.31 352 TRP A C 1
ATOM 2810 O O . TRP A 1 352 ? 11.399 -7.717 -20.093 1.00 98.31 352 TRP A O 1
ATOM 2820 N N . LEU A 1 353 ? 13.397 -8.220 -20.959 1.00 98.56 353 LEU A N 1
ATOM 2821 C CA . LEU A 1 353 ? 14.089 -8.327 -19.681 1.00 98.56 353 LEU A CA 1
ATOM 2822 C C . LEU A 1 353 ? 14.548 -6.947 -19.230 1.00 98.56 353 LEU A C 1
ATOM 2824 O O . LEU A 1 353 ? 15.391 -6.325 -19.875 1.00 98.56 353 LEU A O 1
ATOM 2828 N N . ARG A 1 354 ? 14.027 -6.501 -18.091 1.00 98.62 354 ARG A N 1
ATOM 2829 C CA . ARG A 1 354 ? 14.496 -5.319 -17.376 1.00 98.62 354 ARG A CA 1
ATOM 2830 C C . ARG A 1 354 ? 15.247 -5.767 -16.130 1.00 98.62 354 ARG A C 1
ATOM 2832 O O . ARG A 1 354 ? 14.719 -6.538 -15.330 1.00 98.62 354 ARG A O 1
ATOM 2839 N N . ASN A 1 355 ? 16.472 -5.283 -15.970 1.00 98.62 355 ASN A N 1
ATOM 2840 C CA . ASN A 1 355 ? 17.316 -5.549 -14.815 1.00 98.62 355 ASN A CA 1
ATOM 2841 C C . ASN A 1 355 ? 17.717 -4.243 -14.133 1.00 98.62 355 ASN A C 1
ATOM 2843 O O . ASN A 1 355 ? 18.203 -3.325 -14.789 1.00 98.62 355 ASN A O 1
ATOM 2847 N N . PHE A 1 356 ? 17.558 -4.201 -12.818 1.00 98.75 356 PHE A N 1
ATOM 2848 C CA . PHE A 1 356 ? 18.014 -3.133 -11.949 1.00 98.75 356 PHE A CA 1
ATOM 2849 C C . PHE A 1 356 ? 19.169 -3.643 -11.099 1.00 98.75 356 PHE A C 1
ATOM 2851 O O . PHE A 1 356 ? 19.052 -4.680 -10.447 1.00 98.75 356 PHE A O 1
ATOM 2858 N N . GLU A 1 357 ? 20.256 -2.885 -11.065 1.00 98.62 357 GLU A N 1
ATOM 2859 C CA . GLU A 1 357 ? 21.387 -3.115 -10.180 1.00 98.62 357 GLU A CA 1
ATOM 2860 C C . GLU A 1 357 ? 21.655 -1.854 -9.359 1.00 98.62 357 GLU A C 1
ATOM 2862 O O . GLU A 1 357 ? 22.067 -0.822 -9.887 1.00 98.62 357 GLU A O 1
ATOM 2867 N N . PHE A 1 358 ? 21.387 -1.930 -8.059 1.00 98.62 358 PHE A N 1
ATOM 2868 C CA . PHE A 1 358 ? 21.605 -0.849 -7.109 1.00 98.62 358 PHE A CA 1
ATOM 2869 C C . PHE A 1 358 ? 22.883 -1.124 -6.310 1.00 98.62 358 PHE A C 1
ATOM 2871 O O . PHE A 1 358 ? 22.914 -1.989 -5.426 1.00 98.62 358 PHE A O 1
ATOM 2878 N N . ASP A 1 359 ? 23.951 -0.396 -6.637 1.00 98.19 359 ASP A N 1
ATOM 2879 C CA . ASP A 1 359 ? 25.279 -0.557 -6.045 1.00 98.19 359 ASP A CA 1
ATOM 2880 C C . ASP A 1 359 ? 25.557 0.543 -5.014 1.00 98.19 359 ASP A C 1
ATOM 2882 O O . ASP A 1 359 ? 25.771 1.717 -5.329 1.00 98.19 359 ASP A O 1
ATOM 2886 N N . ARG A 1 360 ? 25.614 0.138 -3.744 1.00 97.44 360 ARG A N 1
ATOM 2887 C CA . ARG A 1 360 ? 25.876 1.026 -2.603 1.00 97.44 360 ARG A CA 1
ATOM 2888 C C . ARG A 1 360 ? 27.331 1.498 -2.542 1.00 97.44 360 ARG A C 1
ATOM 2890 O O . ARG A 1 360 ? 27.618 2.468 -1.849 1.00 97.44 360 ARG A O 1
ATOM 2897 N N . ARG A 1 361 ? 28.275 0.843 -3.219 1.00 96.94 361 ARG A N 1
ATOM 2898 C CA . ARG A 1 361 ? 29.690 1.262 -3.232 1.00 96.94 361 ARG A CA 1
ATOM 2899 C C . ARG A 1 361 ? 29.892 2.469 -4.130 1.00 96.94 361 ARG A C 1
ATOM 2901 O O . ARG A 1 361 ? 30.591 3.403 -3.757 1.00 96.94 361 ARG A O 1
ATOM 2908 N N . THR A 1 362 ? 29.277 2.421 -5.306 1.00 97.25 362 THR A N 1
ATOM 2909 C CA . THR A 1 362 ? 29.365 3.469 -6.327 1.00 97.25 362 THR A CA 1
ATOM 2910 C C . THR A 1 362 ? 28.235 4.488 -6.214 1.00 97.25 362 THR A C 1
ATOM 2912 O O . THR A 1 362 ? 28.282 5.500 -6.901 1.00 97.25 362 THR A O 1
ATOM 2915 N N . GLN A 1 363 ? 27.255 4.245 -5.331 1.00 96.62 363 GLN A N 1
ATOM 2916 C CA . GLN A 1 363 ? 26.040 5.051 -5.181 1.00 96.62 363 GLN A CA 1
ATOM 2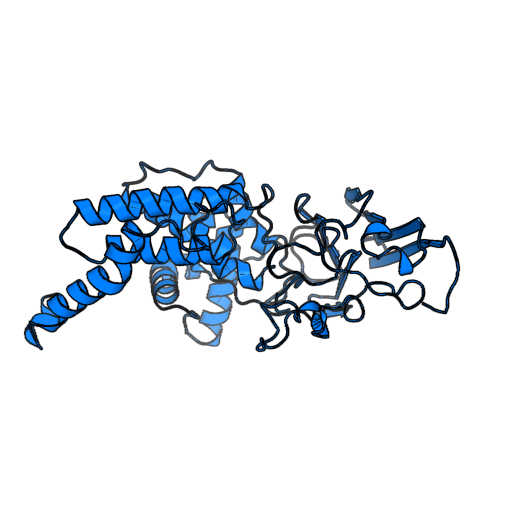917 C C . GLN A 1 363 ? 25.334 5.225 -6.526 1.00 96.62 363 GLN A C 1
ATOM 2919 O O . GLN A 1 363 ? 25.079 6.341 -6.973 1.00 96.62 363 GLN A O 1
ATOM 2924 N N . SER A 1 364 ? 25.057 4.106 -7.194 1.00 97.81 364 SER A N 1
ATOM 2925 C CA . SER A 1 364 ? 24.453 4.108 -8.524 1.00 97.81 364 SER A CA 1
ATOM 2926 C C . SER A 1 364 ? 23.306 3.109 -8.636 1.00 97.81 364 SER A C 1
ATOM 2928 O O . SER A 1 364 ? 23.274 2.085 -7.953 1.00 97.81 364 SER A O 1
ATOM 2930 N N . LEU A 1 365 ? 22.358 3.431 -9.517 1.00 98.50 365 LEU A N 1
ATOM 2931 C CA . LEU A 1 365 ? 21.348 2.511 -10.022 1.00 98.50 365 LEU A CA 1
ATOM 2932 C C . LEU A 1 365 ? 21.606 2.331 -11.519 1.00 98.50 365 LEU A C 1
ATOM 2934 O O . LEU A 1 365 ? 21.502 3.291 -12.280 1.00 98.50 365 LEU A O 1
ATOM 2938 N N . THR A 1 366 ? 21.928 1.111 -11.933 1.00 98.56 366 THR A N 1
ATOM 2939 C CA . THR A 1 366 ? 22.061 0.743 -13.344 1.00 98.56 366 THR A CA 1
ATOM 2940 C C . THR A 1 366 ? 20.804 0.016 -13.786 1.00 98.56 366 THR A C 1
ATOM 2942 O O . THR A 1 366 ? 20.385 -0.948 -13.148 1.00 98.56 366 THR A O 1
ATOM 2945 N N . ILE A 1 367 ? 20.212 0.473 -14.887 1.00 98.38 367 ILE A N 1
ATOM 2946 C CA . ILE A 1 367 ? 19.079 -0.188 -15.531 1.00 98.38 367 ILE A CA 1
ATOM 2947 C C . ILE A 1 367 ? 19.580 -0.752 -16.852 1.00 98.38 367 ILE A C 1
ATOM 2949 O O . ILE A 1 367 ? 20.161 -0.032 -17.662 1.00 98.38 367 ILE A O 1
ATOM 2953 N N . THR A 1 368 ? 19.387 -2.046 -17.064 1.00 98.44 368 THR A N 1
ATOM 2954 C CA . THR A 1 368 ? 19.734 -2.724 -18.313 1.00 98.44 368 THR A CA 1
ATOM 2955 C C . THR A 1 368 ? 18.484 -3.354 -18.891 1.00 98.44 368 THR A C 1
ATOM 2957 O O . THR A 1 368 ? 17.779 -4.087 -18.196 1.00 98.44 368 THR A O 1
ATOM 2960 N N . GLU A 1 369 ? 18.221 -3.080 -20.164 1.00 97.50 369 GLU A N 1
ATOM 2961 C CA . GLU A 1 369 ? 17.112 -3.676 -20.897 1.00 97.50 369 GLU A CA 1
ATOM 2962 C C . GLU A 1 369 ? 17.638 -4.545 -22.037 1.00 97.50 369 GLU A C 1
ATOM 2964 O O . GLU A 1 369 ? 18.533 -4.147 -22.782 1.00 97.50 369 GLU A O 1
ATOM 2969 N N . SER A 1 370 ? 17.081 -5.745 -22.165 1.00 97.50 370 SER A N 1
ATOM 2970 C CA . SER A 1 370 ? 17.333 -6.661 -23.273 1.00 97.50 370 SER A CA 1
ATOM 2971 C C . SER A 1 370 ? 15.995 -7.187 -23.764 1.00 97.50 370 SER A C 1
ATOM 2973 O O . SER A 1 370 ? 15.212 -7.721 -22.980 1.00 97.50 370 SER A O 1
ATOM 2975 N N . TYR A 1 371 ? 15.705 -7.009 -25.047 1.00 96.81 371 TYR A N 1
ATOM 2976 C CA . TYR A 1 371 ? 14.398 -7.335 -25.599 1.00 96.81 371 TYR A CA 1
ATOM 2977 C C . TYR A 1 371 ? 14.502 -8.048 -26.942 1.00 96.81 371 TYR A C 1
ATOM 2979 O O . TYR A 1 371 ? 15.466 -7.890 -27.693 1.00 96.81 371 TYR A O 1
ATOM 2987 N N . GLN A 1 372 ? 13.464 -8.823 -27.237 1.00 97.81 372 GLN A N 1
ATOM 2988 C CA . GLN A 1 372 ? 13.255 -9.495 -28.506 1.00 97.81 372 GLN A CA 1
ATOM 2989 C C . GLN A 1 372 ? 11.839 -9.188 -28.991 1.00 97.81 372 GLN A C 1
ATOM 2991 O O . GLN A 1 372 ? 10.854 -9.431 -28.290 1.00 97.81 372 GLN A O 1
ATOM 2996 N N . LEU A 1 373 ? 11.753 -8.647 -30.205 1.00 97.62 373 LEU A N 1
ATOM 2997 C CA . LEU A 1 373 ? 10.491 -8.408 -30.890 1.00 97.62 373 LEU A CA 1
ATOM 2998 C C . LEU A 1 373 ? 10.232 -9.541 -31.881 1.00 97.62 373 LEU A C 1
ATOM 3000 O O . LEU A 1 373 ? 11.146 -9.975 -32.582 1.00 97.62 373 LEU A O 1
ATOM 3004 N N . ASP A 1 374 ? 8.981 -9.977 -31.973 1.00 97.69 374 ASP A N 1
ATOM 3005 C CA . ASP A 1 374 ? 8.517 -10.839 -33.062 1.00 97.69 374 ASP A CA 1
ATOM 3006 C C . ASP A 1 374 ? 8.537 -10.070 -34.389 1.00 97.69 374 ASP A C 1
ATOM 3008 O O . ASP A 1 374 ? 8.870 -10.613 -35.444 1.00 97.69 374 ASP A O 1
ATOM 3012 N N . LYS A 1 375 ? 8.212 -8.773 -34.325 1.00 96.88 375 LYS A N 1
ATOM 3013 C CA . LYS A 1 375 ? 8.255 -7.843 -35.450 1.00 96.88 375 LYS A CA 1
ATOM 3014 C C . LYS A 1 375 ? 8.455 -6.411 -34.957 1.00 96.88 375 LYS A C 1
ATOM 3016 O O . LYS A 1 375 ? 7.793 -5.971 -34.022 1.00 96.88 375 LYS A O 1
ATOM 3021 N N . TRP A 1 376 ? 9.323 -5.659 -35.628 1.00 96.06 376 TRP A N 1
ATOM 3022 C CA . TRP A 1 376 ? 9.430 -4.213 -35.432 1.00 96.06 376 TRP A CA 1
ATOM 3023 C C . TRP A 1 376 ? 8.337 -3.492 -36.235 1.00 96.06 376 TRP A C 1
ATOM 3025 O O . TRP A 1 376 ? 8.216 -3.707 -37.445 1.00 96.06 376 TRP A O 1
ATOM 3035 N N . LEU A 1 377 ? 7.519 -2.680 -35.562 1.00 94.00 377 LEU A N 1
ATOM 3036 C CA . LEU A 1 377 ? 6.406 -1.931 -36.163 1.00 94.00 377 LEU A CA 1
ATOM 3037 C C . LEU A 1 377 ? 6.671 -0.422 -36.219 1.00 94.00 377 LEU A C 1
ATOM 3039 O O . LEU A 1 377 ? 6.127 0.259 -37.085 1.00 94.00 377 LEU A O 1
ATOM 3043 N N . GLY A 1 378 ? 7.497 0.097 -35.315 1.00 84.88 378 GLY A N 1
ATOM 3044 C CA . GLY A 1 378 ? 7.815 1.514 -35.226 1.00 84.88 378 GLY A CA 1
ATOM 3045 C C . GLY A 1 378 ? 8.720 1.810 -34.033 1.00 84.88 378 GLY A C 1
ATOM 3046 O O . GLY A 1 378 ? 9.015 0.905 -33.247 1.00 84.88 378 GLY A O 1
ATOM 3047 N N . PRO A 1 379 ? 9.206 3.054 -33.904 1.00 76.06 379 PRO A N 1
ATOM 3048 C CA . PRO A 1 379 ? 9.963 3.455 -32.728 1.00 76.06 379 PRO A CA 1
ATOM 3049 C C . PRO A 1 379 ? 9.130 3.256 -31.455 1.00 76.06 379 PRO A C 1
ATOM 3051 O O . PRO A 1 379 ? 7.915 3.471 -31.455 1.00 76.06 379 PRO A O 1
ATOM 3054 N N . SER A 1 380 ? 9.817 2.806 -30.405 1.00 67.12 380 SER A N 1
ATOM 3055 C CA . SER A 1 380 ? 9.325 2.781 -29.029 1.00 67.12 380 SER A CA 1
ATOM 3056 C C . SER A 1 380 ? 9.232 4.187 -28.464 1.00 67.12 380 SER A C 1
ATOM 3058 O O . SER A 1 380 ? 10.204 4.954 -28.654 1.00 67.12 380 SER A O 1
#

Foldseek 3Di:
DVVVVVVPVVPLVVVLVCCCVPPLVVLLVDPPPLQQCSVVRQHALVLLLSLLVLLVSLVVHDPPPPSSVSSLVSSVNSVVSLLVNAAQQLDRLQFLQCLCSHLLSVLVSQLVVCVVVVNPRACLPPSSNLSVLVNNLQQDQDDQAGDFFFQRDRGHQDLLLSLCSSCVSNVPLQSLQQSLQSQCVCCVPPVDDDDPDPVSRVSCVVCVVVSPVRHHARQQAQWDARPQFRKIWHALDTRFSAAKIKMFTWAAQAGVRGALAHGFMFMAHSSHGDRDQPHRDDDDPQCPDPCVNVPPSRWNVRTPHDQQLVFTFDHDNQQTWDPWDWDDDPFKTKTKTWRQRRTDCVSQWPTWIWMWIQGSVVSDIDIDIDTDGNDRNHDD

pLDDT: mean 94.83, std 5.25, range [60.44, 98.75]

Secondary structure (DSSP, 8-state):
-HHHHHHHTTHHHHHHHHHIIIIIHHHHH-S--TTSSTTSPPP-HHHHHHHHHHHHHHHHS-S-HHHHHHHHHHHHHHHHHHHHHS-TT---TT-HHHHIIIIIHHHHHHHHHHHHTTSSS--TT-HHHHHHHHHHHHSEEETTEE---SS--SB----HHHHHHHHHHTT-HHHHHHHHHHHHHHHHHHS----SSHHHHHHHHHTHHHHHHSPP-----SEEEETTTTEEEEESSTT--SSEEEEEE--EETSTT--S-TT-EEEEETTEEEE----PPPP-TTTTSGGGGGSGGGSGGGTT---BTTBPP--EEEEE-EEEEEEE-SSEEEEEEE-GGGS-GGG-EEEEEEEEEEETTTTEEEEEEEEEESS--S--